Protein AF-A0A395N333-F1 (afdb_monomer_lite)

Organism: NCBI:txid2675880

pLDDT: mean 75.95, std 22.52, range [20.77, 98.88]

Radius of gyration: 31.74 Å; chains: 1; bounding box: 111×70×103 Å

Foldseek 3Di:
DDDDDDDDDDPDDQAALDEDAFFPDPQAFAEEAEADDDPQLVLVLVLCVVLVAEHEYAYECPEPHHVVVCLVSVVSNVVSPHHYHHAFHHQDQAQLDDLVVLVVRLVVVQVVCCVRPVWGFQEHEYRVSHHDSVSSVSNSVVNHHYYDYQQELVCVVQQFDDCLVSSLVSLLVSVVVVTGYYYDHSNGPCCSPPNVNSSSVSSVVVSGGHYYSCVSHPHDPVPRTPDPDDDDDDDDDDDDDDDDDDDDDDDDDDDDDDDDDDDDDDPDDQDDDPDPPDDDDDDDPDVVPPPDDDDDDDDDDDDPPPPDPPDPDPLVQLLVLLCQQFADDDPDDDDGATLVLLVVVVVVVVDCLALSNLLSSLLSLLQCCLLVVPVVSLVVSVVSLVSSSVNLVVLCRDLVSLQDLSNLSNLLSNLVSLQQNDADLVSVVSNVVSLVSSVVSLVSNPLVLLLDPSSLNSLRNSLLVCLQFFDDPCNVVNCSSNVVSDDPSCVLVSQLSVLSNQLLVLLLVCVSNVPLALVVLLVSQVVSLVSLVVSVVPDDPLLDKDKDAAPPDPDDDPLADVSMAIDGNDLVSLLSLLSSLLSLLLSLLSSQLSCVVPNDPVSNVVSPVSLVSLLVSLNSLRRHLCVLQPDDDDPDDDPDPPPPVRHSSSLVSSQSSLLLSLLAPNHDLVSLLSSLVSLCVSCNNRSRSNSPSSSVCSVPDPRRNVVPDSCSSNSNPDDD

Secondary structure (DSSP, 8-state):
-PPPPPP-PPPPPPPTT-EE-S-SSTTEEEEEEES---TTHHHHHHHHHHHT--EEEEE-SBSSSBGGGGHHHHHHHHHTTPEEEE--SS---GGGS-HHHHHHHHHHHHHHHHHHHS-EE-EE--GGG---HHHHHHHHHTT-EEE--SEE--GGGGSSSS-HHHHHHHHHHHHHTT--EEEEETT-HHIIIIIHHHHHHHHHHTTPEE--HHHHTT--GGGSEE--S--------PPPP--------------------------------S---------SSSTTS--------------------SS--HHHHHHHHHHHHH----SSSS---SSTTHHHHHHHH--TTSHHHHHHHHHHHHHHHHHHT-HHHHHHHHHHHHHHHHHHHHHHHSTTGGGSHHHHHHHHHHHHHHHHH--SHHHHHHHHHHHHHHHHHHHHH-GGGGGSHHHHHHHHHHHHHHTTSPPPTTHHHHHHHHGGGS-GGGHHHHHHHHHHHHHHHHHHHHHHTT---HHHHHHHHHHHHHHHHHHHHHS-GGG--EEEE---TTTS-S--GGGEEEE-SSHHHHHHHHHHHHHHHHHHHHHHHHHHHH--HHHHHHTHHHHHHHHHHHHHHHHHHHHHTT----SS--S---------THHHHHHHHHHHHHTSTT--HHHHHHHHHHHHHHHHHHT-HHHHHHHHHHHH-TT--TTSSGGGGGT-----

Sequence (720 aa):
MALTIPTKPKKRALTSGVTIYSCTTPGTVALTFDDGPFVYTESVLDQLASAGFQATFFLNGYNLGNIEDYQSTVDRMINEGHQVASHTYGHPDLATLADFDVEQQMALLSNQFIHMIGKDPVYMRPPYFSFSDQTLGVLGQLGYKVIIADIDTNDWQYSSFGGAEASVDSYNYGLSQGGSIVLMHDVHQNTVQNILPRIIQATRSSGKRAVTVGECLGDPETNWYRGSGGSEGSQTPTIPEWNSTGSHNIPVVVHTPAPERLALTAGWTCPGPSNAGAFFRHQTTTDMARRNVGQAVASATESETWKRPLSPPLRDRATTFFIRQYTFDVSNGALQDSHEYLPFLIRKEGSAFGLINTTVAAAGFAALSNAGNVAEWRSESIRLYQIAIQQLQNALQDPVQRVADETLGAVLLMGTFETIAFADTSSMKAFSQHIIAAARCIEMRGPQQFQTPVGLKLFMQMRRHMLQEPFPLEISKWSRWAEPHQSEAYIPINQLSQINEALASARAELKYQEITDPDVISNRLLPFDIMMEEWAQSLPASWEYKSYRSAGPDGVPSSRFDLQYDIYTNPWIACLWNCYRNARLLVHESIIVATLKHGTEQQRQFLQSSYKILRVMADGICHSAAYHLGYRHNDVKTTSDVEDNSPAPGGFLLLWPLFFAAVQRTSPPEQRLWAAGIIRQIGKQMGLQVALSMAGLLEETKDFAFSNEETFLLGEWHPN

Structure (mmCIF, N/CA/C/O backbone):
data_AF-A0A395N333-F1
#
_entry.id   AF-A0A395N333-F1
#
loop_
_atom_site.group_PDB
_atom_site.id
_atom_site.type_symbol
_atom_site.label_atom_id
_atom_site.label_alt_id
_atom_site.label_comp_id
_atom_site.label_asym_id
_atom_site.label_entity_id
_atom_site.label_seq_id
_atom_site.pdbx_PDB_ins_code
_atom_site.Cartn_x
_atom_site.Cartn_y
_atom_site.Cartn_z
_atom_site.occupancy
_atom_site.B_iso_or_equiv
_atom_site.auth_seq_id
_atom_site.auth_comp_id
_atom_site.auth_asym_id
_atom_site.auth_atom_id
_atom_site.pdbx_PDB_model_num
ATOM 1 N N . MET A 1 1 ? -65.776 -41.773 15.707 1.00 37.53 1 MET A N 1
ATOM 2 C CA . MET A 1 1 ? -64.396 -41.840 15.179 1.00 37.53 1 MET A CA 1
ATOM 3 C C . MET A 1 1 ? -63.815 -40.441 15.260 1.00 37.53 1 MET A C 1
ATOM 5 O O . MET A 1 1 ? -64.335 -39.553 14.601 1.00 37.53 1 MET A O 1
ATOM 9 N N . ALA A 1 2 ? -62.861 -40.222 16.164 1.00 27.83 2 ALA A N 1
ATOM 10 C CA . ALA A 1 2 ? -62.242 -38.918 16.385 1.00 27.83 2 ALA A CA 1
ATOM 11 C C . ALA A 1 2 ? -61.138 -38.671 15.346 1.00 27.83 2 ALA A C 1
ATOM 13 O O . ALA A 1 2 ? -60.345 -39.569 15.067 1.00 27.83 2 ALA A O 1
ATOM 14 N N . LEU A 1 3 ? -61.130 -37.461 14.784 1.00 27.05 3 LEU A N 1
ATOM 15 C CA . LEU A 1 3 ? -60.118 -36.947 13.865 1.00 27.05 3 LEU A CA 1
ATOM 16 C C . LEU A 1 3 ? -58.767 -36.789 14.575 1.00 27.05 3 LEU A C 1
ATOM 18 O O . LEU A 1 3 ? -58.670 -36.097 15.588 1.00 27.05 3 LEU A O 1
ATOM 22 N N . THR A 1 4 ? -57.721 -37.384 14.011 1.00 27.00 4 THR A N 1
ATOM 23 C CA . THR A 1 4 ? -56.327 -37.144 14.388 1.00 27.00 4 THR A CA 1
ATOM 24 C C . THR A 1 4 ? -55.817 -35.869 13.715 1.00 27.00 4 THR A C 1
ATOM 26 O O . THR A 1 4 ? -55.816 -35.744 12.493 1.00 27.00 4 THR A O 1
ATOM 29 N N . ILE A 1 5 ? -55.385 -34.916 14.540 1.00 30.73 5 ILE A N 1
ATOM 30 C CA . ILE A 1 5 ? -54.730 -33.663 14.144 1.00 30.73 5 ILE A CA 1
ATOM 31 C C . ILE A 1 5 ? -53.305 -33.987 13.646 1.00 30.73 5 ILE A C 1
ATOM 33 O O . ILE A 1 5 ? -52.607 -34.744 14.326 1.00 30.73 5 ILE A O 1
ATOM 37 N N . PRO A 1 6 ? -52.820 -33.423 12.520 1.00 30.28 6 PRO A N 1
ATOM 38 C CA . PRO A 1 6 ? -51.435 -33.602 12.100 1.00 30.28 6 PRO A CA 1
ATOM 39 C C . PRO A 1 6 ? -50.500 -32.861 13.062 1.00 30.28 6 PRO A C 1
ATOM 41 O O . PRO A 1 6 ? -50.624 -31.656 13.282 1.00 30.28 6 PRO A O 1
ATOM 44 N N . THR A 1 7 ? -49.552 -33.589 13.643 1.00 34.94 7 THR A N 1
ATOM 45 C CA . THR A 1 7 ? -48.477 -33.042 14.477 1.00 34.94 7 THR A CA 1
ATOM 46 C C . THR A 1 7 ? -47.588 -32.086 13.677 1.00 34.94 7 THR A C 1
ATOM 48 O O . THR A 1 7 ? -47.222 -32.390 12.541 1.00 34.94 7 THR A O 1
ATOM 51 N N . LYS A 1 8 ? -47.214 -30.952 14.293 1.00 30.62 8 LYS A N 1
ATOM 52 C CA . LYS A 1 8 ? -46.275 -29.947 13.757 1.00 30.62 8 LYS A CA 1
ATOM 53 C C . LYS A 1 8 ? -45.009 -30.599 13.165 1.00 30.62 8 LYS A C 1
ATOM 55 O O . LYS A 1 8 ? -44.491 -31.543 13.766 1.00 30.62 8 LYS A O 1
ATOM 60 N N . PRO A 1 9 ? -44.464 -30.080 12.047 1.00 29.53 9 PRO A N 1
ATOM 61 C CA . PRO A 1 9 ? -43.214 -30.581 11.490 1.00 29.53 9 PRO A CA 1
ATOM 62 C C . PRO A 1 9 ? -42.075 -30.348 12.491 1.00 29.53 9 PRO A C 1
ATOM 64 O O . PRO A 1 9 ? -41.936 -29.256 13.045 1.00 29.53 9 PRO A O 1
ATOM 67 N N . LYS A 1 10 ? -41.262 -31.382 12.742 1.00 32.34 10 LYS A N 1
ATOM 68 C CA . LYS A 1 10 ? -40.007 -31.248 13.495 1.00 32.34 10 LYS A CA 1
ATOM 69 C C . LYS A 1 10 ? -39.132 -30.210 12.779 1.00 32.34 10 LYS A C 1
ATOM 71 O O . LYS A 1 10 ? -38.832 -30.392 11.600 1.00 32.34 10 LYS A O 1
ATOM 76 N N . LYS A 1 11 ? -38.749 -29.129 13.475 1.00 35.69 11 LYS A N 1
ATOM 77 C CA . LYS A 1 11 ? -37.774 -28.141 12.983 1.00 35.69 11 LYS A CA 1
ATOM 78 C C . LYS A 1 11 ? -36.509 -28.889 12.541 1.00 35.69 11 LYS A C 1
ATOM 80 O O . LYS A 1 11 ? -35.950 -29.664 13.315 1.00 35.69 11 LYS A O 1
ATOM 85 N N . ARG A 1 12 ? -36.105 -28.700 11.285 1.00 37.81 12 ARG A N 1
ATOM 86 C CA . ARG A 1 12 ? -34.880 -29.266 10.708 1.00 37.81 12 ARG A CA 1
ATOM 87 C C . ARG A 1 12 ? -33.694 -28.632 11.446 1.00 37.81 12 ARG A C 1
ATOM 89 O O . ARG A 1 12 ? -33.639 -27.411 11.527 1.00 37.81 12 ARG A O 1
ATOM 96 N N . ALA A 1 13 ? -32.809 -29.438 12.032 1.00 54.62 13 ALA A N 1
ATOM 97 C CA . ALA A 1 13 ? -31.604 -28.921 12.679 1.00 54.62 13 ALA A CA 1
ATOM 98 C C . ALA A 1 13 ? -30.751 -28.168 11.643 1.00 54.62 13 ALA A C 1
ATOM 100 O O . ALA A 1 13 ? -30.580 -28.664 10.527 1.00 54.62 13 ALA A O 1
ATOM 101 N N . LEU A 1 14 ? -30.260 -26.974 11.991 1.00 63.09 14 LEU A N 1
ATOM 102 C CA . LEU A 1 14 ? -29.319 -26.222 11.156 1.00 63.09 14 LEU A CA 1
ATOM 103 C C . LEU A 1 14 ? -28.012 -27.015 11.071 1.00 63.09 14 LEU A C 1
ATOM 105 O O . LEU A 1 14 ? -27.410 -27.328 12.096 1.00 63.09 14 LEU A O 1
ATOM 109 N N . THR A 1 15 ? -27.610 -27.383 9.858 1.00 62.78 15 THR A N 1
ATOM 110 C CA . THR A 1 15 ? -26.408 -28.182 9.591 1.00 62.78 15 THR A CA 1
ATOM 111 C C . THR A 1 15 ? -25.177 -27.287 9.457 1.00 62.78 15 THR A C 1
ATOM 113 O O . THR A 1 15 ? -25.230 -26.293 8.737 1.00 62.78 15 THR A O 1
ATOM 116 N N . SER A 1 16 ? -24.074 -27.652 10.116 1.00 66.00 16 SER A N 1
ATOM 117 C CA . SER A 1 16 ? -22.761 -27.005 9.963 1.00 66.00 16 SER A CA 1
ATOM 118 C C . SER A 1 16 ? -22.192 -27.205 8.549 1.00 66.00 16 SER A C 1
ATOM 120 O O . SER A 1 16 ? -22.538 -28.180 7.880 1.00 66.00 16 SER A O 1
ATOM 122 N N . GLY A 1 17 ? -21.335 -26.288 8.084 1.00 59.41 17 GLY A N 1
ATOM 123 C CA . GLY A 1 17 ? -20.720 -26.359 6.746 1.00 59.41 17 GLY A CA 1
ATOM 124 C C . GLY A 1 17 ? -21.644 -25.968 5.587 1.00 59.41 17 GLY A C 1
ATOM 125 O O . GLY A 1 17 ? -21.417 -26.371 4.451 1.00 59.41 17 GLY A O 1
ATOM 126 N N . VAL A 1 18 ? -22.705 -25.205 5.861 1.00 73.62 18 VAL A N 1
ATOM 127 C CA . VAL A 1 18 ? -23.594 -24.622 4.844 1.00 73.62 18 VAL A CA 1
ATOM 128 C C . VAL A 1 18 ? -23.601 -23.107 5.010 1.00 73.62 18 VAL A C 1
ATOM 130 O O . VAL A 1 18 ? -23.615 -22.607 6.136 1.00 73.62 18 VAL A O 1
ATOM 133 N N . THR A 1 19 ? -23.598 -22.391 3.888 1.00 85.50 19 THR A N 1
ATOM 134 C CA . THR A 1 19 ? -23.718 -20.934 3.849 1.00 85.50 19 THR A CA 1
ATOM 135 C C . THR A 1 19 ? -25.161 -20.504 4.093 1.00 85.50 19 THR A C 1
ATOM 137 O O . THR A 1 19 ? -26.109 -21.040 3.515 1.00 85.50 19 THR A O 1
ATOM 140 N N . ILE A 1 20 ? -25.339 -19.534 4.982 1.00 92.12 20 ILE A N 1
ATOM 141 C CA . ILE A 1 20 ? -26.645 -19.020 5.393 1.00 92.12 20 ILE A CA 1
ATOM 142 C C . ILE A 1 20 ? -26.701 -17.539 5.038 1.00 92.12 20 ILE A C 1
ATOM 144 O O . ILE A 1 20 ? -25.888 -16.772 5.535 1.00 92.12 20 ILE A O 1
ATOM 148 N N . TYR A 1 21 ? -27.664 -17.152 4.201 1.00 87.38 21 TYR A N 1
ATOM 149 C CA . TYR A 1 21 ? -27.789 -15.780 3.693 1.00 87.38 21 TYR A CA 1
ATOM 150 C C . TYR A 1 21 ? -28.950 -15.002 4.317 1.00 87.38 21 TYR A C 1
ATOM 152 O O . TYR A 1 21 ? -28.895 -13.783 4.361 1.00 87.38 21 TYR A O 1
ATOM 160 N N . SER A 1 22 ? -29.992 -15.687 4.802 1.00 92.12 22 SER A N 1
ATOM 161 C CA . SER A 1 22 ? -31.247 -15.049 5.215 1.00 92.12 22 SER A CA 1
ATOM 162 C C . SER A 1 22 ? -31.861 -15.687 6.466 1.00 92.12 22 SER A C 1
ATOM 164 O O . SER A 1 22 ? -31.663 -16.874 6.740 1.00 92.12 22 SER A O 1
ATOM 166 N N . CYS A 1 23 ? -32.688 -14.928 7.185 1.00 94.88 23 CYS A N 1
ATOM 167 C CA . CYS A 1 23 ? -33.506 -15.420 8.292 1.00 94.88 23 CYS A CA 1
ATOM 168 C C . CYS A 1 23 ? -34.533 -16.464 7.842 1.00 94.88 23 CYS A C 1
ATOM 170 O O . CYS A 1 23 ? -35.054 -16.429 6.726 1.00 94.88 23 CYS A O 1
ATOM 172 N N . THR A 1 24 ? -34.892 -17.362 8.759 1.00 95.12 24 THR A N 1
ATOM 173 C CA . THR A 1 24 ? -36.004 -18.312 8.589 1.00 95.12 24 THR A CA 1
ATOM 174 C C . THR A 1 24 ? -37.217 -17.939 9.439 1.00 95.12 24 THR A C 1
ATOM 176 O O . THR A 1 24 ? -38.340 -18.334 9.117 1.00 95.12 24 THR A O 1
ATOM 179 N N . THR A 1 25 ? -37.019 -17.154 10.501 1.00 96.12 25 THR A N 1
ATOM 180 C CA . THR A 1 25 ? -38.091 -16.604 11.330 1.00 96.12 25 THR A CA 1
ATOM 181 C C . THR A 1 25 ? -38.727 -15.397 10.618 1.00 96.12 25 THR A C 1
ATOM 183 O O . THR A 1 25 ? -38.040 -14.427 10.304 1.00 96.12 25 THR A O 1
ATOM 186 N N . PRO A 1 26 ? -40.041 -15.400 10.330 1.00 93.94 26 PRO A N 1
ATOM 187 C CA . PRO A 1 26 ? -40.685 -14.263 9.677 1.00 93.94 26 PRO A CA 1
ATOM 188 C C . PRO A 1 26 ? -40.700 -13.010 10.559 1.00 93.94 26 PRO A C 1
ATOM 190 O O . PRO A 1 26 ? -40.885 -13.087 11.771 1.00 93.94 26 PRO A O 1
ATOM 193 N N . GLY A 1 27 ? -40.587 -11.839 9.931 1.00 94.56 27 GLY A N 1
ATOM 194 C CA . GLY A 1 27 ? -40.683 -10.551 10.630 1.00 94.56 27 GLY A CA 1
ATOM 195 C C . GLY A 1 27 ? -39.426 -10.144 11.409 1.00 94.56 27 GLY A C 1
ATOM 196 O O . GLY A 1 27 ? -39.448 -9.105 12.066 1.00 94.56 27 GLY A O 1
ATOM 197 N N . THR A 1 28 ? -38.338 -10.910 11.318 1.00 97.62 28 THR A N 1
ATOM 198 C CA . THR A 1 28 ? -37.050 -10.575 11.938 1.00 97.62 28 THR A CA 1
ATOM 199 C C . THR A 1 28 ? -36.060 -9.983 10.936 1.00 97.62 28 THR A C 1
ATOM 201 O O . THR A 1 28 ? -36.183 -10.200 9.729 1.00 97.62 28 THR A O 1
ATOM 204 N N . VAL A 1 29 ? -35.080 -9.249 11.456 1.00 98.31 29 VAL A N 1
ATOM 205 C CA . VAL A 1 29 ? -33.852 -8.828 10.772 1.00 98.31 29 VAL A CA 1
ATOM 206 C C . VAL A 1 29 ? -32.683 -9.027 11.741 1.00 98.31 29 VAL A C 1
ATOM 208 O O . VAL A 1 29 ? -32.835 -8.784 12.935 1.00 98.31 29 VAL A O 1
ATOM 211 N N . ALA A 1 30 ? -31.539 -9.498 11.260 1.00 98.69 30 ALA A N 1
ATOM 212 C CA . ALA A 1 30 ? -30.319 -9.637 12.039 1.00 98.69 30 ALA A CA 1
ATOM 213 C C . ALA A 1 30 ? -29.357 -8.510 11.667 1.00 98.69 30 ALA A C 1
ATOM 215 O O . ALA A 1 30 ? -28.810 -8.491 10.565 1.00 98.69 30 ALA A O 1
ATOM 216 N N . LEU A 1 31 ? -29.173 -7.563 12.587 1.00 98.75 31 LEU A N 1
ATOM 217 C CA . LEU A 1 31 ? -28.108 -6.570 12.479 1.00 98.75 31 LEU A CA 1
ATOM 218 C C . LEU A 1 31 ? -26.809 -7.239 12.919 1.00 98.75 31 LEU A C 1
ATOM 220 O O . LEU A 1 31 ? -26.756 -7.801 14.018 1.00 98.75 31 LEU A O 1
ATOM 224 N N . THR A 1 32 ? -25.799 -7.225 12.055 1.00 98.81 32 THR A N 1
ATOM 225 C CA . THR A 1 32 ? -24.521 -7.878 12.337 1.00 98.81 32 THR A CA 1
ATOM 226 C C . THR A 1 32 ? -23.358 -6.917 12.161 1.00 98.81 32 THR A C 1
ATOM 228 O O . THR A 1 32 ? -23.418 -6.058 11.284 1.00 98.81 32 THR A O 1
ATOM 231 N N . PHE A 1 33 ? -22.348 -7.056 13.017 1.00 98.81 33 PHE A N 1
ATOM 232 C CA . PHE A 1 33 ? -21.162 -6.206 13.047 1.00 98.81 33 PHE A CA 1
ATOM 233 C C . PHE A 1 33 ? -19.902 -7.066 12.991 1.00 98.81 33 PHE A C 1
ATOM 235 O O . PHE A 1 33 ? -19.775 -7.990 13.798 1.00 98.81 33 PHE A O 1
ATOM 242 N N . ASP A 1 34 ? -19.015 -6.757 12.053 1.00 98.50 34 ASP A N 1
ATOM 243 C CA . ASP A 1 34 ? -17.752 -7.460 11.832 1.00 98.50 34 ASP A CA 1
ATOM 244 C C . ASP A 1 34 ? -16.553 -6.609 12.298 1.00 98.50 34 ASP A C 1
ATOM 246 O O . ASP A 1 34 ? -16.674 -5.403 12.528 1.00 98.50 34 ASP A O 1
ATOM 250 N N . ASP A 1 35 ? -15.394 -7.256 12.410 1.00 94.75 35 ASP A N 1
ATOM 251 C CA . ASP A 1 35 ? -14.056 -6.705 12.699 1.00 94.75 35 ASP A CA 1
ATOM 252 C C . ASP A 1 35 ? -13.760 -6.269 14.139 1.00 94.75 35 ASP A C 1
ATOM 254 O O . ASP A 1 35 ? -12.594 -6.090 14.508 1.00 94.75 35 ASP A O 1
ATOM 258 N N . GLY A 1 36 ? -14.794 -6.118 14.966 1.00 86.06 36 GLY A N 1
ATOM 259 C CA . GLY A 1 36 ? -14.660 -5.726 16.365 1.00 86.06 36 GLY A CA 1
ATOM 260 C C . GLY A 1 36 ? -14.090 -6.814 17.301 1.00 86.06 36 GLY A C 1
ATOM 261 O O . GLY A 1 36 ? -13.783 -7.933 16.878 1.00 86.06 36 GLY A O 1
ATOM 262 N N . PRO A 1 37 ? -14.009 -6.523 18.615 1.00 93.75 37 PRO A N 1
ATOM 263 C CA . PRO A 1 37 ? -14.400 -5.262 19.238 1.00 93.75 37 PRO A CA 1
ATOM 264 C C . PRO A 1 37 ? -13.377 -4.155 18.970 1.00 93.75 37 PRO A C 1
ATOM 266 O O . PRO A 1 37 ? -12.191 -4.409 18.765 1.00 93.75 37 PRO A O 1
ATOM 269 N N . PHE A 1 38 ? -13.840 -2.911 18.993 1.00 90.75 38 PHE A N 1
ATOM 270 C CA . PHE A 1 38 ? -13.007 -1.730 18.814 1.00 90.75 38 PHE A CA 1
ATOM 271 C C . PHE A 1 38 ? -13.529 -0.564 19.659 1.00 90.75 38 PHE A C 1
ATOM 273 O O . PHE A 1 38 ? -14.530 -0.676 20.371 1.00 90.75 38 PHE A O 1
ATOM 280 N N . VAL A 1 39 ? -12.865 0.590 19.589 1.00 87.44 39 VAL A N 1
ATOM 281 C CA . VAL A 1 39 ? -13.153 1.741 20.463 1.00 87.44 39 VAL A CA 1
ATOM 282 C C . VAL A 1 39 ? -14.587 2.282 20.352 1.00 87.44 39 VAL A C 1
ATOM 284 O O . VAL A 1 39 ? -15.056 2.951 21.271 1.00 87.44 39 VAL A O 1
ATOM 287 N N . TYR A 1 40 ? -15.308 1.997 19.261 1.00 90.69 40 TYR A N 1
ATOM 288 C CA . TYR A 1 40 ? -16.691 2.448 19.062 1.00 90.69 40 TYR A CA 1
ATOM 289 C C . TYR A 1 40 ? -17.754 1.423 19.483 1.00 90.69 40 TYR A C 1
ATOM 291 O O . TYR A 1 40 ? -18.932 1.779 19.582 1.00 90.69 40 TYR A O 1
ATOM 299 N N . THR A 1 41 ? -17.369 0.177 19.768 1.00 95.88 41 THR A N 1
ATOM 300 C CA . THR A 1 41 ? -18.299 -0.929 20.042 1.00 95.88 41 THR A CA 1
ATOM 301 C C . THR A 1 41 ? -19.199 -0.654 21.252 1.00 95.88 41 THR A C 1
ATOM 303 O O . THR A 1 41 ? -20.396 -0.924 21.197 1.00 95.88 41 THR A O 1
ATOM 306 N N . GLU A 1 42 ? -18.687 -0.022 22.313 1.00 97.38 42 GLU A N 1
ATOM 307 C CA . GLU A 1 42 ? -19.500 0.375 23.480 1.00 97.38 42 GLU A CA 1
ATOM 308 C C . GLU A 1 42 ? -20.670 1.300 23.098 1.00 97.38 42 GLU A C 1
ATOM 310 O O . GLU A 1 42 ? -21.786 1.147 23.596 1.00 97.38 42 GLU A O 1
ATOM 315 N N . SER A 1 43 ? -20.456 2.217 22.147 1.00 96.88 43 SER A N 1
ATOM 316 C CA . SER A 1 43 ? -21.518 3.105 21.663 1.00 96.88 43 SER A CA 1
ATOM 317 C C . SER A 1 43 ? -22.557 2.358 20.824 1.00 96.88 43 SER A C 1
ATOM 319 O O . SER A 1 43 ? -23.738 2.708 20.864 1.00 96.88 43 SER A O 1
ATOM 321 N N . VAL A 1 44 ? -22.156 1.315 20.090 1.00 98.44 44 VAL A N 1
ATOM 322 C CA . VAL A 1 44 ? -23.103 0.428 19.393 1.00 98.44 44 VAL A CA 1
ATOM 323 C C . VAL A 1 44 ? -24.006 -0.275 20.404 1.00 98.44 44 VAL A C 1
ATOM 325 O O . VAL A 1 44 ? -25.225 -0.265 20.227 1.00 98.44 44 VAL A O 1
ATOM 328 N N . LEU A 1 45 ? -23.439 -0.813 21.488 1.00 98.69 45 LEU A N 1
ATOM 329 C CA . LEU A 1 45 ? -24.195 -1.468 22.563 1.00 98.69 45 LEU A CA 1
ATOM 330 C C . LEU A 1 45 ? -25.207 -0.508 23.208 1.00 98.69 45 LEU A C 1
ATOM 332 O O . LEU A 1 45 ? -26.391 -0.832 23.302 1.00 98.69 45 LEU A O 1
ATOM 336 N N . ASP A 1 46 ? -24.798 0.724 23.529 1.00 98.38 46 ASP A N 1
ATOM 337 C CA . ASP A 1 46 ? -25.699 1.756 24.069 1.00 98.38 46 ASP A CA 1
ATOM 338 C C . ASP A 1 46 ? -26.878 2.069 23.133 1.00 98.38 46 ASP A C 1
ATOM 340 O O . ASP A 1 46 ? -28.031 2.212 23.568 1.00 98.38 46 ASP A O 1
ATOM 344 N N . GLN A 1 47 ? -26.602 2.181 21.831 1.00 98.50 47 GLN A N 1
ATOM 345 C CA . GLN A 1 47 ? -27.615 2.461 20.816 1.00 98.50 47 GLN A CA 1
ATOM 346 C C . GLN A 1 47 ? -28.585 1.291 20.638 1.00 98.50 47 GLN A C 1
ATOM 348 O O . GLN A 1 47 ? -29.794 1.518 20.542 1.00 98.50 47 GLN A O 1
ATOM 353 N N . LEU A 1 48 ? -28.092 0.049 20.635 1.00 98.50 48 LEU A N 1
ATOM 354 C CA . LEU A 1 48 ? -28.915 -1.159 20.545 1.00 98.50 48 LEU A CA 1
ATOM 355 C C . LEU A 1 48 ? -29.786 -1.347 21.794 1.00 98.50 48 LEU A C 1
ATOM 357 O O . LEU A 1 48 ? -30.990 -1.589 21.665 1.00 98.50 48 LEU A O 1
ATOM 361 N N . ALA A 1 49 ? -29.227 -1.142 22.988 1.00 98.12 49 ALA A N 1
ATOM 362 C CA . ALA A 1 49 ? -29.965 -1.184 24.248 1.00 98.12 49 ALA A CA 1
ATOM 363 C C . ALA A 1 49 ? -31.085 -0.129 24.275 1.00 98.12 49 ALA A C 1
ATOM 365 O O . ALA A 1 49 ? -32.245 -0.446 24.549 1.00 98.12 49 ALA A O 1
ATOM 366 N N . SER A 1 50 ? -30.776 1.110 23.875 1.00 97.69 50 SER A N 1
ATOM 367 C CA . SER A 1 50 ? -31.766 2.189 23.711 1.00 97.69 50 SER A CA 1
ATOM 368 C C . SER A 1 50 ? -32.809 1.870 22.634 1.00 97.69 50 SER A C 1
ATOM 370 O O . SER A 1 50 ? -33.957 2.333 22.682 1.00 97.69 50 SER A O 1
ATOM 372 N N . ALA A 1 51 ? -32.421 1.076 21.633 1.00 96.56 51 ALA A N 1
ATOM 373 C CA . ALA A 1 51 ? -33.310 0.627 20.582 1.00 96.56 51 ALA A CA 1
ATOM 374 C C . ALA A 1 51 ? -34.274 -0.485 21.041 1.00 96.56 51 ALA A C 1
ATOM 376 O O . ALA A 1 51 ? -35.355 -0.619 20.453 1.00 96.56 51 ALA A O 1
ATOM 377 N N . GLY A 1 52 ? -33.911 -1.232 22.091 1.00 96.94 52 GLY A N 1
ATOM 378 C CA . GLY A 1 52 ? -34.527 -2.505 22.470 1.00 96.94 52 GLY A CA 1
ATOM 379 C C . GLY A 1 52 ? -34.188 -3.627 21.485 1.00 96.94 52 GLY A C 1
ATOM 380 O O . GLY A 1 52 ? -35.019 -4.503 21.250 1.00 96.94 52 GLY A O 1
ATOM 381 N N . PHE A 1 53 ? -33.026 -3.540 20.832 1.00 98.25 53 PHE A N 1
ATOM 382 C CA . PHE A 1 53 ? -32.592 -4.422 19.751 1.00 98.25 53 PHE A CA 1
ATOM 383 C C . PHE A 1 53 ? -31.478 -5.357 20.210 1.00 98.25 53 PHE A C 1
ATOM 385 O O . PHE A 1 53 ? -30.651 -4.995 21.041 1.00 98.25 53 PHE A O 1
ATOM 392 N N . GLN A 1 54 ? -31.434 -6.548 19.617 1.00 98.50 54 GLN A N 1
ATOM 393 C CA . GLN A 1 54 ? -30.314 -7.474 19.754 1.00 98.50 54 GLN A CA 1
ATOM 394 C C . GLN A 1 54 ? -29.597 -7.619 18.410 1.00 98.50 54 GLN A C 1
ATOM 396 O O . GLN A 1 54 ? -30.233 -7.556 17.357 1.00 98.50 54 GLN A O 1
ATOM 401 N N . ALA A 1 55 ? -28.280 -7.813 18.457 1.00 98.75 55 ALA A N 1
ATOM 402 C CA . ALA A 1 55 ? -27.419 -7.935 17.285 1.00 98.75 55 ALA A CA 1
ATOM 403 C C . ALA A 1 55 ? -26.492 -9.155 17.395 1.00 98.75 55 ALA A C 1
ATOM 405 O O . ALA A 1 55 ? -26.502 -9.890 18.387 1.00 98.75 55 ALA A O 1
ATOM 406 N N . THR A 1 56 ? -25.709 -9.405 16.349 1.00 98.88 56 THR A N 1
ATOM 407 C CA . THR A 1 56 ? -24.637 -10.412 16.346 1.00 98.88 56 THR A CA 1
ATOM 408 C C . THR A 1 56 ? -23.311 -9.762 15.997 1.00 98.88 56 THR A C 1
ATOM 410 O O . THR A 1 56 ? -23.227 -9.071 14.990 1.00 98.88 56 THR A O 1
ATOM 413 N N . PHE A 1 57 ? -22.291 -10.004 16.809 1.00 98.88 57 PHE A N 1
ATOM 414 C CA . PHE A 1 57 ? -20.951 -9.475 16.602 1.00 98.88 57 PHE A CA 1
ATOM 415 C C . PHE A 1 57 ? -20.023 -10.613 16.178 1.00 98.88 57 PHE A C 1
ATOM 417 O O . PHE A 1 57 ? -19.858 -11.585 16.920 1.00 98.88 57 PHE A O 1
ATOM 424 N N . PHE A 1 58 ? -19.456 -10.518 14.979 1.00 98.88 58 PHE A N 1
ATOM 425 C CA . PHE A 1 58 ? -18.435 -11.426 14.475 1.00 98.88 58 PHE A CA 1
ATOM 426 C C . PHE A 1 58 ? -17.072 -10.831 14.822 1.00 98.88 58 PHE A C 1
ATOM 428 O O . PHE A 1 58 ? -16.596 -9.916 14.159 1.00 98.88 58 PHE A O 1
ATOM 435 N N . LEU A 1 59 ? -16.461 -11.345 15.887 1.00 98.69 59 LEU A N 1
ATOM 436 C CA . LEU A 1 59 ? -15.260 -10.751 16.465 1.00 98.69 59 LEU A CA 1
ATOM 437 C C . LEU A 1 59 ? -13.983 -11.384 15.917 1.00 98.69 59 LEU A C 1
ATOM 439 O O . LEU A 1 59 ? -13.941 -12.597 15.672 1.00 98.69 59 LEU A O 1
ATOM 443 N N . ASN A 1 60 ? -12.930 -10.580 15.794 1.00 98.00 60 ASN A N 1
ATOM 444 C CA . ASN A 1 60 ? -11.569 -11.062 15.582 1.00 98.00 60 ASN A CA 1
ATOM 445 C C . ASN A 1 60 ? -10.829 -11.277 16.903 1.00 98.00 60 ASN A C 1
ATOM 447 O O . ASN A 1 60 ? -11.228 -10.750 17.934 1.00 98.00 60 ASN A O 1
ATOM 451 N N . GLY A 1 61 ? -9.738 -12.046 16.863 1.00 76.81 61 GLY A N 1
ATOM 452 C CA . GLY A 1 61 ? -8.824 -12.180 18.002 1.00 76.81 61 GLY A CA 1
ATOM 453 C C . GLY A 1 61 ? -7.788 -11.059 18.036 1.00 76.81 61 GLY A C 1
ATOM 454 O O . GLY A 1 61 ? -7.608 -10.392 19.050 1.00 76.81 61 GLY A O 1
ATOM 455 N N . TYR A 1 62 ? -7.138 -10.826 16.897 1.00 77.50 62 TYR A N 1
ATOM 456 C CA . TYR A 1 62 ? -6.144 -9.780 16.702 1.00 77.50 62 TYR A CA 1
ATOM 457 C C . TYR A 1 62 ? -6.283 -9.191 15.292 1.00 77.50 62 TYR A C 1
ATOM 459 O O . TYR A 1 62 ? -5.792 -9.763 14.319 1.00 77.50 62 TYR A O 1
ATOM 467 N N . ASN A 1 63 ? -6.981 -8.061 15.184 1.00 80.75 63 ASN A N 1
ATOM 468 C CA . ASN A 1 63 ? -7.201 -7.339 13.926 1.00 80.75 63 ASN A CA 1
ATOM 469 C C . ASN A 1 63 ? -6.912 -5.838 14.120 1.00 80.75 63 ASN A C 1
ATOM 471 O O . ASN A 1 63 ? -5.752 -5.454 14.269 1.00 80.75 63 ASN A O 1
ATOM 475 N N . LEU A 1 64 ? -7.948 -4.991 14.177 1.00 62.47 64 LEU A N 1
ATOM 476 C CA . LEU A 1 64 ? -7.817 -3.557 14.474 1.00 62.47 64 LEU A CA 1
ATOM 477 C C . LEU A 1 64 ? -7.540 -3.291 15.960 1.00 62.47 64 LEU A C 1
ATOM 479 O O . LEU A 1 64 ? -6.926 -2.288 16.318 1.00 62.47 64 LEU A O 1
ATOM 483 N N . GLY A 1 65 ? -7.953 -4.221 16.817 1.00 68.25 65 GLY A N 1
ATOM 484 C CA . GLY A 1 65 ? -7.563 -4.315 18.217 1.00 68.25 65 GLY A CA 1
ATOM 485 C C . GLY A 1 65 ? -7.265 -5.765 18.598 1.00 68.25 65 GLY A C 1
ATOM 486 O O . GLY A 1 65 ? -7.519 -6.690 17.819 1.00 68.25 65 GLY A O 1
ATOM 487 N N . ASN A 1 66 ? -6.725 -5.958 19.801 1.00 81.00 66 ASN A N 1
ATOM 488 C CA . ASN A 1 66 ? -6.648 -7.272 20.431 1.00 81.00 66 ASN A CA 1
ATOM 489 C C . ASN A 1 66 ? -7.912 -7.483 21.271 1.00 81.00 66 ASN A C 1
ATOM 491 O O . ASN A 1 66 ? -8.223 -6.655 22.124 1.00 81.00 66 ASN A O 1
ATOM 495 N N . ILE A 1 67 ? -8.633 -8.583 21.051 1.00 91.56 67 ILE A N 1
ATOM 496 C CA . ILE A 1 67 ? -9.889 -8.885 21.751 1.00 91.56 67 ILE A CA 1
ATOM 497 C C . ILE A 1 67 ? -9.731 -8.884 23.278 1.00 91.56 67 ILE A C 1
ATOM 499 O O . ILE A 1 67 ? -10.654 -8.492 23.989 1.00 91.56 67 ILE A O 1
ATOM 503 N N . GLU A 1 68 ? -8.551 -9.253 23.783 1.00 86.69 68 GLU A N 1
ATOM 504 C CA . GLU A 1 68 ? -8.244 -9.297 25.218 1.00 86.69 68 GLU A CA 1
ATOM 505 C C . GLU A 1 68 ? -8.319 -7.912 25.883 1.00 86.69 68 GLU A C 1
ATOM 507 O O . GLU A 1 68 ? -8.691 -7.815 27.054 1.00 86.69 68 GLU A O 1
ATOM 512 N N . ASP A 1 69 ? -8.077 -6.835 25.127 1.00 87.12 69 ASP A N 1
ATOM 513 C CA . ASP A 1 69 ? -8.203 -5.454 25.613 1.00 87.12 69 ASP A CA 1
ATOM 514 C C . ASP A 1 69 ? -9.674 -5.039 25.828 1.00 87.12 69 ASP A C 1
ATOM 516 O O . ASP A 1 69 ? -9.955 -4.025 26.467 1.00 87.12 69 ASP A O 1
ATOM 520 N N . TYR A 1 70 ? -10.624 -5.839 25.331 1.00 94.44 70 TYR A N 1
ATOM 521 C CA . TYR A 1 70 ? -12.060 -5.549 25.317 1.00 94.44 70 TYR A CA 1
ATOM 522 C C . TYR A 1 70 ? -12.889 -6.560 26.121 1.00 94.44 70 TYR A C 1
ATOM 524 O O . TYR A 1 70 ? -14.091 -6.698 25.889 1.00 94.44 70 TYR A O 1
ATOM 532 N N . GLN A 1 71 ? -12.285 -7.246 27.100 1.00 96.06 71 GLN A N 1
ATOM 533 C CA . GLN A 1 71 ? -12.967 -8.223 27.964 1.00 96.06 71 GLN A CA 1
ATOM 534 C C . GLN A 1 71 ? -14.326 -7.724 28.487 1.00 96.06 71 GLN A C 1
ATOM 536 O O . GLN A 1 71 ? -15.339 -8.402 28.314 1.00 96.06 71 GLN A O 1
ATOM 541 N N . SER A 1 72 ? -14.381 -6.519 29.066 1.00 97.00 72 SER A N 1
ATOM 542 C CA . SER A 1 72 ? -15.630 -5.964 29.609 1.00 97.00 72 SER A CA 1
ATOM 543 C C . SER A 1 72 ? -16.698 -5.732 28.540 1.00 97.00 72 SER A C 1
ATOM 545 O O . SER A 1 72 ? -17.885 -5.914 28.808 1.00 97.00 72 SER A O 1
ATOM 547 N N . THR A 1 73 ? -16.288 -5.356 27.329 1.00 97.75 73 THR A N 1
ATOM 548 C CA . THR A 1 73 ? -17.184 -5.129 26.192 1.00 97.75 73 THR A CA 1
ATOM 549 C C . THR A 1 73 ? -17.767 -6.448 25.686 1.00 97.75 73 THR A C 1
ATOM 551 O O . THR A 1 73 ? -18.970 -6.534 25.440 1.00 97.75 73 THR A O 1
ATOM 554 N N . VAL A 1 74 ? -16.956 -7.509 25.592 1.00 98.12 74 VAL A N 1
ATOM 555 C CA . VAL A 1 74 ? -17.436 -8.845 25.190 1.00 98.12 74 VAL A CA 1
ATOM 556 C C . VAL A 1 74 ? -18.370 -9.438 26.256 1.00 98.12 74 VAL A C 1
ATOM 558 O O . VAL A 1 74 ? -19.422 -9.984 25.917 1.00 98.12 74 VAL A O 1
ATOM 561 N N . ASP A 1 75 ? -18.066 -9.263 27.547 1.00 97.75 75 ASP A N 1
ATOM 562 C CA . ASP A 1 75 ? -18.976 -9.644 28.638 1.00 97.75 75 ASP A CA 1
ATOM 563 C C . ASP A 1 75 ? -20.313 -8.899 28.540 1.00 97.75 75 ASP A C 1
ATOM 565 O O . ASP A 1 75 ? -21.387 -9.488 28.706 1.00 97.75 75 ASP A O 1
ATOM 569 N N . ARG A 1 76 ? -20.265 -7.599 28.232 1.00 98.19 76 ARG A N 1
ATOM 570 C CA . ARG A 1 76 ? -21.452 -6.765 28.034 1.00 98.19 76 ARG A CA 1
ATOM 571 C C . ARG A 1 76 ? -22.305 -7.262 26.866 1.00 98.19 76 ARG A C 1
ATOM 573 O O . ARG A 1 76 ? -23.517 -7.378 27.039 1.00 98.19 76 ARG A O 1
ATOM 580 N N . MET A 1 77 ? -21.701 -7.649 25.737 1.00 98.56 77 MET A N 1
ATOM 581 C CA . MET A 1 77 ? -22.430 -8.250 24.608 1.00 98.56 77 MET A CA 1
ATOM 582 C C . MET A 1 77 ? -23.268 -9.455 25.049 1.00 98.56 77 MET A C 1
ATOM 584 O O . MET A 1 77 ? -24.454 -9.540 24.727 1.00 98.56 77 MET A O 1
ATOM 588 N N . ILE A 1 78 ? -22.672 -10.374 25.815 1.00 97.12 78 ILE A N 1
ATOM 589 C CA . ILE A 1 78 ? -23.363 -11.571 26.309 1.00 97.12 78 ILE A CA 1
ATOM 590 C C . ILE A 1 78 ? -24.459 -11.203 27.318 1.00 97.12 78 ILE A C 1
ATOM 592 O O . ILE A 1 78 ? -25.578 -11.708 27.220 1.00 97.12 78 ILE A O 1
ATOM 596 N N . ASN A 1 79 ? -24.162 -10.315 28.270 1.00 97.75 79 ASN A N 1
ATOM 597 C CA . ASN A 1 79 ? -25.091 -9.928 29.336 1.00 97.75 79 ASN A CA 1
ATOM 598 C C . ASN A 1 79 ? -26.312 -9.146 28.824 1.00 97.75 79 ASN A C 1
ATOM 600 O O . ASN A 1 79 ? -27.391 -9.247 29.407 1.00 97.75 79 ASN A O 1
ATOM 604 N N . GLU A 1 80 ? -26.169 -8.403 27.725 1.00 98.06 80 GLU A N 1
ATOM 605 C CA . GLU A 1 80 ? -27.265 -7.679 27.065 1.00 98.06 80 GLU A CA 1
ATOM 606 C C . GLU A 1 80 ? -28.027 -8.544 26.038 1.00 98.06 80 GLU A C 1
ATOM 608 O O . GLU A 1 80 ? -28.978 -8.092 25.394 1.00 98.06 80 GLU A O 1
ATOM 613 N N . GLY A 1 81 ? -27.674 -9.830 25.921 1.00 97.50 81 GLY A N 1
ATOM 614 C CA . GLY A 1 81 ? -28.375 -10.803 25.082 1.00 97.50 81 GLY A CA 1
ATOM 615 C C . GLY A 1 81 ? -28.039 -10.700 23.595 1.00 97.50 81 GLY A C 1
ATOM 616 O O . GLY A 1 81 ? -28.826 -11.141 22.754 1.00 97.50 81 GLY A O 1
ATOM 617 N N . HIS A 1 82 ? -26.897 -10.108 23.246 1.00 98.75 82 HIS A N 1
ATOM 618 C CA . HIS A 1 82 ? -26.347 -10.193 21.898 1.00 98.75 82 HIS A CA 1
ATOM 619 C C . HIS A 1 82 ? -25.659 -11.542 21.676 1.00 98.75 82 HIS A C 1
ATOM 621 O O . HIS A 1 82 ? -25.325 -12.277 22.607 1.00 98.75 82 HIS A O 1
ATOM 627 N N . GLN A 1 83 ? -25.450 -11.881 20.409 1.00 98.75 83 GLN A N 1
ATOM 628 C CA . GLN A 1 83 ? -24.705 -13.075 20.034 1.00 98.75 83 GLN A CA 1
ATOM 629 C C . GLN A 1 83 ? -23.260 -12.709 19.699 1.00 98.75 83 GLN A C 1
ATOM 631 O O . GLN A 1 83 ? -23.029 -11.824 18.879 1.00 98.75 83 GLN A O 1
ATOM 636 N N . VAL A 1 84 ? -22.305 -13.434 20.281 1.00 98.69 84 VAL A N 1
ATOM 637 C CA . VAL A 1 84 ? -20.889 -13.373 19.902 1.00 98.69 84 VAL A CA 1
ATOM 638 C C . VAL A 1 84 ? -20.583 -14.537 18.961 1.00 98.69 84 VAL A C 1
ATOM 640 O O . VAL A 1 84 ? -20.961 -15.683 19.222 1.00 98.69 84 VAL A O 1
ATOM 643 N N . ALA A 1 85 ? -19.927 -14.239 17.847 1.00 98.62 85 ALA A N 1
ATOM 644 C CA . ALA A 1 85 ? -19.578 -15.172 16.788 1.00 98.62 85 ALA A CA 1
ATOM 645 C C . ALA A 1 85 ? -18.123 -14.961 16.339 1.00 98.62 85 ALA A C 1
ATOM 647 O O . ALA A 1 85 ? -17.507 -13.941 16.635 1.00 98.62 85 ALA A O 1
ATOM 648 N N . SER A 1 86 ? -17.557 -15.945 15.642 1.00 98.56 86 SER A N 1
ATOM 649 C CA . SER A 1 86 ? -16.160 -15.905 15.202 1.00 98.56 86 SER A CA 1
ATOM 650 C C . SER A 1 86 ? -16.004 -15.212 13.848 1.00 98.56 86 SER A C 1
ATOM 652 O O . SER A 1 86 ? -16.744 -15.508 12.910 1.00 98.56 86 SER A O 1
ATOM 654 N N . HIS A 1 87 ? -14.994 -14.356 13.716 1.00 98.56 87 HIS A N 1
ATOM 655 C CA . HIS A 1 87 ? -14.577 -13.777 12.440 1.00 98.56 87 HIS A CA 1
ATOM 656 C C . HIS A 1 87 ? -13.137 -14.131 12.069 1.00 98.56 87 HIS A C 1
ATOM 658 O O . HIS A 1 87 ? -12.511 -13.404 11.309 1.00 98.56 87 HIS A O 1
ATOM 664 N N . THR A 1 88 ? -12.625 -15.271 12.563 1.00 96.25 88 THR A N 1
ATOM 665 C CA . THR A 1 88 ? -11.202 -15.695 12.533 1.00 96.25 88 THR A CA 1
ATOM 666 C C . THR A 1 88 ? -10.299 -14.886 13.465 1.00 96.25 88 THR A C 1
ATOM 668 O O . THR A 1 88 ? -10.632 -13.767 13.847 1.00 96.25 88 THR A O 1
ATOM 671 N N . TYR A 1 89 ? -9.145 -15.440 13.841 1.00 79.06 89 TYR A N 1
ATOM 672 C CA . TYR A 1 89 ? -8.208 -14.747 14.722 1.00 79.06 89 TYR A CA 1
ATOM 673 C C . TYR A 1 89 ? -7.634 -13.474 14.081 1.00 79.06 89 TYR A C 1
ATOM 675 O O . TYR A 1 89 ? -7.806 -12.400 14.644 1.00 79.06 89 TYR A O 1
ATOM 683 N N . GLY A 1 90 ? -7.001 -13.584 12.911 1.00 69.19 90 GLY A N 1
ATOM 684 C CA . GLY A 1 90 ? -6.233 -12.504 12.274 1.00 69.19 90 GLY A CA 1
ATOM 685 C C . GLY A 1 90 ? -6.866 -11.883 11.028 1.00 69.19 90 GLY A C 1
ATOM 686 O O . GLY A 1 90 ? -6.153 -11.284 10.229 1.00 69.19 90 GLY A O 1
ATOM 687 N N . HIS A 1 91 ? -8.159 -12.118 10.791 1.00 92.12 91 HIS A N 1
ATOM 688 C CA . HIS A 1 91 ? -8.890 -11.642 9.610 1.00 92.12 91 HIS A CA 1
ATOM 689 C C . HIS A 1 91 ? -8.315 -12.048 8.213 1.00 92.12 91 HIS A C 1
ATOM 691 O O . HIS A 1 91 ? -8.418 -11.275 7.251 1.00 92.12 91 HIS A O 1
ATOM 697 N N . PRO A 1 92 ? -7.698 -13.240 8.013 1.00 71.25 92 PRO A N 1
ATOM 698 C CA . PRO A 1 92 ? -7.246 -13.646 6.684 1.00 71.25 92 PRO A CA 1
ATOM 699 C C . PRO A 1 92 ? -8.401 -14.103 5.784 1.00 71.25 92 PRO A C 1
ATOM 701 O O . PRO A 1 92 ? -9.407 -14.649 6.231 1.00 71.25 92 PRO A O 1
ATOM 704 N N . ASP A 1 93 ? -8.196 -13.974 4.476 1.00 79.88 93 ASP A N 1
ATOM 705 C CA . ASP A 1 93 ? -9.072 -14.557 3.459 1.00 79.88 93 ASP A CA 1
ATOM 706 C C . ASP A 1 93 ? -9.005 -16.094 3.501 1.00 79.88 93 ASP A C 1
ATOM 708 O O . ASP A 1 93 ? -8.038 -16.707 3.031 1.00 79.88 93 ASP A O 1
ATOM 712 N N . LEU A 1 94 ? -10.049 -16.729 4.036 1.00 76.25 94 LEU A N 1
ATOM 713 C CA . LEU A 1 94 ? -10.072 -18.175 4.244 1.00 76.25 94 LEU A CA 1
ATOM 714 C C . LEU A 1 94 ? -10.099 -18.994 2.947 1.00 76.25 94 LEU A C 1
ATOM 716 O O . LEU A 1 94 ? -9.754 -20.175 2.987 1.00 76.25 94 LEU A O 1
ATOM 720 N N . ALA A 1 95 ? -10.477 -18.413 1.800 1.00 74.69 95 ALA A N 1
ATOM 721 C CA . ALA A 1 95 ? -10.398 -19.105 0.508 1.00 74.69 95 ALA A CA 1
ATOM 722 C C . ALA A 1 95 ? -8.952 -19.360 0.064 1.00 74.69 95 ALA A C 1
ATOM 724 O O . ALA A 1 95 ? -8.712 -20.169 -0.831 1.00 74.69 95 ALA A O 1
ATOM 725 N N . THR A 1 96 ? -8.001 -18.637 0.657 1.00 68.81 96 THR A N 1
ATOM 726 C CA . THR A 1 96 ? -6.587 -18.636 0.262 1.00 68.81 96 THR A CA 1
ATOM 727 C C . THR A 1 96 ? -5.692 -19.418 1.214 1.00 68.81 96 THR A C 1
ATOM 729 O O . THR A 1 96 ? -4.498 -19.555 0.954 1.00 68.81 96 THR A O 1
ATOM 732 N N . LEU A 1 97 ? -6.264 -19.918 2.307 1.00 66.88 97 LEU A N 1
ATOM 733 C CA . LEU A 1 97 ? -5.560 -20.671 3.331 1.00 66.88 97 LEU A CA 1
ATOM 734 C C . LEU A 1 97 ? -5.647 -22.176 3.071 1.00 66.88 97 LEU A C 1
ATOM 736 O O . LEU A 1 97 ? -6.649 -22.673 2.556 1.00 66.88 97 LEU A O 1
ATOM 740 N N . ALA A 1 98 ? -4.603 -22.904 3.469 1.00 72.00 98 ALA A N 1
ATOM 741 C CA . ALA A 1 98 ? -4.673 -24.355 3.586 1.00 72.00 98 ALA A CA 1
ATOM 742 C C . ALA A 1 98 ? -5.575 -24.752 4.768 1.00 72.00 98 ALA A C 1
ATOM 744 O O . ALA A 1 98 ? -5.741 -23.976 5.709 1.00 72.00 98 ALA A O 1
ATOM 745 N N . ASP A 1 99 ? -6.102 -25.979 4.756 1.00 80.12 99 ASP A N 1
ATOM 746 C CA . ASP A 1 99 ? -7.014 -26.482 5.800 1.00 80.12 99 ASP A CA 1
ATOM 747 C C . ASP A 1 99 ? -6.460 -26.282 7.209 1.00 80.12 99 ASP A C 1
ATOM 749 O O . ASP A 1 99 ? -7.156 -25.768 8.079 1.00 80.12 99 ASP A O 1
ATOM 753 N N . PHE A 1 100 ? -5.178 -26.600 7.399 1.00 71.12 100 PHE A N 1
ATOM 754 C CA . PHE A 1 100 ? -4.490 -26.421 8.673 1.00 71.12 100 PHE A CA 1
ATOM 755 C C . PHE A 1 100 ? -4.482 -24.960 9.142 1.00 71.12 100 PHE A C 1
ATOM 757 O O . PHE A 1 100 ? -4.662 -24.686 10.324 1.00 71.12 100 PHE A O 1
ATOM 764 N N . ASP A 1 101 ? -4.314 -24.005 8.231 1.00 56.41 101 ASP A N 1
ATOM 765 C CA . ASP A 1 101 ? -4.303 -22.586 8.581 1.00 56.41 101 ASP A CA 1
ATOM 766 C C . ASP A 1 101 ? -5.718 -22.072 8.863 1.00 56.41 101 ASP A C 1
ATOM 768 O O . ASP A 1 101 ? -5.902 -21.277 9.783 1.00 56.41 101 ASP A O 1
ATOM 772 N N . VAL A 1 102 ? -6.737 -22.574 8.152 1.00 77.12 102 VAL A N 1
ATOM 773 C CA . VAL A 1 102 ? -8.148 -22.329 8.499 1.00 77.12 102 VAL A CA 1
ATOM 774 C C . VAL A 1 102 ? -8.434 -22.863 9.905 1.00 77.12 102 VAL A C 1
ATOM 776 O O . VAL A 1 102 ? -8.968 -22.134 10.739 1.00 77.12 102 VAL A O 1
ATOM 779 N N . GLU A 1 103 ? -8.036 -24.101 10.203 1.00 82.31 103 GLU A N 1
ATOM 780 C CA . GLU A 1 103 ? -8.179 -24.709 11.529 1.00 82.31 103 GLU A CA 1
ATOM 781 C C . GLU A 1 103 ? -7.478 -23.886 12.610 1.00 82.31 103 GLU A C 1
ATOM 783 O O . GLU A 1 103 ? -8.093 -23.597 13.636 1.00 82.31 103 GLU A O 1
ATOM 788 N N . GLN A 1 104 ? -6.241 -23.440 12.371 1.00 70.44 104 GLN A N 1
ATOM 789 C CA . GLN A 1 104 ? -5.506 -22.591 13.309 1.00 70.44 104 GLN A CA 1
ATOM 790 C C . GLN A 1 104 ? -6.215 -21.258 13.565 1.00 70.44 104 GLN A C 1
ATOM 792 O O . GLN A 1 104 ? -6.362 -20.861 14.721 1.00 70.44 104 GLN A O 1
ATOM 797 N N . GLN A 1 105 ? -6.698 -20.580 12.521 1.00 90.00 105 GLN A N 1
ATOM 798 C CA . GLN A 1 105 ? -7.422 -19.312 12.661 1.00 90.00 105 GLN A CA 1
ATOM 799 C C . GLN A 1 105 ? -8.679 -19.451 13.521 1.00 90.00 105 GLN A C 1
ATOM 801 O O . GLN A 1 105 ? -8.981 -18.565 14.324 1.00 90.00 105 GLN A O 1
ATOM 806 N N . MET A 1 106 ? -9.402 -20.562 13.371 1.00 96.75 106 MET A N 1
ATOM 807 C CA . MET A 1 106 ? -10.585 -20.839 14.182 1.00 96.75 106 MET A CA 1
ATOM 808 C C . MET A 1 106 ? -10.212 -21.279 15.603 1.00 96.75 106 MET A C 1
ATOM 810 O O . MET A 1 106 ? -10.845 -20.839 16.561 1.00 96.75 106 MET A O 1
ATOM 814 N N . ALA A 1 107 ? -9.180 -22.112 15.758 1.00 81.31 107 ALA A N 1
ATOM 815 C CA . ALA A 1 107 ? -8.745 -22.647 17.046 1.00 81.31 107 ALA A CA 1
ATOM 816 C C . ALA A 1 107 ? -8.163 -21.567 17.968 1.00 81.31 107 ALA A C 1
ATOM 818 O O . ALA A 1 107 ? -8.480 -21.548 19.156 1.00 81.31 107 ALA A O 1
ATOM 819 N N . LEU A 1 108 ? -7.351 -20.646 17.438 1.00 76.88 108 LEU A N 1
ATOM 820 C CA . LEU A 1 108 ? -6.775 -19.544 18.215 1.00 76.88 108 LEU A CA 1
ATOM 821 C C . LEU A 1 108 ? -7.869 -18.667 18.829 1.00 76.88 108 LEU A C 1
ATOM 823 O O . LEU A 1 108 ? -7.871 -18.424 20.035 1.00 76.88 108 LEU A O 1
ATOM 827 N N . LEU A 1 109 ? -8.839 -18.258 18.012 1.00 95.88 109 LEU A N 1
ATOM 828 C CA . LEU A 1 109 ? -9.946 -17.433 18.477 1.00 95.88 109 LEU A CA 1
ATOM 829 C C . LEU A 1 109 ? -10.924 -18.219 19.371 1.00 95.88 109 LEU A C 1
ATOM 831 O O . LEU A 1 109 ? -11.417 -17.682 20.358 1.00 95.88 109 LEU A O 1
ATOM 835 N N . SER A 1 110 ? -11.169 -19.504 19.090 1.00 93.62 110 SER A N 1
ATOM 836 C CA . SER A 1 110 ? -11.947 -20.381 19.981 1.00 93.62 110 SER A CA 1
ATOM 837 C C . SER A 1 110 ? -11.332 -20.446 21.384 1.00 93.62 110 SER A C 1
ATOM 839 O O . SER A 1 110 ? -12.035 -20.240 22.374 1.00 93.62 110 SER A O 1
ATOM 841 N N . ASN A 1 111 ? -10.010 -20.635 21.480 1.00 84.25 111 ASN A N 1
ATOM 842 C CA . ASN A 1 111 ? -9.307 -20.674 22.761 1.00 84.25 111 ASN A CA 1
ATOM 843 C C . ASN A 1 111 ? -9.432 -19.348 23.524 1.00 84.25 111 ASN A C 1
ATOM 845 O O . ASN A 1 111 ? -9.672 -19.366 24.733 1.00 84.25 111 ASN A O 1
ATOM 849 N N . GLN A 1 112 ? -9.321 -18.212 22.829 1.00 89.75 112 GLN A N 1
ATOM 850 C CA . GLN A 1 112 ? -9.533 -16.899 23.439 1.00 89.75 112 GLN A CA 1
ATOM 851 C C . GLN A 1 112 ? -10.966 -16.727 23.947 1.00 89.75 112 GLN A C 1
ATOM 853 O O . GLN A 1 112 ? -11.150 -16.339 25.096 1.00 89.75 112 GLN A O 1
ATOM 858 N N . PHE A 1 113 ? -11.990 -17.094 23.171 1.00 97.00 113 PHE A N 1
ATOM 859 C CA . PHE A 1 113 ? -13.377 -17.013 23.641 1.00 97.00 113 PHE A CA 1
ATOM 860 C C . PHE A 1 113 ? -13.645 -17.886 24.870 1.00 97.00 113 PHE A C 1
ATOM 862 O O . PHE A 1 113 ? -14.285 -17.435 25.822 1.00 97.00 113 PHE A O 1
ATOM 869 N N . ILE A 1 114 ? -13.125 -19.116 24.896 1.00 94.31 114 ILE A N 1
ATOM 870 C CA . ILE A 1 114 ? -13.252 -19.995 26.065 1.00 94.31 114 ILE A CA 1
ATOM 871 C C . ILE A 1 114 ? -12.595 -19.350 27.286 1.00 94.31 114 ILE A C 1
ATOM 873 O O . ILE A 1 114 ? -13.170 -19.381 28.374 1.00 94.31 114 ILE A O 1
ATOM 877 N N . HIS A 1 115 ? -11.414 -18.758 27.111 1.00 91.19 115 HIS A N 1
ATOM 878 C CA . HIS A 1 115 ? -10.696 -18.097 28.193 1.00 91.19 115 HIS A CA 1
ATOM 879 C C . HIS A 1 115 ? -11.441 -16.866 28.724 1.00 91.19 115 HIS A C 1
ATOM 881 O O . HIS A 1 115 ? -11.583 -16.714 29.935 1.00 91.19 115 HIS A O 1
ATOM 887 N N . MET A 1 116 ? -11.936 -16.022 27.819 1.00 93.19 116 MET A N 1
ATOM 888 C CA . MET A 1 116 ? -12.557 -14.742 28.147 1.00 93.19 116 MET A CA 1
ATOM 889 C C . MET A 1 116 ? -13.974 -14.894 28.700 1.00 93.19 116 MET A C 1
ATOM 891 O O . MET A 1 116 ? -14.309 -14.290 29.713 1.00 93.19 116 MET A O 1
ATOM 895 N N . ILE A 1 117 ? -14.820 -15.689 28.041 1.00 94.31 117 ILE A N 1
ATOM 896 C CA . ILE A 1 117 ? -16.266 -15.727 28.319 1.00 94.31 117 ILE A CA 1
ATOM 897 C C . ILE A 1 117 ? -16.798 -17.125 28.639 1.00 94.31 117 ILE A C 1
ATOM 899 O O . ILE A 1 117 ? -18.005 -17.304 28.810 1.00 94.31 117 ILE A O 1
ATOM 903 N N . GLY A 1 118 ? -15.932 -18.143 28.704 1.00 93.75 118 GLY A N 1
ATOM 904 C CA . GLY A 1 118 ? -16.336 -19.522 28.998 1.00 93.75 118 GLY A CA 1
ATOM 905 C C . GLY A 1 118 ? -17.275 -20.132 27.952 1.00 93.75 118 GLY A C 1
ATOM 906 O O . GLY A 1 118 ? -17.956 -21.118 28.236 1.00 93.75 118 GLY A O 1
ATOM 907 N N . LYS A 1 119 ? -17.351 -19.536 26.757 1.00 94.44 119 LYS A N 1
ATOM 908 C CA . LYS A 1 119 ? -18.215 -19.952 25.650 1.00 94.44 119 LYS A CA 1
ATOM 909 C C . LYS A 1 119 ? -17.376 -20.101 24.386 1.00 94.44 119 LYS A C 1
ATOM 911 O O . LYS A 1 119 ? -16.464 -19.321 24.161 1.00 94.44 119 LYS A O 1
ATOM 916 N N . ASP A 1 120 ? -17.722 -21.065 23.541 1.00 96.00 120 ASP A N 1
ATOM 917 C CA . ASP A 1 120 ? -17.024 -21.328 22.279 1.00 96.00 120 ASP A CA 1
ATOM 918 C C . ASP A 1 120 ? -17.993 -21.201 21.089 1.00 96.00 120 ASP A C 1
ATOM 920 O O . ASP A 1 120 ? -18.810 -22.103 20.882 1.00 96.00 120 ASP A O 1
ATOM 924 N N . PRO A 1 121 ? -17.995 -20.086 20.335 1.00 97.12 121 PRO A N 1
ATOM 925 C CA . PRO A 1 121 ? -18.980 -19.846 19.281 1.00 97.12 121 PRO A CA 1
ATOM 926 C C . PRO A 1 121 ? -18.982 -20.907 18.172 1.00 97.12 121 PRO A C 1
ATOM 928 O O . PRO A 1 121 ? -17.934 -21.297 17.661 1.00 97.12 121 PRO A O 1
ATOM 931 N N . VAL A 1 122 ? -20.179 -21.317 17.728 1.00 96.56 122 VAL A N 1
ATOM 932 C CA . VAL A 1 122 ? -20.373 -22.191 16.543 1.00 96.56 122 VAL A CA 1
ATOM 933 C C . VAL A 1 122 ? -20.900 -21.445 15.322 1.00 96.56 122 VAL A C 1
ATOM 935 O O . VAL A 1 122 ? -21.248 -22.054 14.315 1.00 96.56 122 VAL A O 1
ATOM 938 N N . TYR A 1 123 ? -20.995 -20.125 15.408 1.00 98.50 123 TYR A N 1
ATOM 939 C CA . TYR A 1 123 ? -21.325 -19.252 14.292 1.00 98.50 123 TYR A CA 1
ATOM 940 C C . TYR A 1 123 ? -20.057 -18.539 13.857 1.00 98.50 123 TYR A C 1
ATOM 942 O O . TYR A 1 123 ? -19.288 -18.081 14.705 1.00 98.50 123 TYR A O 1
ATOM 950 N N . MET A 1 124 ? -19.833 -18.459 12.551 1.00 98.31 124 MET A N 1
ATOM 951 C CA . MET A 1 124 ? -18.735 -17.674 12.013 1.00 98.31 124 MET A CA 1
ATOM 952 C C . MET A 1 124 ? -19.107 -17.015 10.697 1.00 98.31 124 MET A C 1
ATOM 954 O O . MET A 1 124 ? -19.996 -17.487 9.985 1.00 98.31 124 MET A O 1
ATOM 958 N N . ARG A 1 125 ? -18.407 -15.934 10.383 1.00 98.44 125 ARG A N 1
ATOM 959 C CA . ARG A 1 125 ? -18.445 -15.296 9.075 1.00 98.44 125 ARG A CA 1
ATOM 960 C C . ARG A 1 125 ? -17.036 -15.314 8.487 1.00 98.44 125 ARG A C 1
ATOM 962 O O . ARG A 1 125 ? -16.103 -14.962 9.207 1.00 98.44 125 ARG A O 1
ATOM 969 N N . PRO A 1 126 ? -16.841 -15.739 7.231 1.00 92.25 126 PRO A N 1
ATOM 970 C CA . PRO A 1 126 ? -15.540 -15.655 6.579 1.00 92.25 126 PRO A CA 1
ATOM 971 C C . PRO A 1 126 ? -15.200 -14.189 6.270 1.00 92.25 126 PRO A C 1
ATOM 973 O O . PRO A 1 126 ? -16.055 -13.511 5.689 1.00 92.25 126 PRO A O 1
ATOM 976 N N . PRO A 1 127 ? -13.987 -13.708 6.602 1.00 84.69 127 PRO A N 1
ATOM 977 C CA . PRO A 1 127 ? -13.476 -12.427 6.123 1.00 84.69 127 PRO A CA 1
ATOM 978 C C . PRO A 1 127 ? -13.708 -12.248 4.621 1.00 84.69 127 PRO A C 1
ATOM 980 O O . PRO A 1 127 ? -13.541 -13.190 3.837 1.00 84.69 127 PRO A O 1
ATOM 983 N N . TYR A 1 128 ? -14.132 -11.048 4.220 1.00 72.69 128 TYR A N 1
ATOM 984 C CA . TYR A 1 128 ? -14.441 -10.685 2.825 1.00 72.69 128 TYR A CA 1
ATOM 985 C C . TYR A 1 128 ? -15.554 -11.522 2.161 1.00 72.69 128 TYR A C 1
ATOM 987 O O . TYR A 1 128 ? -15.670 -11.526 0.935 1.00 72.69 128 TYR A O 1
ATOM 995 N N . PHE A 1 129 ? -16.325 -12.295 2.939 1.00 82.44 129 PHE A N 1
ATOM 996 C CA . PHE A 1 129 ? -17.179 -13.383 2.440 1.00 82.44 129 PHE A CA 1
ATOM 997 C C . PHE A 1 129 ? -16.442 -14.390 1.545 1.00 82.44 129 PHE A C 1
ATOM 999 O O . PHE A 1 129 ? -17.061 -15.067 0.722 1.00 82.44 129 PHE A O 1
ATOM 1006 N N . SER A 1 130 ? -15.124 -14.504 1.705 1.00 73.38 130 SER A N 1
ATOM 1007 C CA . SER A 1 130 ? -14.272 -15.294 0.831 1.00 73.38 130 SER A CA 1
ATOM 1008 C C . SER A 1 130 ? -13.952 -16.646 1.463 1.00 73.38 130 SER A C 1
ATOM 1010 O O . SER A 1 130 ? -13.321 -16.751 2.516 1.00 73.38 130 SER A O 1
ATOM 1012 N N . PHE A 1 131 ? -14.435 -17.706 0.821 1.00 82.88 131 PHE A N 1
ATOM 1013 C CA . PHE A 1 131 ? -14.215 -19.096 1.211 1.00 82.88 131 PHE A CA 1
ATOM 1014 C C . PHE A 1 131 ? -14.271 -19.997 -0.030 1.00 82.88 131 PHE A C 1
ATOM 1016 O O . PHE A 1 131 ? -14.962 -19.697 -1.004 1.00 82.88 131 PHE A O 1
ATOM 1023 N N . SER A 1 132 ? -13.548 -21.115 0.006 1.00 82.25 132 SER A N 1
ATOM 1024 C CA . SER A 1 132 ? -13.653 -22.180 -0.998 1.00 82.25 132 SER A CA 1
ATOM 1025 C C . SER A 1 132 ? -14.573 -23.309 -0.509 1.00 82.25 132 SER A C 1
ATOM 1027 O O . SER A 1 132 ? -14.897 -23.376 0.679 1.00 82.25 132 SER A O 1
ATOM 1029 N N . ASP A 1 133 ? -14.959 -24.242 -1.386 1.00 84.62 133 ASP A N 1
ATOM 1030 C CA . ASP A 1 133 ? -15.681 -25.462 -0.975 1.00 84.62 133 ASP A CA 1
ATOM 1031 C C . ASP A 1 133 ? -14.882 -26.276 0.055 1.00 84.62 133 ASP A C 1
ATOM 1033 O O . ASP A 1 133 ? -15.448 -26.868 0.975 1.00 84.62 133 ASP A O 1
ATOM 1037 N N . GLN A 1 134 ? -13.553 -26.268 -0.077 1.00 83.88 134 GLN A N 1
ATOM 1038 C CA . GLN A 1 134 ? -12.634 -26.902 0.861 1.00 83.88 134 GLN A CA 1
ATOM 1039 C C . GLN A 1 134 ? -12.688 -26.208 2.229 1.00 83.88 134 GLN A C 1
ATOM 1041 O O . GLN A 1 134 ? -12.950 -26.865 3.235 1.00 83.88 134 GLN A O 1
ATOM 1046 N N . THR A 1 135 ? -12.567 -24.876 2.257 1.00 85.56 135 THR A N 1
ATOM 1047 C CA . THR A 1 135 ? -12.728 -24.057 3.468 1.00 85.56 135 THR A CA 1
ATOM 1048 C C . THR A 1 135 ? -14.071 -24.334 4.147 1.00 85.56 135 THR A C 1
ATOM 1050 O O . THR A 1 135 ? -14.134 -24.536 5.358 1.00 85.56 135 THR A O 1
ATOM 1053 N N . LEU A 1 136 ? -15.160 -24.372 3.374 1.00 90.62 136 LEU A N 1
ATOM 1054 C CA . LEU A 1 136 ? -16.501 -24.649 3.883 1.00 90.62 136 LEU A CA 1
ATOM 1055 C C . LEU A 1 136 ? -16.603 -26.066 4.470 1.00 90.62 136 LEU A C 1
ATOM 1057 O O . LEU A 1 136 ? -17.255 -26.260 5.497 1.00 90.62 136 LEU A O 1
ATOM 1061 N N . GLY A 1 137 ? -15.915 -27.036 3.861 1.00 88.69 137 GLY A N 1
ATOM 1062 C CA . GLY A 1 137 ? -15.751 -28.391 4.381 1.00 88.69 137 GLY A CA 1
ATOM 1063 C C . GLY A 1 137 ? -15.042 -28.420 5.736 1.00 88.69 137 GLY A C 1
ATOM 1064 O O . GLY A 1 137 ? -15.566 -29.028 6.669 1.00 88.69 137 GLY A O 1
ATOM 1065 N N . VAL A 1 138 ? -13.910 -27.723 5.874 1.00 90.50 138 VAL A N 1
ATOM 1066 C CA . VAL A 1 138 ? -13.168 -27.591 7.143 1.00 90.50 138 VAL A CA 1
ATOM 1067 C C . VAL A 1 138 ? -14.033 -26.927 8.211 1.00 90.50 138 VAL A C 1
ATOM 1069 O O . VAL A 1 138 ? -14.219 -27.477 9.294 1.00 90.50 138 VAL A O 1
ATOM 1072 N N . LEU A 1 139 ? -14.657 -25.788 7.898 1.00 93.19 139 LEU A N 1
ATOM 1073 C CA . LEU A 1 139 ? -15.569 -25.096 8.813 1.00 93.19 139 LEU A CA 1
ATOM 1074 C C . LEU A 1 139 ? -16.738 -25.998 9.236 1.00 93.19 139 LEU A C 1
ATOM 1076 O O . LEU A 1 139 ? -17.131 -25.995 10.403 1.00 93.19 139 LEU A O 1
ATOM 1080 N N . GLY A 1 140 ? -17.256 -26.816 8.317 1.00 92.38 140 GLY A N 1
ATOM 1081 C CA . GLY A 1 140 ? -18.266 -27.830 8.602 1.00 92.38 140 GLY A CA 1
ATOM 1082 C C . GLY A 1 140 ? -17.781 -28.931 9.544 1.00 92.38 140 GLY A C 1
ATOM 1083 O O . GLY A 1 140 ? -18.501 -29.272 10.482 1.00 92.38 140 GLY A O 1
ATOM 1084 N N . GLN A 1 141 ? -16.562 -29.444 9.348 1.00 92.00 141 GLN A N 1
ATOM 1085 C CA . GLN A 1 141 ? -15.931 -30.438 10.228 1.00 92.00 141 GLN A CA 1
ATOM 1086 C C . GLN A 1 141 ? -15.675 -29.880 11.631 1.00 92.00 141 GLN A C 1
ATOM 1088 O O . GLN A 1 141 ? -15.929 -30.562 12.622 1.00 92.00 141 GLN A O 1
ATOM 1093 N N . LEU A 1 142 ? -15.271 -28.612 11.716 1.00 90.94 142 LEU A N 1
ATOM 1094 C CA . LEU A 1 142 ? -15.142 -27.874 12.972 1.00 90.94 142 LEU A CA 1
ATOM 1095 C C . LEU A 1 142 ? -16.506 -27.546 13.606 1.00 90.94 142 LEU A C 1
ATOM 1097 O O . LEU A 1 142 ? -16.570 -27.099 14.749 1.00 90.94 142 LEU A O 1
ATOM 1101 N N . GLY A 1 143 ? -17.619 -27.768 12.903 1.00 94.38 143 GLY A N 1
ATOM 1102 C CA . GLY A 1 143 ? -18.972 -27.571 13.418 1.00 94.38 143 GLY A CA 1
ATOM 1103 C C . GLY A 1 143 ? -19.512 -26.145 13.287 1.00 94.38 143 GLY A C 1
ATOM 1104 O O . GLY A 1 143 ? -20.565 -25.856 13.855 1.00 94.38 143 GLY A O 1
ATOM 1105 N N . TYR A 1 144 ? -18.859 -25.268 12.522 1.00 96.88 144 TYR A N 1
ATOM 1106 C CA . TYR A 1 144 ? -19.321 -23.899 12.299 1.00 96.88 144 TYR A CA 1
ATOM 1107 C C . TYR A 1 144 ? -20.523 -23.812 11.346 1.00 96.88 144 TYR A C 1
ATOM 1109 O O . TYR A 1 144 ? -20.613 -24.496 10.322 1.00 96.88 144 TYR A O 1
ATOM 1117 N N . LYS A 1 145 ? -21.443 -22.906 11.676 1.00 96.12 145 LYS A N 1
ATOM 1118 C CA . LYS A 1 145 ? -22.478 -22.361 10.793 1.00 96.12 145 LYS A CA 1
ATOM 1119 C C . LYS A 1 145 ? -21.902 -21.112 10.129 1.00 96.12 145 LYS A C 1
ATOM 1121 O O . LYS A 1 145 ? -21.502 -20.186 10.835 1.00 96.12 145 LYS A O 1
ATOM 1126 N N . VAL A 1 146 ? -21.844 -21.107 8.798 1.00 96.75 146 VAL A N 1
ATOM 1127 C CA . VAL A 1 146 ? -21.180 -20.055 8.018 1.00 96.75 146 VAL A CA 1
ATOM 1128 C C . VAL A 1 146 ? -22.212 -19.016 7.594 1.00 96.75 146 VAL A C 1
ATOM 1130 O O . VAL A 1 146 ? -23.097 -19.300 6.786 1.00 96.75 146 VAL A O 1
ATOM 1133 N N . ILE A 1 147 ? -22.127 -17.822 8.174 1.00 97.75 147 ILE A N 1
ATOM 1134 C CA . ILE A 1 147 ? -23.101 -16.747 7.993 1.00 97.75 147 ILE A CA 1
ATOM 1135 C C . ILE A 1 147 ? -22.595 -15.751 6.963 1.00 97.75 147 ILE A C 1
ATOM 1137 O O . ILE A 1 147 ? -21.559 -15.118 7.148 1.00 97.75 147 ILE A O 1
ATOM 1141 N N . ILE A 1 148 ? -23.385 -15.564 5.917 1.00 93.94 148 ILE A N 1
ATOM 1142 C CA . ILE A 1 148 ? -23.233 -14.512 4.918 1.00 93.94 148 ILE A CA 1
ATOM 1143 C C . ILE A 1 148 ? -24.341 -13.472 5.143 1.00 93.94 148 ILE A C 1
ATOM 1145 O O . ILE A 1 148 ? -25.287 -13.716 5.894 1.00 93.94 148 ILE A O 1
ATOM 1149 N N . ALA A 1 149 ? -24.208 -12.294 4.542 1.00 87.62 149 ALA A N 1
ATOM 1150 C CA . ALA A 1 149 ? -25.243 -11.267 4.542 1.00 87.62 149 ALA A CA 1
ATOM 1151 C C . ALA A 1 149 ? -25.976 -11.222 3.193 1.00 87.62 149 ALA A C 1
ATOM 1153 O O . ALA A 1 149 ? -25.370 -11.405 2.138 1.00 87.62 149 ALA A O 1
ATOM 1154 N N . ASP A 1 150 ? -27.280 -10.961 3.229 1.00 88.12 150 ASP A N 1
ATOM 1155 C CA . ASP A 1 150 ? -28.111 -10.662 2.055 1.00 88.12 150 ASP A CA 1
ATOM 1156 C C . ASP A 1 150 ? -28.451 -9.159 1.951 1.00 88.12 150 ASP A C 1
ATOM 1158 O O . ASP A 1 150 ? -29.095 -8.730 0.992 1.00 88.12 150 ASP A O 1
ATOM 1162 N N . ILE A 1 151 ? -27.974 -8.351 2.906 1.00 93.88 151 ILE A N 1
ATOM 1163 C CA . ILE A 1 151 ? -27.961 -6.887 2.867 1.00 93.88 151 ILE A CA 1
ATOM 1164 C C . ILE A 1 151 ? -26.547 -6.405 3.214 1.00 93.88 151 ILE A C 1
ATOM 1166 O O . ILE A 1 151 ? -26.137 -6.473 4.370 1.00 93.88 151 ILE A O 1
ATOM 1170 N N . ASP A 1 152 ? -25.823 -5.879 2.228 1.00 92.00 152 ASP A N 1
ATOM 1171 C CA . ASP A 1 152 ? -24.546 -5.190 2.438 1.00 92.00 152 ASP A CA 1
ATOM 1172 C C . ASP A 1 152 ? -24.773 -3.674 2.463 1.00 92.00 152 ASP A C 1
ATOM 1174 O O . ASP A 1 152 ? -25.324 -3.097 1.520 1.00 92.00 152 ASP A O 1
ATOM 1178 N N . THR A 1 153 ? -24.384 -3.028 3.561 1.00 88.31 153 THR A N 1
ATOM 1179 C CA . THR A 1 153 ? -24.524 -1.577 3.719 1.00 88.31 153 THR A CA 1
ATOM 1180 C C . THR A 1 153 ? -23.409 -0.797 3.029 1.00 88.31 153 THR A C 1
ATOM 1182 O O . THR A 1 153 ? -23.539 0.417 2.878 1.00 88.31 153 THR A O 1
ATOM 1185 N N . ASN A 1 154 ? -22.330 -1.453 2.587 1.00 85.94 154 ASN A N 1
ATOM 1186 C CA . ASN A 1 154 ? -21.124 -0.806 2.065 1.00 85.94 154 ASN A CA 1
ATOM 1187 C C . ASN A 1 154 ? -20.593 0.300 2.996 1.00 85.94 154 ASN A C 1
ATOM 1189 O O . ASN A 1 154 ? -20.022 1.288 2.538 1.00 85.94 154 ASN A O 1
ATOM 1193 N N . ASP A 1 155 ? -20.823 0.174 4.301 1.00 74.00 155 ASP A N 1
ATOM 1194 C CA . ASP A 1 155 ? -20.469 1.175 5.306 1.00 74.00 155 ASP A CA 1
ATOM 1195 C C . ASP A 1 155 ? -18.955 1.420 5.385 1.00 74.00 155 ASP A C 1
ATOM 1197 O O . ASP A 1 155 ? -18.516 2.558 5.558 1.00 74.00 155 ASP A O 1
ATOM 1201 N N . TRP A 1 156 ? -18.161 0.382 5.124 1.00 76.06 156 TRP A N 1
ATOM 1202 C CA . TRP A 1 156 ? -16.705 0.447 4.985 1.00 76.06 156 TRP A CA 1
ATOM 1203 C C . TRP A 1 156 ? -16.218 1.401 3.880 1.00 76.06 156 TRP A C 1
ATOM 1205 O O . TRP A 1 156 ? -15.136 1.975 4.006 1.00 76.06 156 TRP A O 1
ATOM 1215 N N . GLN A 1 157 ? -17.010 1.654 2.826 1.00 63.09 157 GLN A N 1
ATOM 1216 C CA . GLN A 1 157 ? -16.660 2.637 1.783 1.00 63.09 157 GLN A CA 1
ATOM 1217 C C . GLN A 1 157 ? -16.717 4.082 2.297 1.00 63.09 157 GLN A C 1
ATOM 1219 O O . GLN A 1 157 ? -16.184 4.995 1.663 1.00 63.09 157 GLN A O 1
ATOM 1224 N N . TYR A 1 158 ? -17.369 4.291 3.441 1.00 75.62 158 TYR A N 1
ATOM 1225 C CA . TYR A 1 158 ? -17.641 5.592 4.035 1.00 75.62 158 TYR A CA 1
ATOM 1226 C C . TYR A 1 158 ? -17.225 5.626 5.508 1.00 75.62 158 TYR A C 1
ATOM 1228 O O . TYR A 1 158 ? -17.898 6.241 6.326 1.00 75.62 158 TYR A O 1
ATOM 1236 N N . SER A 1 159 ? -16.129 4.960 5.868 1.00 51.16 159 SER A N 1
ATOM 1237 C CA . SER A 1 159 ? -15.761 4.646 7.256 1.00 51.16 159 SER A CA 1
ATOM 1238 C C . SER A 1 159 ? -15.603 5.849 8.210 1.00 51.16 159 SER A C 1
ATOM 1240 O O . SER A 1 159 ? -15.894 5.709 9.402 1.00 51.16 159 SER A O 1
ATOM 1242 N N . SER A 1 160 ? -15.222 7.036 7.712 1.00 39.12 160 SER A N 1
ATOM 1243 C CA . SER A 1 160 ? -14.931 8.224 8.547 1.00 39.12 160 SER A CA 1
ATOM 1244 C C . SER A 1 160 ? -15.932 9.386 8.414 1.00 39.12 160 SER A C 1
ATOM 1246 O O . SER A 1 160 ? -16.312 9.965 9.430 1.00 39.12 160 SER A O 1
ATOM 1248 N N . PHE A 1 161 ? -16.402 9.746 7.209 1.00 54.44 161 PHE A N 1
ATOM 1249 C CA . PHE A 1 161 ? -17.406 10.812 7.018 1.00 54.44 161 PHE A CA 1
ATOM 1250 C C . PHE A 1 161 ? -18.082 10.743 5.635 1.00 54.44 161 PHE A C 1
ATOM 1252 O O . PHE A 1 161 ? -17.486 10.281 4.664 1.00 54.44 161 PHE A O 1
ATOM 1259 N N . GLY A 1 162 ? -19.308 11.268 5.517 1.00 55.84 162 GLY A N 1
ATOM 1260 C CA . GLY A 1 162 ? -20.069 11.267 4.257 1.00 55.84 162 GLY A CA 1
ATOM 1261 C C . GLY A 1 162 ? -20.683 9.901 3.926 1.00 55.84 162 GLY A C 1
ATOM 1262 O O . GLY A 1 162 ? -20.576 8.971 4.712 1.00 55.84 162 GLY A O 1
ATOM 1263 N N . GLY A 1 163 ? -21.428 9.791 2.820 1.00 73.00 163 GLY A N 1
ATOM 1264 C CA . GLY A 1 163 ? -21.933 8.509 2.289 1.00 73.00 163 GLY A CA 1
ATOM 1265 C C . GLY A 1 163 ? -22.926 7.707 3.147 1.00 73.00 163 GLY A C 1
ATOM 1266 O O . GLY A 1 163 ? -23.495 6.739 2.655 1.00 73.00 163 GLY A O 1
ATOM 1267 N N . ALA A 1 164 ? -23.226 8.136 4.378 1.00 81.19 164 ALA A N 1
ATOM 1268 C CA . ALA A 1 164 ? -24.153 7.435 5.268 1.00 81.19 164 ALA A CA 1
ATOM 1269 C C . ALA A 1 164 ? -25.552 7.253 4.652 1.00 81.19 164 ALA A C 1
ATOM 1271 O O . ALA A 1 164 ? -26.224 6.264 4.923 1.00 81.19 164 ALA A O 1
ATOM 1272 N N . GLU A 1 165 ? -25.986 8.189 3.804 1.00 83.50 165 GLU A N 1
ATOM 1273 C CA . GLU A 1 165 ? -27.229 8.058 3.038 1.00 83.50 165 GLU A CA 1
ATOM 1274 C C . GLU A 1 165 ? -27.167 6.891 2.047 1.00 83.50 165 GLU A C 1
ATOM 1276 O O . GLU A 1 165 ? -28.084 6.085 2.035 1.00 83.50 165 GLU A O 1
ATOM 1281 N N . ALA A 1 166 ? -26.059 6.709 1.322 1.00 82.94 166 ALA A N 1
ATOM 1282 C CA . ALA A 1 166 ? -25.889 5.586 0.400 1.00 82.94 166 ALA A CA 1
ATOM 1283 C C . ALA A 1 166 ? -25.885 4.228 1.128 1.00 82.94 166 ALA A C 1
ATOM 1285 O O . ALA A 1 166 ? -26.464 3.257 0.631 1.00 82.94 166 ALA A O 1
ATOM 1286 N N . SER A 1 167 ? -25.298 4.153 2.327 1.00 88.19 167 SER A N 1
ATOM 1287 C CA . SER A 1 167 ? -25.354 2.938 3.151 1.00 88.19 167 SER A CA 1
ATOM 1288 C C . SER A 1 167 ? -26.755 2.644 3.677 1.00 88.19 167 SER A C 1
ATOM 1290 O O . SER A 1 167 ? -27.215 1.501 3.648 1.00 88.19 167 SER A O 1
ATOM 1292 N N . VAL A 1 168 ? -27.471 3.680 4.115 1.00 94.88 168 VAL A N 1
ATOM 1293 C CA . VAL A 1 168 ? -28.866 3.562 4.558 1.00 94.88 168 VAL A CA 1
ATOM 1294 C C . VAL A 1 168 ? -29.792 3.219 3.387 1.00 94.88 168 VAL A C 1
ATOM 1296 O O . VAL A 1 168 ? -30.717 2.429 3.559 1.00 94.88 168 VAL A O 1
ATOM 1299 N N . ASP A 1 169 ? -29.530 3.739 2.191 1.00 90.50 169 ASP A N 1
ATOM 1300 C CA . ASP A 1 169 ? -30.257 3.395 0.970 1.00 90.50 169 ASP A CA 1
ATOM 1301 C C . ASP A 1 169 ? -30.003 1.946 0.563 1.00 90.50 169 ASP A C 1
ATOM 1303 O O . ASP A 1 169 ? -30.952 1.239 0.225 1.00 90.50 169 ASP A O 1
ATOM 1307 N N . SER A 1 170 ? -28.761 1.468 0.676 1.00 89.25 170 SER A N 1
ATOM 1308 C CA . SER A 1 170 ? -28.415 0.057 0.452 1.00 89.25 170 SER A CA 1
ATOM 1309 C C . SER A 1 170 ? -29.155 -0.852 1.436 1.00 89.25 170 SER A C 1
ATOM 1311 O O . SER A 1 170 ? -29.766 -1.843 1.029 1.00 89.25 170 SER A O 1
ATOM 1313 N N . TYR A 1 171 ? -29.204 -0.461 2.715 1.00 97.56 171 TYR A N 1
ATOM 1314 C CA . TYR A 1 171 ? -30.002 -1.139 3.736 1.00 97.56 171 TYR A CA 1
ATOM 1315 C C . TYR A 1 171 ? -31.500 -1.164 3.385 1.00 97.56 171 TYR A C 1
ATOM 1317 O O . TYR A 1 171 ? -32.116 -2.230 3.355 1.00 97.56 171 TYR A O 1
ATOM 1325 N N . ASN A 1 172 ? -32.094 -0.004 3.089 1.00 96.38 172 ASN A N 1
ATOM 1326 C CA . ASN A 1 172 ? -33.519 0.125 2.774 1.00 96.38 172 ASN A CA 1
ATOM 1327 C C . ASN A 1 172 ? -33.891 -0.668 1.520 1.00 96.38 172 ASN A C 1
ATOM 1329 O O . ASN A 1 172 ? -34.925 -1.341 1.487 1.00 96.38 172 ASN A O 1
ATOM 1333 N N . TYR A 1 173 ? -33.039 -0.608 0.496 1.00 92.38 173 TYR A N 1
ATOM 1334 C CA . TYR A 1 173 ? -33.199 -1.374 -0.726 1.00 92.38 173 TYR A CA 1
ATOM 1335 C C . TYR A 1 173 ? -33.161 -2.873 -0.428 1.00 92.38 173 TYR A C 1
ATOM 1337 O O . TYR A 1 173 ? -34.130 -3.563 -0.746 1.00 92.38 173 TYR A O 1
ATOM 1345 N N . GLY A 1 174 ? -32.125 -3.368 0.253 1.00 91.50 174 GLY A N 1
ATOM 1346 C CA . GLY A 1 174 ? -32.011 -4.779 0.627 1.00 91.50 174 GLY A CA 1
ATOM 1347 C C . GLY A 1 174 ? -33.211 -5.269 1.441 1.00 91.50 174 GLY A C 1
ATOM 1348 O O . GLY A 1 174 ? -33.810 -6.297 1.120 1.00 91.50 174 GLY A O 1
ATOM 1349 N N . LEU A 1 175 ? -33.657 -4.476 2.419 1.00 94.69 175 LEU A N 1
ATOM 1350 C CA . LEU A 1 175 ? -34.839 -4.784 3.222 1.00 94.69 175 LEU A CA 1
ATOM 1351 C C . LEU A 1 175 ? -36.117 -4.846 2.368 1.00 94.69 175 LEU A C 1
ATOM 1353 O O . LEU A 1 175 ? -36.947 -5.737 2.560 1.00 94.69 175 LEU A O 1
ATOM 1357 N N . SER A 1 176 ? -36.268 -3.941 1.394 1.00 93.12 176 SER A N 1
ATOM 1358 C CA . SER A 1 176 ? -37.399 -3.938 0.453 1.00 93.12 176 SER A CA 1
ATOM 1359 C C . SER A 1 176 ? -37.416 -5.162 -0.469 1.00 93.12 176 SER A C 1
ATOM 1361 O O . SER A 1 176 ? -38.492 -5.606 -0.869 1.00 93.12 176 SER A O 1
ATOM 1363 N N . GLN A 1 177 ? -36.242 -5.730 -0.767 1.00 93.38 177 GLN A N 1
ATOM 1364 C CA . GLN A 1 177 ? -36.094 -6.963 -1.546 1.00 93.38 177 GLN A CA 1
ATOM 1365 C C . GLN A 1 177 ? -36.294 -8.231 -0.700 1.00 93.38 177 GLN A C 1
ATOM 1367 O O . GLN A 1 177 ? -36.237 -9.341 -1.226 1.00 93.38 177 GLN A O 1
ATOM 1372 N N . GLY A 1 178 ? -36.572 -8.085 0.599 1.00 91.44 178 GLY A N 1
ATOM 1373 C CA . GLY A 1 178 ? -36.779 -9.200 1.520 1.00 91.44 178 GLY A CA 1
ATOM 1374 C C . GLY A 1 178 ? -35.507 -9.706 2.201 1.00 91.44 178 GLY A C 1
ATOM 1375 O O . GLY A 1 178 ? -35.583 -10.732 2.876 1.00 91.44 178 GLY A O 1
ATOM 1376 N N . GLY A 1 179 ? -34.385 -8.992 2.065 1.00 94.69 179 GLY A N 1
ATOM 1377 C CA . GLY A 1 179 ? -33.159 -9.263 2.810 1.00 94.69 179 GLY A CA 1
ATOM 1378 C C . GLY A 1 179 ? -33.368 -9.149 4.323 1.00 94.69 179 GLY A C 1
ATOM 1379 O O . GLY A 1 179 ? -34.329 -8.532 4.805 1.00 94.69 179 GLY A O 1
ATOM 1380 N N . SER A 1 180 ? -32.498 -9.791 5.092 1.00 96.81 180 SER A N 1
ATOM 1381 C CA . SER A 1 180 ? -32.740 -10.045 6.510 1.00 96.81 180 SER A CA 1
ATOM 1382 C C . SER A 1 180 ? -31.497 -10.245 7.381 1.00 96.81 180 SER A C 1
ATOM 1384 O O . SER A 1 180 ? -31.644 -10.178 8.597 1.00 96.81 180 SER A O 1
ATOM 1386 N N . ILE A 1 181 ? -30.302 -10.438 6.824 1.00 98.44 181 ILE A N 1
ATOM 1387 C CA . ILE A 1 181 ? -29.017 -10.455 7.536 1.00 98.44 181 ILE A CA 1
ATOM 1388 C C . ILE A 1 181 ? -28.161 -9.308 6.995 1.00 98.44 181 ILE A C 1
ATOM 1390 O O . ILE A 1 181 ? -27.793 -9.289 5.822 1.00 98.44 181 ILE A O 1
ATOM 1394 N N . VAL A 1 182 ? -27.854 -8.346 7.863 1.00 98.38 182 VAL A N 1
ATOM 1395 C CA . VAL A 1 182 ? -27.269 -7.050 7.499 1.00 98.38 182 VAL A CA 1
ATOM 1396 C C . VAL A 1 182 ? -25.801 -7.002 7.891 1.00 98.38 182 VAL A C 1
ATOM 1398 O O . VAL A 1 182 ? -25.505 -7.138 9.077 1.00 98.38 182 VAL A O 1
ATOM 1401 N N . LEU A 1 183 ? -24.910 -6.770 6.928 1.00 98.00 183 LEU A N 1
ATOM 1402 C CA . LEU A 1 183 ? -23.484 -6.529 7.150 1.00 98.00 183 LEU A CA 1
ATOM 1403 C C . LEU A 1 183 ? -23.219 -5.052 7.470 1.00 98.00 183 LEU A C 1
ATOM 1405 O O . LEU A 1 183 ? -23.589 -4.165 6.695 1.00 98.00 183 LEU A O 1
ATOM 1409 N N . MET A 1 184 ? -22.550 -4.819 8.595 1.00 98.06 184 MET A N 1
ATOM 1410 C CA . MET A 1 184 ? -21.949 -3.555 9.019 1.00 98.06 184 MET A CA 1
ATOM 1411 C C . MET A 1 184 ? -20.637 -3.860 9.756 1.00 98.06 184 MET A C 1
ATOM 1413 O O . MET A 1 184 ? -20.386 -5.010 10.112 1.00 98.06 184 MET A O 1
ATOM 1417 N N . HIS A 1 185 ? -19.845 -2.834 10.049 1.00 97.88 185 HIS A N 1
ATOM 1418 C CA . HIS A 1 185 ? -18.579 -2.945 10.770 1.00 97.88 185 HIS A CA 1
ATOM 1419 C C . HIS A 1 185 ? -18.549 -1.903 11.897 1.00 97.88 185 HIS A C 1
ATOM 1421 O O . HIS A 1 185 ? -18.533 -0.692 11.656 1.00 97.88 185 HIS A O 1
ATOM 1427 N N . ASP A 1 186 ? -18.570 -2.349 13.156 1.00 93.75 186 ASP A N 1
ATOM 1428 C CA . ASP A 1 186 ? -18.604 -1.460 14.330 1.00 93.75 186 ASP A CA 1
ATOM 1429 C C . ASP A 1 186 ? -17.259 -0.780 14.614 1.00 93.75 186 ASP A C 1
ATOM 1431 O O . ASP A 1 186 ? -17.169 0.112 15.455 1.00 93.75 186 ASP A O 1
ATOM 1435 N N . VAL A 1 187 ? -16.227 -1.140 13.857 1.00 87.38 187 VAL A N 1
ATOM 1436 C CA . VAL A 1 187 ? -14.901 -0.515 13.882 1.00 87.38 187 VAL A CA 1
ATOM 1437 C C . VAL A 1 187 ? -14.858 0.833 13.154 1.00 87.38 187 VAL A C 1
ATOM 1439 O O . VAL A 1 187 ? -13.897 1.588 13.293 1.00 87.38 187 VAL A O 1
ATOM 1442 N N . HIS A 1 188 ? -15.902 1.174 12.394 1.00 82.31 188 HIS A N 1
ATOM 1443 C CA . HIS A 1 188 ? -15.990 2.423 11.645 1.00 82.31 188 HIS A CA 1
ATOM 1444 C C . HIS A 1 188 ? -16.810 3.480 12.384 1.00 82.31 188 HIS A C 1
ATOM 1446 O O . HIS A 1 188 ? -17.995 3.303 12.676 1.00 82.31 188 HIS A O 1
ATOM 1452 N N . GLN A 1 189 ? -16.204 4.646 12.609 1.00 86.44 189 GLN A N 1
ATOM 1453 C CA . GLN A 1 189 ? -16.850 5.756 13.305 1.00 86.44 189 GLN A CA 1
ATOM 1454 C C . GLN A 1 189 ? -18.162 6.179 12.635 1.00 86.44 189 GLN A C 1
ATOM 1456 O O . GLN A 1 189 ? -19.164 6.399 13.318 1.00 86.44 189 GLN A O 1
ATOM 1461 N N . ASN A 1 190 ? -18.178 6.286 11.304 1.00 86.00 190 ASN A N 1
ATOM 1462 C CA . ASN A 1 190 ? -19.366 6.711 10.569 1.00 86.00 190 ASN A CA 1
ATOM 1463 C C . ASN A 1 190 ? -20.492 5.669 10.648 1.00 86.00 190 ASN A C 1
ATOM 1465 O O . ASN A 1 190 ? -21.665 6.049 10.746 1.00 86.00 190 ASN A O 1
ATOM 1469 N N . THR A 1 191 ? -20.142 4.375 10.688 1.00 92.06 191 THR A N 1
ATOM 1470 C CA . THR A 1 191 ? -21.096 3.289 10.940 1.00 92.06 191 THR A CA 1
ATOM 1471 C C . THR A 1 191 ? -21.806 3.515 12.261 1.00 92.06 191 THR A C 1
ATOM 1473 O O . THR A 1 191 ? -23.034 3.560 12.301 1.00 92.06 191 THR A O 1
ATOM 1476 N N . VAL A 1 192 ? -21.049 3.760 13.329 1.00 93.38 192 VAL A N 1
ATOM 1477 C CA . VAL A 1 192 ? -21.603 3.906 14.678 1.00 93.38 192 VAL A CA 1
ATOM 1478 C C . VAL A 1 192 ? -22.336 5.234 14.876 1.00 93.38 192 VAL A C 1
ATOM 1480 O O . VAL A 1 192 ? -23.402 5.257 15.485 1.00 93.38 192 VAL A O 1
ATOM 1483 N N . GLN A 1 193 ? -21.805 6.346 14.366 1.00 89.75 193 GLN A N 1
ATOM 1484 C CA . GLN A 1 193 ? -22.329 7.684 14.669 1.00 89.75 193 GLN A CA 1
ATOM 1485 C C . GLN A 1 193 ? -23.445 8.144 13.727 1.00 89.75 193 GLN A C 1
ATOM 1487 O O . GLN A 1 193 ? -24.334 8.876 14.158 1.00 89.75 193 GLN A O 1
ATOM 1492 N N . ASN A 1 194 ? -23.420 7.741 12.451 1.00 90.31 194 ASN A N 1
ATOM 1493 C CA . ASN A 1 194 ? -24.307 8.311 11.430 1.00 90.31 194 ASN A CA 1
ATOM 1494 C C . ASN A 1 194 ? -25.181 7.274 10.717 1.00 90.31 194 ASN A C 1
ATOM 1496 O O . ASN A 1 194 ? -26.327 7.589 10.381 1.00 90.31 194 ASN A O 1
ATOM 1500 N N . ILE A 1 195 ? -24.672 6.062 10.477 1.00 95.00 195 ILE A N 1
ATOM 1501 C CA . ILE A 1 195 ? -25.390 5.011 9.738 1.00 95.00 195 ILE A CA 1
ATOM 1502 C C . ILE A 1 195 ? -26.307 4.225 10.680 1.00 95.00 195 ILE A C 1
ATOM 1504 O O . ILE A 1 195 ? -27.514 4.145 10.440 1.00 95.00 195 ILE A O 1
ATOM 1508 N N . LEU A 1 196 ? -25.774 3.704 11.787 1.00 98.00 196 LEU A N 1
ATOM 1509 C CA . LEU A 1 196 ? -26.504 2.867 12.735 1.00 98.00 196 LEU A CA 1
ATOM 1510 C C . LEU A 1 196 ? -27.759 3.549 13.309 1.00 9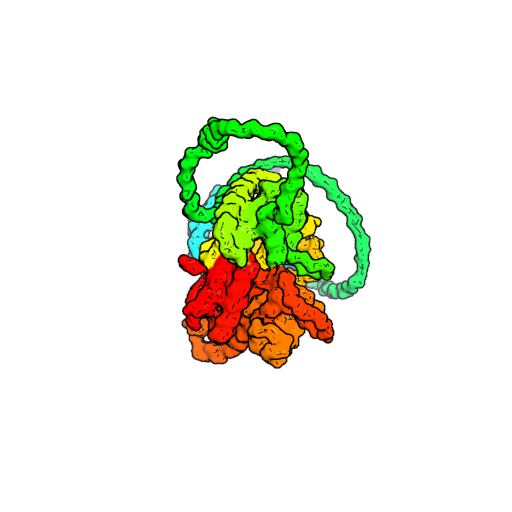8.00 196 LEU A C 1
ATOM 1512 O O . LEU A 1 196 ? -28.818 2.917 13.264 1.00 98.00 196 LEU A O 1
ATOM 1516 N N . PRO A 1 197 ? -27.743 4.828 13.747 1.00 97.50 197 PRO A N 1
ATOM 1517 C CA . PRO A 1 197 ? -28.964 5.492 14.211 1.00 97.50 197 PRO A CA 1
ATOM 1518 C C . PRO A 1 197 ? -30.085 5.495 13.161 1.00 97.50 197 PRO A C 1
ATOM 1520 O O . PRO A 1 197 ? -31.262 5.304 13.483 1.00 97.50 197 PRO A O 1
ATOM 1523 N N . ARG A 1 198 ? -29.722 5.676 11.884 1.00 97.69 198 ARG A N 1
ATOM 1524 C CA . ARG A 1 198 ? -30.665 5.701 10.758 1.00 97.69 198 ARG A CA 1
ATOM 1525 C C . ARG A 1 198 ? -31.162 4.301 10.417 1.00 97.69 198 ARG A C 1
ATOM 1527 O O . ARG A 1 198 ? -32.358 4.132 10.192 1.00 97.69 198 ARG A O 1
ATOM 1534 N N . ILE A 1 199 ? -30.289 3.293 10.454 1.00 98.00 199 ILE A N 1
ATOM 1535 C CA . ILE A 1 199 ? -30.673 1.884 10.289 1.00 98.00 199 ILE A CA 1
ATOM 1536 C C . ILE A 1 199 ? -31.605 1.437 11.419 1.00 98.00 199 ILE A C 1
ATOM 1538 O O . ILE A 1 199 ? -32.607 0.773 11.152 1.00 98.00 199 ILE A O 1
ATOM 1542 N N . ILE A 1 200 ? -31.365 1.852 12.667 1.00 98.19 200 ILE A N 1
ATOM 1543 C CA . ILE A 1 200 ? -32.269 1.589 13.797 1.00 98.19 200 ILE A CA 1
ATOM 1544 C C . ILE A 1 200 ? -33.653 2.191 13.523 1.00 98.19 200 ILE A C 1
ATOM 1546 O O . ILE A 1 200 ? -34.673 1.512 13.681 1.00 98.19 200 ILE A O 1
ATOM 1550 N N . GLN A 1 201 ? -33.712 3.448 13.076 1.00 97.31 201 GLN A N 1
ATOM 1551 C CA . GLN A 1 201 ? -34.973 4.111 12.742 1.00 97.31 201 GLN A CA 1
ATOM 1552 C C . GLN A 1 201 ? -35.699 3.430 11.572 1.00 97.31 201 GLN A C 1
ATOM 1554 O O . GLN A 1 201 ? -36.915 3.216 11.645 1.00 97.31 201 GLN A O 1
ATOM 1559 N N . ALA A 1 202 ? -34.976 3.065 10.514 1.00 96.62 202 ALA A N 1
ATOM 1560 C CA . ALA A 1 202 ? -35.522 2.367 9.355 1.00 96.62 202 ALA A CA 1
ATOM 1561 C C . ALA A 1 202 ? -36.052 0.974 9.740 1.00 96.62 202 ALA A C 1
ATOM 1563 O O . ALA A 1 202 ? -37.188 0.627 9.406 1.00 96.62 202 ALA A O 1
ATOM 1564 N N . THR A 1 203 ? -35.297 0.230 10.554 1.00 97.25 203 THR A N 1
ATOM 1565 C CA . THR A 1 203 ? -35.713 -1.068 11.102 1.00 97.25 203 THR A CA 1
ATOM 1566 C C . THR A 1 203 ? -37.014 -0.933 11.891 1.00 97.25 203 THR A C 1
ATOM 1568 O O . THR A 1 203 ? -37.973 -1.656 11.619 1.00 97.25 203 THR A O 1
ATOM 1571 N N . ARG A 1 204 ? -37.103 0.039 12.811 1.00 94.88 204 ARG A N 1
ATOM 1572 C CA . ARG A 1 204 ? -38.331 0.315 13.580 1.00 94.88 204 ARG A CA 1
ATOM 1573 C C . ARG A 1 204 ? -39.515 0.641 12.671 1.00 94.88 204 ARG A C 1
ATOM 1575 O O . ARG A 1 204 ? -40.603 0.106 12.866 1.00 94.88 204 ARG A O 1
ATOM 1582 N N . SER A 1 205 ? -39.293 1.484 11.665 1.00 96.06 205 SER A N 1
ATOM 1583 C CA . SER A 1 205 ? -40.336 1.928 10.730 1.00 96.06 205 SER A CA 1
ATOM 1584 C C . SER A 1 205 ? -40.859 0.791 9.849 1.00 96.06 205 SER A C 1
ATOM 1586 O O . SER A 1 205 ? -42.029 0.790 9.476 1.00 96.06 205 SER A O 1
ATOM 1588 N N . SER A 1 206 ? -40.023 -0.210 9.561 1.00 94.50 206 SER A N 1
ATOM 1589 C CA . SER A 1 206 ? -40.418 -1.406 8.809 1.00 94.50 206 SER A CA 1
ATOM 1590 C C . SER A 1 206 ? -41.291 -2.391 9.605 1.00 94.50 206 SER A C 1
ATOM 1592 O O . SER A 1 206 ? -41.849 -3.324 9.027 1.00 94.50 206 SER A O 1
ATOM 1594 N N . GLY A 1 207 ? -41.394 -2.223 10.930 1.00 94.75 207 GLY A N 1
ATOM 1595 C CA . GLY A 1 207 ? -42.088 -3.155 11.825 1.00 94.75 207 GLY A CA 1
ATOM 1596 C C . GLY A 1 207 ? -41.351 -4.480 12.060 1.00 94.75 207 GLY A C 1
ATOM 1597 O O . GLY A 1 207 ? -41.917 -5.395 12.662 1.00 94.75 207 GLY A O 1
ATOM 1598 N N . LYS A 1 208 ? -40.103 -4.607 11.592 1.00 94.69 208 LYS A N 1
ATOM 1599 C CA . LYS A 1 208 ? -39.251 -5.779 11.826 1.00 94.69 208 LYS A CA 1
ATOM 1600 C C . LYS A 1 208 ? -38.665 -5.756 13.237 1.00 94.69 208 LYS A C 1
ATOM 1602 O O . LYS A 1 208 ? -38.368 -4.700 13.792 1.00 94.69 208 LYS A O 1
ATOM 1607 N N . ARG A 1 209 ? -38.450 -6.942 13.804 1.00 96.12 209 ARG A N 1
ATOM 1608 C CA . ARG A 1 209 ? -37.701 -7.131 15.055 1.00 96.12 209 ARG A CA 1
ATOM 1609 C C . ARG A 1 209 ? -36.222 -7.358 14.745 1.00 96.12 209 ARG A C 1
ATOM 1611 O O . ARG A 1 209 ? -35.909 -8.340 14.076 1.00 96.12 209 ARG A O 1
ATOM 1618 N N . ALA A 1 210 ? -35.345 -6.491 15.249 1.00 97.88 210 ALA A N 1
ATOM 1619 C CA . ALA A 1 210 ? -33.904 -6.733 15.224 1.00 97.88 210 ALA A CA 1
ATOM 1620 C C . ALA A 1 210 ? -33.524 -7.760 16.301 1.00 97.88 210 ALA A C 1
ATOM 1622 O O . ALA A 1 210 ? -33.780 -7.531 17.486 1.00 97.88 210 ALA A O 1
ATOM 1623 N N . VAL A 1 211 ? -32.974 -8.896 15.878 1.00 98.62 211 VAL A N 1
ATOM 1624 C CA . VAL A 1 211 ? -32.659 -10.058 16.725 1.00 98.62 211 VAL A CA 1
ATOM 1625 C C . VAL A 1 211 ? -31.271 -10.605 16.381 1.00 98.62 211 VAL A C 1
ATOM 1627 O O . VAL A 1 211 ? -30.688 -10.240 15.361 1.00 98.62 211 VAL A O 1
ATOM 1630 N N . THR A 1 212 ? -30.740 -11.518 17.194 1.00 98.75 212 THR A N 1
ATOM 1631 C CA . THR A 1 212 ? -29.491 -12.223 16.862 1.00 98.75 212 THR A CA 1
ATOM 1632 C C . THR A 1 212 ? -29.657 -13.123 15.631 1.00 98.75 212 THR A C 1
ATOM 1634 O O . THR A 1 212 ? -30.770 -13.553 15.311 1.00 98.75 212 THR A O 1
ATOM 1637 N N . VAL A 1 213 ? -28.560 -13.474 14.953 1.00 98.56 213 VAL A N 1
ATOM 1638 C CA . VAL A 1 213 ? -28.579 -14.425 13.829 1.00 98.56 213 VAL A CA 1
ATOM 1639 C C . VAL A 1 213 ? -29.178 -15.763 14.271 1.00 98.56 213 VAL A C 1
ATOM 1641 O O . VAL A 1 213 ? -30.010 -16.329 13.566 1.00 98.56 213 VAL A O 1
ATOM 1644 N N . GLY A 1 214 ? -28.845 -16.243 15.467 1.00 97.81 214 GLY A N 1
ATOM 1645 C CA . GLY A 1 214 ? -29.427 -17.457 16.030 1.00 97.81 214 GLY A CA 1
ATOM 1646 C C . GLY A 1 214 ? -30.958 -17.415 16.138 1.00 97.81 214 GLY A C 1
ATOM 1647 O O . GLY A 1 214 ? -31.631 -18.324 15.649 1.00 97.81 214 GLY A O 1
ATOM 1648 N N . GLU A 1 215 ? -31.542 -16.346 16.692 1.00 97.75 215 GLU A N 1
ATOM 1649 C CA . GLU A 1 215 ? -33.008 -16.194 16.765 1.00 97.75 215 GLU A CA 1
ATOM 1650 C C . GLU A 1 215 ? -33.642 -16.011 15.374 1.00 97.75 215 GLU A C 1
ATOM 1652 O O . GLU A 1 215 ? -34.677 -16.615 15.063 1.00 97.75 215 GLU A O 1
ATOM 1657 N N . CYS A 1 216 ? -32.991 -15.234 14.508 1.00 97.44 216 CYS A N 1
ATOM 1658 C CA . CYS A 1 216 ? -33.343 -15.051 13.098 1.00 97.44 216 CYS A CA 1
ATOM 1659 C C . CYS A 1 216 ? -33.435 -16.396 12.347 1.00 97.44 216 CYS A C 1
ATOM 1661 O O . CYS A 1 216 ? -34.294 -16.564 11.476 1.00 97.44 216 CYS A O 1
ATOM 1663 N N . LEU A 1 217 ? -32.635 -17.393 12.738 1.00 97.31 217 LEU A N 1
ATOM 1664 C CA . LEU A 1 217 ? -32.671 -18.761 12.207 1.00 97.31 217 LEU A CA 1
ATOM 1665 C C . LEU A 1 217 ? -33.533 -19.736 13.030 1.00 97.31 217 LEU A C 1
ATOM 1667 O O . LEU A 1 217 ? -33.677 -20.906 12.663 1.00 97.31 217 LEU A O 1
ATOM 1671 N N . GLY A 1 218 ? -34.125 -19.271 14.131 1.00 95.94 218 GLY A N 1
ATOM 1672 C CA . GLY A 1 218 ? -34.953 -20.067 15.032 1.00 95.94 218 GLY A CA 1
ATOM 1673 C C . GLY A 1 218 ? -34.173 -21.093 15.861 1.00 95.94 218 GLY A C 1
ATOM 1674 O O . GLY A 1 218 ? -34.786 -22.084 16.287 1.00 95.94 218 GLY A O 1
ATOM 1675 N N . ASP A 1 219 ? -32.872 -20.855 16.058 1.00 95.19 219 ASP A N 1
ATOM 1676 C CA . ASP A 1 219 ? -31.916 -21.656 16.826 1.00 95.19 219 ASP A CA 1
ATOM 1677 C C . ASP A 1 219 ? -31.831 -21.141 18.276 1.00 95.19 219 ASP A C 1
ATOM 1679 O O . ASP A 1 219 ? -31.499 -19.970 18.480 1.00 95.19 219 ASP A O 1
ATOM 1683 N N . PRO A 1 220 ? -32.143 -21.961 19.298 1.00 93.75 220 PRO A N 1
ATOM 1684 C CA . PRO A 1 220 ? -32.066 -21.523 20.691 1.00 93.75 220 PRO A CA 1
ATOM 1685 C C . PRO A 1 220 ? -30.625 -21.186 21.103 1.00 93.75 220 PRO A C 1
ATOM 1687 O O . PRO A 1 220 ? -29.683 -21.804 20.612 1.00 93.75 220 PRO A O 1
ATOM 1690 N N . GLU A 1 221 ? -30.458 -20.260 22.054 1.00 92.75 221 GLU A N 1
ATOM 1691 C CA . GLU A 1 221 ? -29.144 -19.770 22.518 1.00 92.75 221 GLU A CA 1
ATOM 1692 C C . GLU A 1 221 ? -28.184 -20.888 22.952 1.00 92.75 221 GLU A C 1
ATOM 1694 O O . GLU A 1 221 ? -26.983 -20.821 22.696 1.00 92.75 221 GLU A O 1
ATOM 1699 N N . THR A 1 222 ? -28.709 -21.972 23.529 1.00 90.69 222 THR A N 1
ATOM 1700 C CA . THR A 1 222 ? -27.922 -23.154 23.925 1.00 90.69 222 THR A CA 1
ATOM 1701 C C . THR A 1 222 ? -27.143 -23.788 22.769 1.00 90.69 222 THR A C 1
ATOM 1703 O O . THR A 1 222 ? -26.194 -24.526 23.009 1.00 90.69 222 THR A O 1
ATOM 1706 N N . ASN A 1 223 ? -27.535 -23.512 21.521 1.00 93.69 223 ASN A N 1
ATOM 1707 C CA . ASN A 1 223 ? -26.907 -24.024 20.305 1.00 93.69 223 ASN A CA 1
ATOM 1708 C C . ASN A 1 223 ? -25.966 -23.010 19.632 1.00 93.69 223 ASN A C 1
ATOM 1710 O O . ASN A 1 223 ? -25.444 -23.298 18.551 1.00 93.69 223 ASN A O 1
ATOM 1714 N N . TRP A 1 224 ? -25.786 -21.815 20.205 1.00 95.56 224 TRP A N 1
ATOM 1715 C CA . TRP A 1 224 ? -24.897 -20.784 19.654 1.00 95.56 224 TRP A CA 1
ATOM 1716 C C . TRP A 1 224 ? -23.431 -21.017 20.024 1.00 95.56 224 TRP A C 1
ATOM 1718 O O . TRP A 1 224 ? -22.547 -20.532 19.316 1.00 95.56 224 TRP A O 1
ATOM 1728 N N . TYR A 1 225 ? -23.182 -21.812 21.068 1.00 95.69 225 TYR A N 1
ATOM 1729 C CA . TYR A 1 225 ? -21.855 -22.104 21.602 1.00 95.69 225 TYR A CA 1
ATOM 1730 C C . TYR A 1 225 ? -21.679 -23.616 21.842 1.00 95.69 225 TYR A C 1
ATOM 1732 O O . TYR A 1 225 ? -22.647 -24.303 22.186 1.00 95.69 225 TYR A O 1
ATOM 1740 N N . ARG A 1 226 ? -20.466 -24.159 21.672 1.00 89.50 226 ARG A N 1
ATOM 1741 C CA . ARG A 1 226 ? -20.153 -25.565 21.978 1.00 89.50 226 ARG A CA 1
ATOM 1742 C C . ARG A 1 226 ? -20.235 -25.783 23.495 1.00 89.50 226 ARG A C 1
ATOM 1744 O O . ARG A 1 226 ? -19.661 -25.023 24.263 1.00 89.50 226 ARG A O 1
ATOM 1751 N N . GLY A 1 227 ? -20.946 -26.835 23.915 1.00 64.88 227 GLY A N 1
ATOM 1752 C CA . GLY A 1 227 ? -20.897 -27.372 25.282 1.00 64.88 227 GLY A CA 1
ATOM 1753 C C . GLY A 1 227 ? -21.447 -26.472 26.398 1.00 64.88 227 GLY A C 1
ATOM 1754 O O . GLY A 1 227 ? -20.692 -25.994 27.232 1.00 64.88 227 GLY A O 1
ATOM 1755 N N . SER A 1 228 ? -22.775 -26.346 26.498 1.00 42.44 228 SER A N 1
ATOM 1756 C CA . SER A 1 228 ? -23.479 -25.828 27.693 1.00 42.44 228 SER A CA 1
ATOM 1757 C C . SER A 1 228 ? -24.340 -26.898 28.402 1.00 42.44 228 SER A C 1
ATOM 1759 O O . SER A 1 228 ? -25.308 -26.586 29.092 1.00 42.44 228 SER A O 1
ATOM 1761 N N . GLY A 1 229 ? -23.990 -28.183 28.249 1.00 32.34 229 GLY A N 1
ATOM 1762 C CA . GLY A 1 229 ? -24.632 -29.317 28.926 1.00 32.34 229 GLY A CA 1
ATOM 1763 C C . GLY A 1 229 ? -23.638 -30.075 29.807 1.00 32.34 229 GLY A C 1
ATOM 1764 O O . GLY A 1 229 ? -22.593 -30.500 29.326 1.00 32.34 229 GLY A O 1
ATOM 1765 N N . GLY A 1 230 ? -23.942 -30.213 31.099 1.00 29.56 230 GLY A N 1
ATOM 1766 C CA . GLY A 1 230 ? -23.061 -30.849 32.079 1.00 29.56 230 GLY A CA 1
ATOM 1767 C C . GLY A 1 230 ? -22.919 -32.379 31.975 1.00 29.56 230 GLY A C 1
ATOM 1768 O O . GLY A 1 230 ? -23.728 -33.065 31.357 1.00 29.56 230 GLY A O 1
ATOM 1769 N N . SER A 1 231 ? -21.904 -32.845 32.717 1.00 28.23 231 SER A N 1
ATOM 1770 C CA . SER A 1 231 ? -21.525 -34.197 33.180 1.00 28.23 231 SER A CA 1
ATOM 1771 C C . SER A 1 231 ? -20.718 -35.150 32.274 1.00 28.23 231 SER A C 1
ATOM 1773 O O . SER A 1 231 ? -21.222 -35.712 31.311 1.00 28.23 231 SER A O 1
ATOM 1775 N N . GLU A 1 232 ? -19.494 -35.394 32.774 1.00 31.25 232 GLU A N 1
ATOM 1776 C CA . GLU A 1 232 ? -18.728 -36.653 32.852 1.00 31.25 232 GLU A CA 1
ATOM 1777 C C . GLU A 1 232 ? -17.912 -37.160 31.644 1.00 31.25 232 GLU A C 1
ATOM 1779 O O . GLU A 1 232 ? -18.385 -37.885 30.780 1.00 31.25 232 GLU A O 1
ATOM 1784 N N . GLY A 1 233 ? -16.600 -36.885 31.727 1.00 37.69 233 GLY A N 1
ATOM 1785 C CA . GLY A 1 233 ? -15.534 -37.862 31.484 1.00 37.69 233 GLY A CA 1
ATOM 1786 C C . GLY A 1 233 ? -15.181 -38.191 30.034 1.00 37.69 233 GLY A C 1
ATOM 1787 O O . GLY A 1 233 ? -15.639 -39.196 29.508 1.00 37.69 233 GLY A O 1
ATOM 1788 N N . SER A 1 234 ? -14.231 -37.462 29.442 1.00 26.38 234 SER A N 1
ATOM 1789 C CA . SER A 1 234 ? -13.239 -38.067 28.540 1.00 26.38 234 SER A CA 1
ATOM 1790 C C . SER A 1 234 ? -12.041 -37.139 28.342 1.00 26.38 234 SER A C 1
ATOM 1792 O O . SER A 1 234 ? -12.156 -35.921 28.418 1.00 26.38 234 SER A O 1
ATOM 1794 N N . GLN A 1 235 ? -10.883 -37.758 28.174 1.00 26.98 235 GLN A N 1
ATOM 1795 C CA . GLN A 1 235 ? -9.540 -37.203 28.282 1.00 26.98 235 GLN A CA 1
ATOM 1796 C C . GLN A 1 235 ? -9.241 -36.093 27.263 1.00 26.98 235 GLN A C 1
ATOM 1798 O O . GLN A 1 235 ? -9.628 -36.174 26.100 1.00 26.98 235 GLN A O 1
ATOM 1803 N N . THR A 1 236 ? -8.477 -35.096 27.707 1.00 24.70 236 THR A N 1
ATOM 1804 C CA . THR A 1 236 ? -7.761 -34.134 26.864 1.00 24.70 236 THR A CA 1
ATOM 1805 C C . THR A 1 236 ? -6.867 -34.871 25.857 1.00 24.70 236 THR A C 1
ATOM 1807 O O . THR A 1 236 ? -5.976 -35.611 26.286 1.00 24.70 236 THR A O 1
ATOM 1810 N N . PRO A 1 237 ? -7.030 -34.682 24.532 1.00 27.81 237 PRO A N 1
ATOM 1811 C CA . PRO A 1 237 ? -6.060 -35.180 23.570 1.00 27.81 237 PRO A CA 1
ATOM 1812 C C . PRO A 1 237 ? -4.837 -34.263 23.589 1.00 27.81 237 PRO A C 1
ATOM 1814 O O . PRO A 1 237 ? -4.907 -33.081 23.265 1.00 27.81 237 PRO A O 1
ATOM 1817 N N . THR A 1 238 ? -3.708 -34.828 23.997 1.00 24.55 238 THR A N 1
ATOM 1818 C CA . THR A 1 238 ? -2.372 -34.270 23.792 1.00 24.55 238 THR A CA 1
ATOM 1819 C C . THR A 1 238 ? -2.010 -34.402 22.310 1.00 24.55 238 THR A C 1
ATOM 1821 O O . THR A 1 238 ? -2.149 -35.481 21.735 1.00 24.55 238 THR A O 1
ATOM 1824 N N . ILE A 1 239 ? -1.564 -33.311 21.683 1.00 31.47 239 ILE A N 1
ATOM 1825 C CA . ILE A 1 239 ? -1.075 -33.308 20.296 1.00 31.47 239 ILE A CA 1
ATOM 1826 C C . ILE A 1 239 ? 0.381 -33.818 20.294 1.00 31.47 239 ILE A C 1
ATOM 1828 O O . ILE A 1 239 ? 1.179 -33.307 21.082 1.00 31.47 239 ILE A O 1
ATOM 1832 N N . PRO A 1 240 ? 0.757 -34.803 19.453 1.00 26.86 240 PRO A N 1
ATOM 1833 C CA . PRO A 1 240 ? 2.140 -35.243 19.327 1.00 26.86 240 PRO A CA 1
ATOM 1834 C C . PRO A 1 240 ? 2.925 -34.366 18.340 1.00 26.86 240 PRO A C 1
ATOM 1836 O O . PRO A 1 240 ? 2.474 -34.111 17.226 1.00 26.86 240 PRO A O 1
ATOM 1839 N N . GLU A 1 241 ? 4.129 -33.956 18.744 1.00 30.14 241 GLU A N 1
ATOM 1840 C CA . GLU A 1 241 ? 5.162 -33.406 17.858 1.00 30.14 241 GLU A CA 1
ATOM 1841 C C . GLU A 1 241 ? 5.498 -34.404 16.738 1.00 30.14 241 GLU A C 1
ATOM 1843 O O . GLU A 1 241 ? 5.748 -35.581 17.022 1.00 30.14 241 GLU A O 1
ATOM 1848 N N . TRP A 1 242 ? 5.593 -33.953 15.477 1.00 22.73 242 TRP A N 1
ATOM 1849 C CA . TRP A 1 242 ? 6.262 -34.761 14.456 1.00 22.73 242 TRP A CA 1
ATOM 1850 C C . TRP A 1 242 ? 7.070 -33.973 13.418 1.00 22.73 242 TRP A C 1
ATOM 1852 O O . TRP A 1 242 ? 6.639 -32.972 12.853 1.00 22.73 242 TRP A O 1
ATOM 1862 N N . ASN A 1 243 ? 8.277 -34.505 13.214 1.00 23.27 243 ASN A N 1
ATOM 1863 C CA . ASN A 1 243 ? 9.373 -34.064 12.369 1.00 23.27 243 ASN A CA 1
ATOM 1864 C C . ASN A 1 243 ? 9.089 -34.168 10.866 1.00 23.27 243 ASN A C 1
ATOM 1866 O O . ASN A 1 243 ? 8.430 -35.084 10.379 1.00 23.27 243 ASN A O 1
ATOM 1870 N N . SER A 1 244 ? 9.739 -33.263 10.142 1.00 31.89 244 SER A N 1
ATOM 1871 C CA . SER A 1 244 ? 9.875 -33.213 8.693 1.00 31.89 244 SER A CA 1
ATOM 1872 C C . SER A 1 244 ? 10.541 -34.464 8.104 1.00 31.89 244 SER A C 1
ATOM 1874 O O . SER A 1 244 ? 11.544 -34.951 8.619 1.00 31.89 244 SER A O 1
ATOM 1876 N N . THR A 1 245 ? 9.994 -34.974 6.995 1.00 23.97 245 THR A N 1
ATOM 1877 C CA . THR A 1 245 ? 10.700 -35.541 5.820 1.00 23.97 245 THR A CA 1
ATOM 1878 C C . THR A 1 245 ? 9.688 -36.173 4.853 1.00 23.97 245 THR A C 1
ATOM 1880 O O . THR A 1 245 ? 8.867 -36.983 5.269 1.00 23.97 245 THR A O 1
ATOM 1883 N N . GLY A 1 246 ? 9.783 -35.878 3.549 1.00 23.19 246 GLY A N 1
ATOM 1884 C CA . GLY A 1 246 ? 9.201 -36.747 2.511 1.00 23.19 246 GLY A CA 1
ATOM 1885 C C . GLY A 1 246 ? 8.539 -36.043 1.326 1.00 23.19 246 GLY A C 1
ATOM 1886 O O . GLY A 1 246 ? 7.437 -35.528 1.423 1.00 23.19 246 GLY A O 1
ATOM 1887 N N . SER A 1 247 ? 9.222 -36.081 0.189 1.00 23.11 247 SER A N 1
ATOM 1888 C CA . SER A 1 247 ? 8.929 -35.487 -1.119 1.00 23.11 247 SER A CA 1
ATOM 1889 C C . SER A 1 247 ? 7.846 -36.178 -1.981 1.00 23.11 247 SER A C 1
ATOM 1891 O O . SER A 1 247 ? 7.781 -37.403 -2.002 1.00 23.11 247 SER A O 1
ATOM 1893 N N . HIS A 1 248 ? 7.197 -35.366 -2.836 1.00 26.17 248 HIS A N 1
ATOM 1894 C CA . HIS A 1 248 ? 6.739 -35.610 -4.230 1.00 26.17 248 HIS A CA 1
ATOM 1895 C C . HIS A 1 248 ? 5.640 -36.653 -4.561 1.00 26.17 248 HIS A C 1
ATOM 1897 O O . HIS A 1 248 ? 5.886 -37.852 -4.518 1.00 26.17 248 HIS A O 1
ATOM 1903 N N . ASN A 1 249 ? 4.501 -36.205 -5.131 1.00 22.95 249 ASN A N 1
ATOM 1904 C CA . ASN A 1 249 ? 4.223 -36.195 -6.592 1.00 22.95 249 ASN A CA 1
ATOM 1905 C C . ASN A 1 249 ? 2.751 -35.849 -6.940 1.00 22.95 249 ASN A C 1
ATOM 1907 O O . ASN A 1 249 ? 1.817 -36.372 -6.342 1.00 22.95 249 ASN A O 1
ATOM 1911 N N . ILE A 1 250 ? 2.577 -35.005 -7.967 1.00 27.45 250 ILE A N 1
ATOM 1912 C CA . ILE A 1 250 ? 1.306 -34.569 -8.592 1.00 27.45 250 ILE A CA 1
ATOM 1913 C C . ILE A 1 250 ? 0.870 -35.592 -9.674 1.00 27.45 250 ILE A C 1
ATOM 1915 O O . ILE A 1 250 ? 1.733 -36.253 -10.259 1.00 27.45 250 ILE A O 1
ATOM 1919 N N . PRO A 1 251 ? -0.431 -35.680 -10.032 1.00 23.25 251 PRO A N 1
ATOM 1920 C CA . PRO A 1 251 ? -0.791 -35.290 -11.399 1.00 23.25 251 PRO A CA 1
ATOM 1921 C C . PRO A 1 251 ? -2.042 -34.398 -11.517 1.00 23.25 251 PRO A C 1
ATOM 1923 O O . PRO A 1 251 ? -3.057 -34.565 -10.847 1.00 23.25 251 PRO A O 1
ATOM 1926 N N . VAL A 1 252 ? -1.899 -33.462 -12.454 1.00 22.42 252 VAL A N 1
ATOM 1927 C CA . VAL A 1 252 ? -2.831 -32.466 -12.992 1.00 22.42 252 VAL A CA 1
ATOM 1928 C C . VAL A 1 252 ? -3.959 -33.128 -13.796 1.00 22.42 252 VAL A C 1
ATOM 1930 O O . VAL A 1 252 ? -3.696 -34.058 -14.557 1.00 22.42 252 VAL A O 1
ATOM 1933 N N . VAL A 1 253 ? -5.181 -32.578 -13.734 1.00 22.33 253 VAL A N 1
ATOM 1934 C CA . VAL A 1 253 ? -6.225 -32.793 -14.755 1.00 22.33 253 VAL A CA 1
ATOM 1935 C C . VAL A 1 253 ? -6.731 -31.444 -15.271 1.00 22.33 253 VAL A C 1
ATOM 1937 O O . VAL A 1 253 ? -7.148 -30.575 -14.513 1.00 22.33 253 VAL A O 1
ATOM 1940 N N . VAL A 1 254 ? -6.648 -31.292 -16.591 1.00 21.14 254 VAL A N 1
ATOM 1941 C CA . VAL A 1 254 ? -7.054 -30.145 -17.414 1.00 21.14 254 VAL A CA 1
ATOM 1942 C C . VAL A 1 254 ? -8.503 -30.334 -17.871 1.00 21.14 254 VAL A C 1
ATOM 1944 O O . VAL A 1 254 ? -8.815 -31.427 -18.326 1.00 21.14 254 VAL A O 1
ATOM 1947 N N . HIS A 1 255 ? -9.338 -29.283 -17.847 1.00 21.41 255 HIS A N 1
ATOM 1948 C CA . HIS A 1 255 ? -10.306 -28.967 -18.919 1.00 21.41 255 HIS A CA 1
ATOM 1949 C C . HIS A 1 255 ? -10.896 -27.541 -18.790 1.00 21.41 255 HIS A C 1
ATOM 1951 O O . HIS A 1 255 ? -11.454 -27.160 -17.768 1.00 21.41 255 HIS A O 1
ATOM 1957 N N . THR A 1 256 ? -10.764 -26.768 -19.871 1.00 20.77 256 THR A N 1
ATOM 1958 C CA . THR A 1 256 ? -11.457 -25.512 -20.251 1.00 20.77 256 THR A CA 1
ATOM 1959 C C . THR A 1 256 ? -12.603 -25.825 -21.251 1.00 20.77 256 THR A C 1
ATOM 1961 O O . THR A 1 256 ? -12.675 -26.988 -21.663 1.00 20.77 256 THR A O 1
ATOM 1964 N N . PRO A 1 257 ? -13.414 -24.868 -21.795 1.00 28.05 257 PRO A N 1
ATOM 1965 C CA . PRO A 1 257 ? -13.707 -23.456 -21.451 1.00 28.05 257 PRO A CA 1
ATOM 1966 C C . PRO A 1 257 ? -15.230 -23.076 -21.416 1.00 28.05 257 PRO A C 1
ATOM 1968 O O . PRO A 1 257 ? -16.105 -23.902 -21.651 1.00 28.05 257 PRO A O 1
ATOM 1971 N N . ALA A 1 258 ? -15.483 -21.780 -21.146 1.00 26.48 258 ALA A N 1
ATOM 1972 C CA . ALA A 1 258 ? -16.726 -20.979 -21.011 1.00 26.48 258 ALA A CA 1
ATOM 1973 C C . ALA A 1 258 ? -17.803 -21.049 -22.135 1.00 26.48 258 ALA A C 1
ATOM 1975 O O . ALA A 1 258 ? -17.560 -21.658 -23.177 1.00 26.48 258 ALA A O 1
ATOM 1976 N N . PRO A 1 259 ? -18.991 -20.408 -21.955 1.00 29.67 259 PRO A N 1
ATOM 1977 C CA . PRO A 1 259 ? -19.247 -19.009 -22.423 1.00 29.67 259 PRO A CA 1
ATOM 1978 C C . PRO A 1 259 ? -20.218 -18.202 -21.494 1.00 29.67 259 PRO A C 1
ATOM 1980 O O . PRO A 1 259 ? -20.823 -18.795 -20.614 1.00 29.67 259 PRO A O 1
ATOM 1983 N N . GLU A 1 260 ? -20.508 -16.888 -21.559 1.00 23.88 260 GLU A N 1
ATOM 1984 C CA . GLU A 1 260 ? -20.098 -15.698 -22.329 1.00 23.88 260 GLU A CA 1
ATOM 1985 C C . GLU A 1 260 ? -20.600 -14.407 -21.606 1.00 23.88 260 GLU A C 1
ATOM 1987 O O . GLU A 1 260 ? -21.725 -14.367 -21.122 1.00 23.88 260 GLU A O 1
ATOM 1992 N N . ARG A 1 261 ? -19.774 -13.344 -21.655 1.00 23.94 261 ARG A N 1
ATOM 1993 C CA . ARG A 1 261 ? -20.062 -11.887 -21.787 1.00 23.94 261 ARG A CA 1
ATOM 1994 C C . ARG A 1 261 ? -20.998 -11.140 -20.812 1.00 23.94 261 ARG A C 1
ATOM 1996 O O . ARG A 1 261 ? -22.213 -11.146 -20.962 1.00 23.94 261 ARG A O 1
ATOM 2003 N N . LEU A 1 262 ? -20.389 -10.199 -20.080 1.00 23.12 262 LEU A N 1
ATOM 2004 C CA . LEU A 1 262 ? -20.864 -8.809 -19.977 1.00 23.12 262 LEU A CA 1
ATOM 2005 C C . LEU A 1 262 ? -19.662 -7.867 -20.151 1.00 23.12 262 LEU A C 1
ATOM 2007 O O . LEU A 1 262 ? -18.700 -7.900 -19.387 1.00 23.12 262 LEU A O 1
ATOM 2011 N N . ALA A 1 263 ? -19.689 -7.085 -21.227 1.00 22.50 263 ALA A N 1
ATOM 2012 C CA . ALA A 1 263 ? -18.674 -6.096 -21.554 1.00 22.50 263 ALA A CA 1
ATOM 2013 C C . ALA A 1 263 ? -18.902 -4.826 -20.719 1.00 22.50 263 ALA A C 1
ATOM 2015 O O . ALA A 1 263 ? -19.903 -4.141 -20.904 1.00 22.50 263 ALA A O 1
ATOM 2016 N N . LEU A 1 264 ? -17.960 -4.503 -19.832 1.00 26.27 264 LEU A N 1
ATOM 2017 C CA . LEU A 1 264 ? -17.830 -3.177 -19.229 1.00 26.27 264 LEU A CA 1
ATOM 2018 C C . LEU A 1 264 ? -16.784 -2.390 -20.026 1.00 26.27 264 LEU A C 1
ATOM 2020 O O . LEU A 1 264 ? -15.600 -2.729 -20.044 1.00 26.27 264 LEU A O 1
ATOM 2024 N N . THR A 1 265 ? -17.244 -1.353 -20.720 1.00 24.03 265 THR A N 1
ATOM 2025 C CA . THR A 1 265 ? -16.414 -0.321 -21.344 1.00 24.03 265 THR A CA 1
ATOM 2026 C C . THR A 1 265 ? -15.707 0.483 -20.253 1.00 24.03 265 THR A C 1
ATOM 2028 O O . THR A 1 265 ? -16.356 1.198 -19.492 1.00 24.03 265 THR A O 1
ATOM 2031 N N . ALA A 1 266 ? -14.383 0.355 -20.156 1.00 28.72 266 ALA A N 1
ATOM 2032 C CA . ALA A 1 266 ? -13.557 1.089 -19.203 1.00 28.72 266 ALA A CA 1
ATOM 2033 C C . ALA A 1 266 ? -13.447 2.570 -19.617 1.00 28.72 266 ALA A C 1
ATOM 2035 O O . ALA A 1 266 ? -12.715 2.913 -20.541 1.00 28.72 266 ALA A O 1
ATOM 2036 N N . GLY A 1 267 ? -14.178 3.451 -18.932 1.00 28.44 267 GLY A N 1
ATOM 2037 C CA . GLY A 1 267 ? -14.150 4.906 -19.126 1.00 28.44 267 GLY A CA 1
ATOM 2038 C C . GLY A 1 267 ? -12.937 5.613 -18.505 1.00 28.44 267 GLY A C 1
ATOM 2039 O O . GLY A 1 267 ? -13.109 6.655 -17.883 1.00 28.44 267 GLY A O 1
ATOM 2040 N N . TRP A 1 268 ? -11.726 5.063 -18.636 1.00 33.66 268 TRP A N 1
ATOM 2041 C CA . TRP A 1 268 ? -10.506 5.668 -18.082 1.00 33.66 268 TRP A CA 1
ATOM 2042 C C . TRP A 1 268 ? -9.756 6.489 -19.138 1.00 33.66 268 TRP A C 1
ATOM 2044 O O . TRP A 1 268 ? -9.357 5.967 -20.179 1.00 33.66 268 TRP A O 1
ATOM 2054 N N . THR A 1 269 ? -9.527 7.776 -18.861 1.00 36.75 269 THR A N 1
ATOM 2055 C CA . THR A 1 269 ? -8.712 8.679 -19.690 1.00 36.75 269 THR A CA 1
ATOM 2056 C C . THR A 1 269 ? -7.410 9.026 -18.975 1.00 36.75 269 THR A C 1
ATOM 2058 O O . THR A 1 269 ? -7.439 9.681 -17.937 1.00 36.75 269 THR A O 1
ATOM 2061 N N . CYS A 1 270 ? -6.269 8.627 -19.546 1.00 35.06 270 CYS A N 1
ATOM 2062 C CA . CYS A 1 270 ? -4.952 9.112 -19.127 1.00 35.06 270 CYS A CA 1
ATOM 2063 C C . CYS A 1 270 ? -4.907 10.643 -19.312 1.00 35.06 270 CYS A C 1
ATOM 2065 O O . CYS A 1 270 ? -5.117 11.096 -20.445 1.00 35.06 270 CYS A O 1
ATOM 2067 N N . PRO A 1 271 ? -4.670 11.451 -18.261 1.00 41.62 271 PRO A N 1
ATOM 2068 C CA . PRO A 1 271 ? -4.573 12.898 -18.395 1.00 41.62 271 PRO A CA 1
ATOM 2069 C C . PRO A 1 271 ? -3.256 13.237 -19.103 1.00 41.62 271 PRO A C 1
ATOM 2071 O O . PRO A 1 271 ? -2.221 13.433 -18.479 1.00 41.62 271 PRO A O 1
ATOM 2074 N N . GLY A 1 272 ? -3.282 13.261 -20.436 1.00 40.66 272 GLY A N 1
ATOM 2075 C CA . GLY A 1 272 ? -2.219 13.878 -21.226 1.00 40.66 272 GLY A CA 1
ATOM 2076 C C . GLY A 1 272 ? -2.108 15.381 -20.920 1.00 40.66 272 GLY A C 1
ATOM 2077 O O . GLY A 1 272 ? -2.986 15.942 -20.259 1.00 40.66 272 GLY A O 1
ATOM 2078 N N . PRO A 1 273 ? -1.051 16.061 -21.403 1.00 36.78 273 PRO A N 1
ATOM 2079 C CA . PRO A 1 273 ? -0.806 17.468 -21.095 1.00 36.78 273 PRO A CA 1
ATOM 2080 C C . PRO A 1 273 ? -2.047 18.329 -21.372 1.00 36.78 273 PRO A C 1
ATOM 2082 O O . PRO A 1 273 ? -2.650 18.249 -22.443 1.00 36.78 273 PRO A O 1
ATOM 2085 N N . SER A 1 274 ? -2.402 19.176 -20.404 1.00 39.47 274 SER A N 1
ATOM 2086 C CA . SER A 1 274 ? -3.664 19.931 -20.304 1.00 39.47 274 SER A CA 1
ATOM 2087 C C . SER A 1 274 ? -3.896 20.992 -21.391 1.00 39.47 274 SER A C 1
ATOM 2089 O O . SER A 1 274 ? -4.931 21.649 -21.389 1.00 39.47 274 SER A O 1
ATOM 2091 N N . ASN A 1 275 ? -2.988 21.124 -22.363 1.00 38.38 275 ASN A N 1
ATOM 2092 C CA . ASN A 1 275 ? -3.133 22.006 -23.517 1.00 38.38 275 ASN A CA 1
ATOM 2093 C C . ASN A 1 275 ? -2.848 21.261 -24.829 1.00 38.38 275 ASN A C 1
ATOM 2095 O O . ASN A 1 275 ? -1.747 21.319 -25.380 1.00 38.38 275 ASN A O 1
ATOM 2099 N N . ALA A 1 276 ? -3.878 20.624 -25.388 1.00 33.12 276 ALA A N 1
ATOM 2100 C CA . ALA A 1 276 ? -3.906 20.187 -26.785 1.00 33.12 276 ALA A CA 1
ATOM 2101 C C . ALA A 1 276 ? -4.204 21.380 -27.717 1.00 33.12 276 ALA A C 1
ATOM 2103 O O . ALA A 1 276 ? -5.219 21.432 -28.406 1.00 33.12 276 ALA A O 1
ATOM 2104 N N . GLY A 1 277 ? -3.328 22.382 -27.717 1.00 27.52 277 GLY A N 1
ATOM 2105 C CA . GLY A 1 277 ? -3.420 23.527 -28.619 1.00 27.52 277 GLY A CA 1
ATOM 2106 C C . GLY A 1 277 ? -2.672 23.282 -29.926 1.00 27.52 277 GLY A C 1
ATOM 2107 O O . GLY A 1 277 ? -1.630 23.891 -30.142 1.00 27.52 277 GLY A O 1
ATOM 2108 N N . ALA A 1 278 ? -3.176 22.411 -30.804 1.00 30.55 278 ALA A N 1
ATOM 2109 C CA . ALA A 1 278 ? -2.677 22.303 -32.177 1.00 30.55 278 ALA A CA 1
ATOM 2110 C C . ALA A 1 278 ? -3.702 22.892 -33.155 1.00 30.55 278 ALA A C 1
ATOM 2112 O O . ALA A 1 278 ? -4.664 22.237 -33.553 1.00 30.55 278 ALA A O 1
ATOM 2113 N N . PHE A 1 279 ? -3.481 24.142 -33.570 1.00 27.95 279 PHE A N 1
ATOM 2114 C CA . PHE A 1 279 ? -4.120 24.677 -34.769 1.00 27.95 279 PHE A CA 1
ATOM 2115 C C . PHE A 1 279 ? -3.524 23.981 -35.996 1.00 27.95 279 PHE A C 1
ATOM 2117 O O . PHE A 1 279 ? -2.359 24.184 -36.340 1.00 27.95 279 PHE A O 1
ATOM 2124 N N . PHE A 1 280 ? -4.335 23.183 -36.687 1.00 27.58 280 PHE A N 1
ATOM 2125 C CA . PHE A 1 280 ? -3.995 22.667 -38.007 1.00 27.58 280 PHE A CA 1
ATOM 2126 C C . PHE A 1 280 ? -3.996 23.812 -39.029 1.00 27.58 280 PHE A C 1
ATOM 2128 O O . PHE A 1 280 ? -5.049 24.347 -39.376 1.00 27.58 280 PHE A O 1
ATOM 2135 N N . ARG A 1 281 ? -2.829 24.145 -39.593 1.00 27.66 281 ARG A N 1
ATOM 2136 C CA . ARG A 1 281 ? -2.774 24.698 -40.953 1.00 27.66 281 ARG A CA 1
ATOM 2137 C C . ARG A 1 281 ? -2.537 23.547 -41.922 1.00 27.66 281 ARG A C 1
ATOM 2139 O O . ARG A 1 281 ? -1.444 23.000 -41.992 1.00 27.66 281 ARG A O 1
ATOM 2146 N N . HIS A 1 282 ? -3.597 23.203 -42.652 1.00 35.22 282 HIS A N 1
ATOM 2147 C CA . HIS A 1 282 ? -3.569 22.438 -43.897 1.00 35.22 282 HIS A CA 1
ATOM 2148 C C . HIS A 1 282 ? -2.314 22.732 -44.721 1.00 35.22 282 HIS A C 1
ATOM 2150 O O . HIS A 1 282 ? -2.213 23.847 -45.224 1.00 35.22 282 HIS A O 1
ATOM 2156 N N . GLN A 1 283 ? -1.445 21.737 -44.931 1.00 30.44 283 GLN A N 1
ATOM 2157 C CA . GLN A 1 283 ? -0.607 21.621 -46.133 1.00 30.44 283 GLN A CA 1
ATOM 2158 C C . GLN A 1 283 ? -0.305 20.147 -46.443 1.00 30.44 283 GLN A C 1
ATOM 2160 O O . GLN A 1 283 ? 0.808 19.658 -46.283 1.00 30.44 283 GLN A O 1
ATOM 2165 N N . THR A 1 284 ? -1.305 19.433 -46.947 1.00 35.69 284 THR A N 1
ATOM 2166 C CA . THR A 1 284 ? -1.063 18.468 -48.026 1.00 35.69 284 THR A CA 1
ATOM 2167 C C . THR A 1 284 ? -1.151 19.249 -49.341 1.00 35.69 284 THR A C 1
ATOM 2169 O O . THR A 1 284 ? -1.995 20.129 -49.454 1.00 35.69 284 THR A O 1
ATOM 2172 N N . THR A 1 285 ? -0.278 18.917 -50.300 1.00 34.06 285 THR A N 1
ATOM 2173 C CA . THR A 1 285 ? -0.223 19.363 -51.717 1.00 34.06 285 THR A CA 1
ATOM 2174 C C . THR A 1 285 ? 0.677 20.533 -52.162 1.00 34.06 285 THR A C 1
ATOM 2176 O O . THR A 1 285 ? 0.513 20.962 -53.300 1.00 34.06 285 THR A O 1
ATOM 2179 N N . THR A 1 286 ? 1.695 20.983 -51.411 1.00 32.81 286 THR A N 1
ATOM 2180 C CA . THR A 1 286 ? 2.639 22.009 -51.950 1.00 32.81 286 THR A CA 1
ATOM 2181 C C . THR A 1 286 ? 4.110 21.591 -52.085 1.00 32.81 286 THR A C 1
ATOM 2183 O O . THR A 1 286 ? 4.839 22.252 -52.820 1.00 32.81 286 THR A O 1
ATOM 2186 N N . ASP A 1 287 ? 4.536 20.448 -51.534 1.00 32.34 287 ASP A N 1
ATOM 2187 C CA . ASP A 1 287 ? 5.933 19.973 -51.665 1.00 32.34 287 ASP A CA 1
ATOM 2188 C C . ASP A 1 287 ? 6.173 18.918 -52.762 1.00 32.34 287 ASP A C 1
ATOM 2190 O O . ASP A 1 287 ? 7.287 18.429 -52.929 1.00 32.34 287 ASP A O 1
ATOM 2194 N N . MET A 1 288 ? 5.169 18.626 -53.599 1.00 35.25 288 MET A N 1
ATOM 2195 C CA . MET A 1 288 ? 5.341 17.798 -54.809 1.00 35.25 288 MET A CA 1
ATOM 2196 C C . MET A 1 288 ? 5.327 18.586 -56.132 1.00 35.25 288 MET A C 1
ATOM 2198 O O . MET A 1 288 ? 5.400 17.981 -57.196 1.00 35.25 288 MET A O 1
ATOM 2202 N N . ALA A 1 289 ? 5.296 19.926 -56.108 1.00 33.28 289 ALA A N 1
ATOM 2203 C CA . ALA A 1 289 ? 5.175 20.739 -57.331 1.00 33.28 289 ALA A CA 1
ATOM 2204 C C . ALA A 1 289 ? 6.204 21.882 -57.473 1.00 33.28 289 ALA A C 1
ATOM 2206 O O . ALA A 1 289 ? 5.960 22.850 -58.190 1.00 33.28 289 ALA A O 1
ATOM 2207 N N . ARG A 1 290 ? 7.380 21.786 -56.835 1.00 32.62 290 ARG A N 1
ATOM 2208 C CA . ARG A 1 290 ? 8.508 22.714 -57.071 1.00 32.62 290 ARG A CA 1
ATOM 2209 C C . ARG A 1 290 ? 9.849 22.003 -57.232 1.00 32.62 290 ARG A C 1
ATOM 2211 O O . ARG A 1 290 ? 10.830 22.330 -56.576 1.00 32.62 290 ARG A O 1
ATOM 2218 N N . ARG A 1 291 ? 9.914 21.052 -58.161 1.00 34.75 291 ARG A N 1
ATOM 2219 C CA . ARG A 1 291 ? 11.169 20.672 -58.827 1.00 34.75 291 ARG A CA 1
ATOM 2220 C C . ARG A 1 291 ? 10.892 20.419 -60.301 1.00 34.75 291 ARG A C 1
ATOM 2222 O O . ARG A 1 291 ? 10.769 19.280 -60.720 1.00 34.75 291 ARG A O 1
ATOM 2229 N N . ASN A 1 292 ? 10.731 21.503 -61.058 1.00 35.84 292 ASN A N 1
ATOM 2230 C CA . ASN A 1 292 ? 10.909 21.505 -62.509 1.00 35.84 292 ASN A CA 1
ATOM 2231 C C . ASN A 1 292 ? 11.106 22.935 -63.029 1.00 35.84 292 ASN A C 1
ATOM 2233 O O . ASN A 1 292 ? 10.145 23.581 -63.420 1.00 35.84 292 ASN A O 1
ATOM 2237 N N . VAL A 1 293 ? 12.361 23.396 -63.004 1.00 32.78 293 VAL A N 1
ATOM 2238 C CA . VAL A 1 293 ? 13.063 24.228 -64.010 1.00 32.78 293 VAL A CA 1
ATOM 2239 C C . VAL A 1 293 ? 14.555 24.046 -63.669 1.00 32.78 293 VAL A C 1
ATOM 2241 O O . VAL A 1 293 ? 14.910 24.216 -62.512 1.00 32.78 293 VAL A O 1
ATOM 2244 N N . GLY A 1 294 ? 15.517 23.679 -64.509 1.00 30.44 294 GLY A N 1
ATOM 2245 C CA . GLY A 1 294 ? 15.596 23.315 -65.915 1.00 30.44 294 GLY A CA 1
ATOM 2246 C C . GLY A 1 294 ? 17.096 23.146 -66.231 1.00 30.44 294 GLY A C 1
ATOM 2247 O O . GLY A 1 294 ? 17.877 24.037 -65.934 1.00 30.44 294 GLY A O 1
ATOM 2248 N N . GLN A 1 295 ? 17.460 21.975 -66.763 1.00 33.72 295 GLN A N 1
ATOM 2249 C CA . GLN A 1 295 ? 18.639 21.632 -67.582 1.00 33.72 295 GLN A CA 1
ATOM 2250 C C . GLN A 1 295 ? 20.053 22.145 -67.224 1.00 33.72 295 GLN A C 1
ATOM 2252 O O . GLN A 1 295 ? 20.424 23.277 -67.515 1.00 33.72 295 GLN A O 1
ATOM 2257 N N . ALA A 1 296 ? 20.924 21.190 -66.884 1.00 28.39 296 ALA A N 1
ATOM 2258 C CA . ALA A 1 296 ? 22.203 21.036 -67.580 1.00 28.39 296 ALA A CA 1
ATOM 2259 C C . ALA A 1 296 ? 22.478 19.538 -67.796 1.00 28.39 296 ALA A C 1
ATOM 2261 O O . ALA A 1 296 ? 22.407 18.731 -66.872 1.00 28.39 296 ALA A O 1
ATOM 2262 N N . VAL A 1 297 ? 22.716 19.178 -69.054 1.00 38.28 297 VAL A N 1
ATOM 2263 C CA . VAL A 1 297 ? 23.037 17.831 -69.523 1.00 38.28 297 VAL A CA 1
ATOM 2264 C C . VAL A 1 297 ? 24.464 17.487 -69.102 1.00 38.28 297 VAL A C 1
ATOM 2266 O O . VAL A 1 297 ? 25.398 18.162 -69.520 1.00 38.28 297 VAL A O 1
ATOM 2269 N N . ALA A 1 298 ? 24.637 16.409 -68.343 1.00 30.75 298 ALA A N 1
ATOM 2270 C CA . ALA A 1 298 ? 25.874 15.639 -68.332 1.00 30.75 298 ALA A CA 1
ATOM 2271 C C . ALA A 1 298 ? 25.540 14.181 -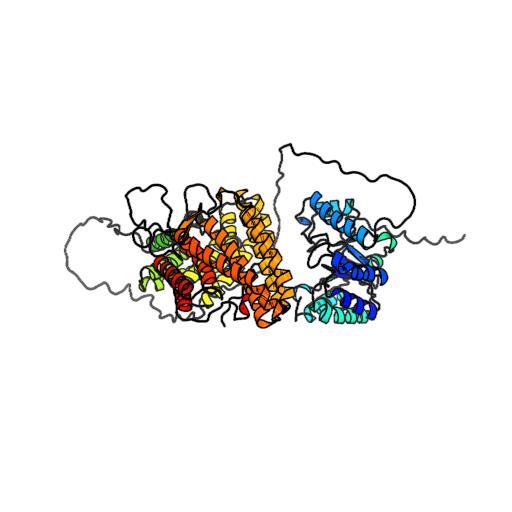68.007 1.00 30.75 298 ALA A C 1
ATOM 2273 O O . ALA A 1 298 ? 25.071 13.848 -66.921 1.00 30.75 298 ALA A O 1
ATOM 2274 N N . SER A 1 299 ? 25.744 13.322 -68.999 1.00 41.59 299 SER A N 1
ATOM 2275 C CA . SER A 1 299 ? 25.745 11.876 -68.851 1.00 41.59 299 SER A CA 1
ATOM 2276 C C . SER A 1 299 ? 26.849 11.456 -67.883 1.00 41.59 299 SER A C 1
ATOM 2278 O O . SER A 1 299 ? 28.025 11.674 -68.171 1.00 41.59 299 SER A O 1
ATOM 2280 N N . ALA A 1 300 ? 26.490 10.797 -66.791 1.00 32.84 300 ALA A N 1
ATOM 2281 C CA . ALA A 1 300 ? 27.409 9.934 -66.069 1.00 32.84 300 ALA A CA 1
ATOM 2282 C C . ALA A 1 300 ? 26.602 8.812 -65.421 1.00 32.84 300 ALA A C 1
ATOM 2284 O O . ALA A 1 300 ? 25.820 9.014 -64.496 1.00 32.84 300 ALA A O 1
ATOM 2285 N N . THR A 1 301 ? 26.767 7.621 -65.980 1.00 46.03 301 THR A N 1
ATOM 2286 C CA . THR A 1 301 ? 26.528 6.347 -65.316 1.00 46.03 301 THR A CA 1
ATOM 2287 C C . THR A 1 301 ? 27.348 6.314 -64.029 1.00 46.03 301 THR A C 1
ATOM 2289 O O . THR A 1 301 ? 28.542 6.026 -64.075 1.00 46.03 301 THR A O 1
ATOM 2292 N N . GLU A 1 302 ? 26.733 6.617 -62.891 1.00 36.88 302 GLU A N 1
ATOM 2293 C CA . GLU A 1 302 ? 27.353 6.417 -61.585 1.00 36.88 302 GLU A CA 1
ATOM 2294 C C . GLU A 1 302 ? 26.536 5.414 -60.784 1.00 36.88 302 GLU A C 1
ATOM 2296 O O . GLU A 1 302 ? 25.349 5.586 -60.517 1.00 36.88 302 GLU A O 1
ATOM 2301 N N . SER A 1 303 ? 27.214 4.317 -60.461 1.00 40.84 303 SER A N 1
ATOM 2302 C CA . SER A 1 303 ? 26.752 3.235 -59.610 1.00 40.84 303 SER A CA 1
ATOM 2303 C C . SER A 1 303 ? 26.134 3.770 -58.321 1.00 40.84 303 SER A C 1
ATOM 2305 O O . SER A 1 303 ? 26.781 4.542 -57.605 1.00 40.84 303 SER A O 1
ATOM 2307 N N . GLU A 1 304 ? 24.937 3.288 -57.983 1.00 39.66 304 GLU A N 1
ATOM 2308 C CA . GLU A 1 304 ? 24.350 3.413 -56.650 1.00 39.66 304 GLU A CA 1
ATOM 2309 C C . GLU A 1 304 ? 25.277 2.765 -55.612 1.00 39.66 304 GLU A C 1
ATOM 2311 O O . GLU A 1 304 ? 25.176 1.589 -55.262 1.00 39.66 304 GLU A O 1
ATOM 2316 N N . THR A 1 305 ? 26.215 3.552 -55.099 1.00 45.16 305 THR A N 1
ATOM 2317 C CA . THR A 1 305 ? 26.894 3.238 -53.852 1.00 45.16 305 THR A CA 1
ATOM 2318 C C . THR A 1 305 ? 25.927 3.601 -52.736 1.00 45.16 305 THR A C 1
ATOM 2320 O O . THR A 1 305 ? 25.687 4.772 -52.446 1.00 45.16 305 THR A O 1
ATOM 2323 N N . TRP A 1 306 ? 25.332 2.577 -52.123 1.00 43.53 306 TRP A N 1
ATOM 2324 C CA . TRP A 1 306 ? 24.543 2.701 -50.902 1.00 43.53 306 TRP A CA 1
ATOM 2325 C C . TRP A 1 306 ? 25.424 3.297 -49.798 1.00 43.53 306 TRP A C 1
ATOM 2327 O O . TRP A 1 306 ? 26.087 2.579 -49.048 1.00 43.53 306 TRP A O 1
ATOM 2337 N N . LYS A 1 307 ? 25.460 4.629 -49.696 1.00 47.97 307 LYS A N 1
ATOM 2338 C CA . LYS A 1 307 ? 26.077 5.332 -48.572 1.00 47.97 307 LYS A CA 1
ATOM 2339 C C . LYS A 1 307 ? 25.183 5.119 -47.356 1.00 47.97 307 LYS A C 1
ATOM 2341 O O . LYS A 1 307 ? 24.297 5.922 -47.079 1.00 47.97 307 LYS A O 1
ATOM 2346 N N . ARG A 1 308 ? 25.392 4.015 -46.633 1.00 49.97 308 ARG A N 1
ATOM 2347 C CA . ARG A 1 308 ? 24.866 3.890 -45.270 1.00 49.97 308 ARG A CA 1
ATOM 2348 C C . ARG A 1 308 ? 25.396 5.086 -44.466 1.00 49.97 308 ARG A C 1
ATOM 2350 O O . ARG A 1 308 ? 26.607 5.318 -44.501 1.00 49.97 308 ARG A O 1
ATOM 2357 N N . PRO A 1 309 ? 24.546 5.863 -43.777 1.00 53.94 309 PRO A N 1
ATOM 2358 C CA . PRO A 1 309 ? 25.038 6.887 -42.867 1.00 53.94 309 PRO A CA 1
ATOM 2359 C C . PRO A 1 309 ? 25.953 6.227 -41.822 1.00 53.94 309 PRO A C 1
ATOM 2361 O O . PRO A 1 309 ? 25.620 5.180 -41.275 1.00 53.94 309 PRO A O 1
ATOM 2364 N N . LEU A 1 310 ? 27.121 6.829 -41.570 1.00 60.69 310 LEU A N 1
ATOM 2365 C CA . LEU A 1 310 ? 28.127 6.327 -40.616 1.00 60.69 310 LEU A CA 1
ATOM 2366 C C . LEU A 1 310 ? 27.636 6.350 -39.156 1.00 60.69 310 LEU A C 1
ATOM 2368 O O . LEU A 1 310 ? 28.268 5.758 -38.286 1.00 60.69 310 LEU A O 1
ATOM 2372 N N . SER A 1 311 ? 26.525 7.034 -38.876 1.00 67.06 311 SER A N 1
ATOM 2373 C CA . SER A 1 311 ? 25.916 7.110 -37.549 1.00 67.06 311 SER A CA 1
ATOM 2374 C C . SER A 1 311 ? 24.582 6.357 -37.516 1.00 67.06 311 SER A C 1
ATOM 2376 O O . SER A 1 311 ? 23.803 6.493 -38.464 1.00 67.06 311 SER A O 1
ATOM 2378 N N . PRO A 1 312 ? 24.283 5.613 -36.432 1.00 78.19 312 PRO A N 1
ATOM 2379 C CA . PRO A 1 312 ? 22.984 4.970 -36.258 1.00 78.19 312 PRO A CA 1
ATOM 2380 C C . PRO A 1 312 ? 21.829 5.984 -36.343 1.00 78.19 312 PRO A C 1
ATOM 2382 O O . PRO A 1 312 ? 22.019 7.148 -35.958 1.00 78.19 312 PRO A O 1
ATOM 2385 N N . PRO A 1 313 ? 20.634 5.562 -36.800 1.00 83.81 313 PRO A N 1
ATOM 2386 C CA . PRO A 1 313 ? 19.425 6.376 -36.767 1.00 83.81 313 PRO A CA 1
ATOM 2387 C C . PRO A 1 313 ? 19.218 7.050 -35.410 1.00 83.81 313 PRO A C 1
ATOM 2389 O O . PRO A 1 313 ? 19.495 6.480 -34.355 1.00 83.81 313 PRO A O 1
ATOM 2392 N N . LEU A 1 314 ? 18.698 8.277 -35.423 1.00 83.19 314 LEU A N 1
ATOM 2393 C CA . LEU A 1 314 ? 18.540 9.066 -34.203 1.00 83.19 314 LEU A CA 1
ATOM 2394 C C . LEU A 1 314 ? 17.633 8.376 -33.169 1.00 83.19 314 LEU A C 1
ATOM 2396 O O . LEU A 1 314 ? 17.919 8.418 -31.975 1.00 83.19 314 LEU A O 1
ATOM 2400 N N . ARG A 1 315 ? 16.601 7.671 -33.640 1.00 86.25 315 ARG A N 1
ATOM 2401 C CA . ARG A 1 315 ? 15.735 6.833 -32.806 1.00 86.25 315 ARG A CA 1
ATOM 2402 C C . ARG A 1 315 ? 16.501 5.711 -32.103 1.00 86.25 315 ARG A C 1
ATOM 2404 O O . ARG A 1 315 ? 16.265 5.472 -30.922 1.00 86.25 315 ARG A O 1
ATOM 2411 N N . ASP A 1 316 ? 17.434 5.063 -32.795 1.00 85.69 316 ASP A N 1
ATOM 2412 C CA . ASP A 1 316 ? 18.249 3.985 -32.228 1.00 85.69 316 ASP A CA 1
ATOM 2413 C C . ASP A 1 316 ? 19.218 4.544 -31.188 1.00 85.69 316 ASP A C 1
ATOM 2415 O O . ASP A 1 316 ? 19.412 3.941 -30.137 1.00 85.69 316 ASP A O 1
ATOM 2419 N N . ARG A 1 317 ? 19.772 5.739 -31.429 1.00 87.06 317 ARG A N 1
ATOM 2420 C CA . ARG A 1 317 ? 20.607 6.454 -30.452 1.00 87.06 317 ARG A CA 1
ATOM 2421 C C . ARG A 1 317 ? 19.820 6.817 -29.194 1.00 87.06 317 ARG A C 1
ATOM 2423 O O . ARG A 1 317 ? 20.305 6.562 -28.099 1.00 87.06 317 ARG A O 1
ATOM 2430 N N . ALA A 1 318 ? 18.618 7.372 -29.348 1.00 87.94 318 ALA A N 1
ATOM 2431 C CA . ALA A 1 318 ? 17.718 7.709 -28.246 1.00 87.94 318 ALA A CA 1
ATOM 2432 C C . ALA A 1 318 ? 17.312 6.463 -27.442 1.00 87.94 318 ALA A C 1
ATOM 2434 O O . ALA A 1 318 ? 17.453 6.433 -26.223 1.00 87.94 318 ALA A O 1
ATOM 2435 N N . THR A 1 319 ? 16.893 5.403 -28.134 1.00 88.12 319 THR A N 1
ATOM 2436 C CA . THR A 1 319 ? 16.542 4.111 -27.526 1.00 88.12 319 THR A CA 1
ATOM 2437 C C . THR A 1 319 ? 17.737 3.515 -26.787 1.00 88.12 319 THR A C 1
ATOM 2439 O O . THR A 1 319 ? 17.618 3.138 -25.629 1.00 88.12 319 THR A O 1
ATOM 2442 N N . THR A 1 320 ? 18.920 3.500 -27.404 1.00 85.50 320 THR A N 1
ATOM 2443 C CA . THR A 1 320 ? 20.152 2.995 -26.777 1.00 85.50 320 THR A CA 1
ATOM 2444 C C . THR A 1 320 ? 20.542 3.825 -25.558 1.00 85.50 320 THR A C 1
ATOM 2446 O O . THR A 1 320 ? 20.959 3.258 -24.553 1.00 85.50 320 THR A O 1
ATOM 2449 N N . PHE A 1 321 ? 20.386 5.151 -25.615 1.00 85.75 321 PHE A N 1
ATOM 2450 C CA . PHE A 1 321 ? 20.612 6.021 -24.464 1.00 85.75 321 PHE A CA 1
ATOM 2451 C C . PHE A 1 321 ? 19.666 5.664 -23.314 1.00 85.75 321 PHE A C 1
ATOM 2453 O O . PHE A 1 321 ? 20.126 5.491 -22.189 1.00 85.75 321 PHE A O 1
ATOM 2460 N N . PHE A 1 322 ? 18.373 5.470 -23.599 1.00 88.31 322 PHE A N 1
ATOM 2461 C CA . PHE A 1 322 ? 17.403 5.049 -22.590 1.00 88.31 322 PHE A CA 1
ATOM 2462 C C . PHE A 1 322 ? 17.773 3.698 -21.973 1.00 88.31 322 PHE A C 1
ATOM 2464 O O . PHE A 1 322 ? 17.902 3.591 -20.759 1.00 88.31 322 PHE A O 1
ATOM 2471 N N . ILE A 1 323 ? 17.995 2.677 -22.805 1.00 84.19 323 ILE A N 1
ATOM 2472 C CA . ILE A 1 323 ? 18.373 1.333 -22.354 1.00 84.19 323 ILE A CA 1
ATOM 2473 C C . ILE A 1 323 ? 19.634 1.412 -21.482 1.00 84.19 323 ILE A C 1
ATOM 2475 O O . ILE A 1 323 ? 19.644 0.904 -20.366 1.00 84.19 323 ILE A O 1
ATOM 2479 N N . ARG A 1 324 ? 20.664 2.142 -21.918 1.00 79.50 324 ARG A N 1
ATOM 2480 C CA . ARG A 1 324 ? 21.913 2.288 -21.160 1.00 79.50 324 ARG A CA 1
ATOM 2481 C C . ARG A 1 324 ? 21.726 2.946 -19.786 1.00 79.50 324 ARG A C 1
ATOM 2483 O O . ARG A 1 324 ? 22.445 2.579 -18.866 1.00 79.50 324 ARG A O 1
ATOM 2490 N N . GLN A 1 325 ? 20.824 3.919 -19.656 1.00 78.44 325 GLN A N 1
ATOM 2491 C CA . GLN A 1 325 ? 20.664 4.695 -18.418 1.00 78.44 325 GLN A CA 1
ATOM 2492 C C . GLN A 1 325 ? 19.580 4.152 -17.477 1.00 78.44 325 GLN A C 1
ATOM 2494 O O . GLN A 1 325 ? 19.672 4.353 -16.269 1.00 78.44 325 GLN A O 1
ATOM 2499 N N . TYR A 1 326 ? 18.560 3.477 -18.013 1.00 81.56 326 TYR A N 1
ATOM 2500 C CA . TYR A 1 326 ? 17.336 3.129 -17.283 1.00 81.56 326 TYR A CA 1
ATOM 2501 C C . TYR A 1 326 ? 16.998 1.636 -17.284 1.00 81.56 326 TYR A C 1
ATOM 2503 O O . TYR A 1 326 ? 16.082 1.241 -16.559 1.00 81.56 326 TYR A O 1
ATOM 2511 N N . THR A 1 327 ? 17.710 0.812 -18.063 1.00 76.88 327 THR A N 1
ATOM 2512 C CA . THR A 1 327 ? 17.610 -0.654 -17.981 1.00 76.88 327 THR A CA 1
ATOM 2513 C C . THR A 1 327 ? 18.871 -1.241 -17.371 1.00 76.88 327 THR A C 1
ATOM 2515 O O . THR A 1 327 ? 19.980 -0.780 -17.635 1.00 76.88 327 THR A O 1
ATOM 2518 N N . PHE A 1 328 ? 18.691 -2.246 -16.524 1.00 64.88 328 PHE A N 1
ATOM 2519 C CA . PHE A 1 328 ? 19.742 -2.771 -15.668 1.00 64.88 328 PHE A CA 1
ATOM 2520 C C . PHE A 1 328 ? 19.941 -4.244 -16.019 1.00 64.88 328 PHE A C 1
ATOM 2522 O O . PHE A 1 328 ? 19.098 -5.067 -15.682 1.00 64.88 328 PHE A O 1
ATOM 2529 N N . ASP A 1 329 ? 21.048 -4.572 -16.682 1.00 51.88 329 ASP A N 1
ATOM 2530 C CA . ASP A 1 329 ? 21.497 -5.952 -16.880 1.00 51.88 329 ASP A CA 1
ATOM 2531 C C . ASP A 1 329 ? 22.898 -6.082 -16.282 1.00 51.88 329 ASP A C 1
ATOM 2533 O O . ASP A 1 329 ? 23.864 -5.512 -16.794 1.00 51.88 329 ASP A O 1
ATOM 2537 N N . VAL A 1 330 ? 23.004 -6.776 -15.149 1.00 47.31 330 VAL A N 1
ATOM 2538 C CA . VAL A 1 330 ? 24.297 -7.215 -14.626 1.00 47.31 330 VAL A CA 1
ATOM 2539 C C . VAL A 1 330 ? 24.340 -8.721 -14.803 1.00 47.31 330 VAL A C 1
ATOM 2541 O O . VAL A 1 330 ? 23.648 -9.475 -14.119 1.00 47.31 330 VAL A O 1
ATOM 2544 N N . SER A 1 331 ? 25.153 -9.140 -15.761 1.00 42.47 331 SER A N 1
ATOM 2545 C CA . SER A 1 331 ? 25.351 -10.501 -16.236 1.00 42.47 331 SER A CA 1
ATOM 2546 C C . SER A 1 331 ? 26.037 -11.410 -15.204 1.00 42.47 331 SER A C 1
ATOM 2548 O O . SER A 1 331 ? 27.122 -11.903 -15.490 1.00 42.47 331 SER A O 1
ATOM 2550 N N . ASN A 1 332 ? 25.461 -11.584 -14.002 1.00 41.59 332 ASN A N 1
ATOM 2551 C CA . ASN A 1 332 ? 25.911 -12.529 -12.960 1.00 41.59 332 ASN A CA 1
ATOM 2552 C C . ASN A 1 332 ? 24.849 -12.784 -11.850 1.00 41.59 332 ASN A C 1
ATOM 2554 O O . ASN A 1 332 ? 25.130 -12.669 -10.661 1.00 41.59 332 ASN A O 1
ATOM 2558 N N . GLY A 1 333 ? 23.623 -13.167 -12.224 1.00 43.00 333 GLY A N 1
ATOM 2559 C CA . GLY A 1 333 ? 22.783 -14.054 -11.393 1.00 43.00 333 GLY A CA 1
ATOM 2560 C C . GLY A 1 333 ? 22.173 -13.539 -10.076 1.00 43.00 333 GLY A C 1
ATOM 2561 O O . GLY A 1 333 ? 21.740 -14.372 -9.286 1.00 43.00 333 GLY A O 1
ATOM 2562 N N . ALA A 1 334 ? 22.082 -12.231 -9.816 1.00 44.69 334 ALA A N 1
ATOM 2563 C CA . ALA A 1 334 ? 21.417 -11.701 -8.616 1.00 44.69 334 ALA A CA 1
ATOM 2564 C C . ALA A 1 334 ? 20.325 -10.678 -8.980 1.00 44.69 334 ALA A C 1
ATOM 2566 O O . ALA A 1 334 ? 20.606 -9.743 -9.723 1.00 44.69 334 ALA A O 1
ATOM 2567 N N . LEU A 1 335 ? 19.107 -10.911 -8.464 1.00 51.03 335 LEU A N 1
ATOM 2568 C CA . LEU A 1 335 ? 17.904 -10.051 -8.401 1.00 51.03 335 LEU A CA 1
ATOM 2569 C C . LEU A 1 335 ? 17.992 -8.734 -9.209 1.00 51.03 335 LEU A C 1
ATOM 2571 O O . LEU A 1 335 ? 18.630 -7.766 -8.793 1.00 51.03 335 LEU A O 1
ATOM 2575 N N . GLN A 1 336 ? 17.368 -8.735 -10.392 1.00 60.59 336 GLN A N 1
ATOM 2576 C CA . GLN A 1 336 ? 17.435 -7.698 -11.434 1.00 60.59 336 GLN A CA 1
ATOM 2577 C C . GLN A 1 336 ? 16.097 -6.957 -11.520 1.00 60.59 336 GLN A C 1
ATOM 2579 O O . GLN A 1 336 ? 15.086 -7.623 -11.682 1.00 60.59 336 GLN A O 1
ATOM 2584 N N . ASP A 1 337 ? 16.053 -5.617 -11.425 1.00 64.25 337 ASP A N 1
ATOM 2585 C CA . ASP A 1 337 ? 14.748 -4.970 -11.176 1.00 64.25 337 ASP A CA 1
ATOM 2586 C C . ASP A 1 337 ? 14.629 -3.477 -11.560 1.00 64.25 337 ASP A C 1
ATOM 2588 O O . ASP A 1 337 ? 14.086 -2.675 -10.802 1.00 64.25 337 ASP A O 1
ATOM 2592 N N . SER A 1 338 ? 15.054 -3.051 -12.759 1.00 70.44 338 SER A N 1
ATOM 2593 C CA . SER A 1 338 ? 14.372 -1.900 -13.386 1.00 70.44 338 SER A CA 1
ATOM 2594 C C . SER A 1 338 ? 14.330 -1.964 -14.906 1.00 70.44 338 SER A C 1
ATOM 2596 O O . SER A 1 338 ? 15.359 -2.095 -15.570 1.00 70.44 338 SER A O 1
ATOM 2598 N N . HIS A 1 339 ? 13.108 -1.893 -15.445 1.00 79.31 339 HIS A N 1
ATOM 2599 C CA . HIS A 1 339 ? 12.803 -1.971 -16.879 1.00 79.31 339 HIS A CA 1
ATOM 2600 C C . HIS A 1 339 ? 13.425 -3.182 -17.599 1.00 79.31 339 HIS A C 1
ATOM 2602 O O . HIS A 1 339 ? 13.593 -3.190 -18.817 1.00 79.31 339 HIS A O 1
ATOM 2608 N N . GLU A 1 340 ? 13.749 -4.238 -16.858 1.00 78.19 340 GLU A N 1
ATOM 2609 C CA . GLU A 1 340 ? 14.479 -5.402 -17.363 1.00 78.19 340 GLU A CA 1
ATOM 2610 C C . GLU A 1 340 ? 13.645 -6.249 -18.344 1.00 78.19 340 GLU A C 1
ATOM 2612 O O . GLU A 1 340 ? 14.158 -7.032 -19.139 1.00 78.19 340 GLU A O 1
ATOM 2617 N N . TYR A 1 341 ? 12.328 -6.044 -18.340 1.00 84.38 341 TYR A N 1
ATOM 2618 C CA . TYR A 1 341 ? 11.405 -6.619 -19.311 1.00 84.38 341 TYR A CA 1
ATOM 2619 C C . TYR A 1 341 ? 11.543 -5.997 -20.717 1.00 84.38 341 TYR A C 1
ATOM 2621 O O . TYR A 1 341 ? 11.117 -6.607 -21.701 1.00 84.38 341 TYR A O 1
ATOM 2629 N N . LEU A 1 342 ? 12.139 -4.804 -20.854 1.00 88.06 342 LEU A N 1
ATOM 2630 C CA . LEU A 1 342 ? 12.151 -4.063 -22.120 1.00 88.06 342 LEU A CA 1
ATOM 2631 C C . LEU A 1 342 ? 12.911 -4.752 -23.251 1.00 88.06 342 LEU A C 1
ATOM 2633 O O . LEU A 1 342 ? 12.342 -4.832 -24.339 1.00 88.06 342 LEU A O 1
ATOM 2637 N N . PRO A 1 343 ? 14.130 -5.297 -23.065 1.00 85.00 343 PRO A N 1
ATOM 2638 C CA . PRO A 1 343 ? 14.816 -5.994 -24.151 1.00 85.00 343 PRO A CA 1
ATOM 2639 C C . PRO A 1 343 ? 14.015 -7.183 -24.695 1.00 85.00 343 PRO A C 1
ATOM 2641 O O . PRO A 1 343 ? 14.147 -7.542 -25.866 1.00 85.00 343 PRO A O 1
ATOM 2644 N N . PHE A 1 344 ? 13.184 -7.819 -23.863 1.00 86.25 344 PHE A N 1
ATOM 2645 C CA . PHE A 1 344 ? 12.274 -8.867 -24.313 1.00 86.25 344 PHE A CA 1
ATOM 2646 C C . PHE A 1 344 ? 11.091 -8.287 -25.098 1.00 86.25 344 PHE A C 1
ATOM 2648 O O . PHE A 1 344 ? 10.865 -8.708 -26.231 1.00 86.25 344 PHE A O 1
ATOM 2655 N N . LEU A 1 345 ? 10.381 -7.294 -24.549 1.00 90.12 345 LEU A N 1
ATOM 2656 C CA . LEU A 1 345 ? 9.211 -6.700 -25.209 1.00 90.12 345 LEU A CA 1
ATOM 2657 C C . LEU A 1 345 ? 9.557 -6.009 -26.532 1.00 90.12 345 LEU A C 1
ATOM 2659 O O . LEU A 1 345 ? 8.851 -6.194 -27.518 1.00 90.12 345 LEU A O 1
ATOM 2663 N N . ILE A 1 346 ? 10.685 -5.297 -26.590 1.00 87.94 346 ILE A N 1
ATOM 2664 C CA . ILE A 1 346 ? 11.187 -4.662 -27.816 1.00 87.94 346 ILE A CA 1
ATOM 2665 C C . ILE A 1 346 ? 11.414 -5.708 -28.914 1.00 87.94 346 ILE A C 1
ATOM 2667 O O . ILE A 1 346 ? 11.024 -5.492 -30.062 1.00 87.94 346 ILE A O 1
ATOM 2671 N N . ARG A 1 347 ? 12.017 -6.857 -28.567 1.00 86.50 347 ARG A N 1
ATOM 2672 C CA . ARG A 1 347 ? 12.255 -7.959 -29.513 1.00 86.50 347 ARG A CA 1
ATOM 2673 C C . ARG A 1 347 ? 10.962 -8.651 -29.938 1.00 86.50 347 ARG A C 1
ATOM 2675 O O . ARG A 1 347 ? 10.825 -8.969 -31.115 1.00 86.50 347 ARG A O 1
ATOM 2682 N N . LYS A 1 348 ? 10.035 -8.880 -29.003 1.00 86.25 348 LYS A N 1
ATOM 2683 C CA . LYS A 1 348 ? 8.742 -9.537 -29.252 1.00 86.25 348 LYS A CA 1
ATOM 2684 C C . LYS A 1 348 ? 7.847 -8.714 -30.178 1.00 86.25 348 LYS A C 1
ATOM 2686 O O . LYS A 1 348 ? 7.217 -9.278 -31.064 1.00 86.25 348 LYS A O 1
ATOM 2691 N N . GLU A 1 349 ? 7.813 -7.397 -29.993 1.00 84.50 349 GLU A N 1
ATOM 2692 C CA . GLU A 1 349 ? 6.956 -6.501 -30.770 1.00 84.50 349 GLU A CA 1
ATOM 2693 C C . GLU A 1 349 ? 7.351 -6.459 -32.256 1.00 84.50 349 GLU A C 1
ATOM 2695 O O . GLU A 1 349 ? 6.483 -6.316 -33.116 1.00 84.50 349 GLU A O 1
ATOM 2700 N N . GLY A 1 350 ? 8.648 -6.603 -32.571 1.00 72.88 350 GLY A N 1
ATOM 2701 C CA . GLY A 1 350 ? 9.195 -6.758 -33.930 1.00 72.88 350 GLY A CA 1
ATOM 2702 C C . GLY A 1 350 ? 9.027 -5.549 -34.869 1.00 72.88 350 GLY A C 1
ATOM 2703 O O . GLY A 1 350 ? 9.780 -5.399 -35.830 1.00 72.88 350 GLY A O 1
ATOM 2704 N N . SER A 1 351 ? 8.072 -4.663 -34.585 1.00 80.88 351 SER A N 1
ATOM 2705 C CA . SER A 1 351 ? 7.800 -3.419 -35.291 1.00 80.88 351 SER A CA 1
ATOM 2706 C C . SER A 1 351 ? 8.482 -2.254 -34.593 1.00 80.88 351 SER A C 1
ATOM 2708 O O . SER A 1 351 ? 8.196 -1.949 -33.436 1.00 80.88 351 SER A O 1
ATOM 2710 N N . ALA A 1 352 ? 9.292 -1.509 -35.345 1.00 76.56 352 ALA A N 1
ATOM 2711 C CA . ALA A 1 352 ? 9.889 -0.271 -34.859 1.00 76.56 352 ALA A CA 1
ATOM 2712 C C . ALA A 1 352 ? 8.838 0.774 -34.446 1.00 76.56 352 ALA A C 1
ATOM 2714 O O . ALA A 1 352 ? 9.181 1.712 -33.748 1.00 76.56 352 ALA A O 1
ATOM 2715 N N . PHE A 1 353 ? 7.574 0.656 -34.863 1.00 84.12 353 PHE A N 1
ATOM 2716 C CA . PHE A 1 353 ? 6.503 1.610 -34.546 1.00 84.12 353 PHE A CA 1
ATOM 2717 C C . PHE A 1 353 ? 5.425 1.028 -33.630 1.00 84.12 353 PHE A C 1
ATOM 2719 O O . PHE A 1 353 ? 4.355 1.622 -33.510 1.00 84.12 353 PHE A O 1
ATOM 2726 N N . GLY A 1 354 ? 5.679 -0.119 -32.999 1.00 89.31 354 GLY A N 1
ATOM 2727 C CA . GLY A 1 354 ? 4.785 -0.648 -31.975 1.00 89.31 354 GLY A CA 1
ATOM 2728 C C . GLY A 1 354 ? 4.763 0.220 -30.710 1.00 89.31 354 GLY A C 1
ATOM 2729 O O . GLY A 1 354 ? 5.546 1.167 -30.574 1.00 89.31 354 GLY A O 1
ATOM 2730 N N . LEU A 1 355 ? 3.828 -0.080 -29.814 1.00 93.62 355 LEU A N 1
ATOM 2731 C CA . LEU A 1 355 ? 3.578 0.659 -28.581 1.00 93.62 355 LEU A CA 1
ATOM 2732 C C . LEU A 1 355 ? 4.837 0.759 -27.708 1.00 93.62 355 LEU A C 1
ATOM 2734 O O . LEU A 1 355 ? 5.226 1.861 -27.322 1.00 93.62 355 LEU A O 1
ATOM 2738 N N . ILE A 1 356 ? 5.520 -0.355 -27.431 1.00 94.44 356 ILE A N 1
ATOM 2739 C CA . ILE A 1 356 ? 6.715 -0.356 -26.572 1.00 94.44 356 ILE A CA 1
ATOM 2740 C C . ILE A 1 356 ? 7.866 0.393 -27.246 1.00 94.44 356 ILE A C 1
ATOM 2742 O O . ILE A 1 356 ? 8.453 1.291 -26.642 1.00 94.44 356 ILE A O 1
ATOM 2746 N N . ASN A 1 357 ? 8.164 0.089 -28.510 1.00 92.56 357 ASN A N 1
ATOM 2747 C CA . ASN A 1 357 ? 9.230 0.755 -29.262 1.00 92.56 357 ASN A CA 1
ATOM 2748 C C . ASN A 1 357 ? 8.989 2.265 -29.419 1.00 92.56 357 ASN A C 1
ATOM 2750 O O . ASN A 1 357 ? 9.940 3.044 -29.527 1.00 92.56 357 ASN A O 1
ATOM 2754 N N . THR A 1 358 ? 7.733 2.707 -29.470 1.00 93.81 358 THR A N 1
ATOM 2755 C CA . THR A 1 358 ? 7.373 4.131 -29.550 1.00 93.81 358 THR A CA 1
ATOM 2756 C C . THR A 1 358 ? 7.516 4.815 -28.200 1.00 93.81 358 THR A C 1
ATOM 2758 O O . THR A 1 358 ? 8.152 5.868 -28.137 1.00 93.81 358 THR A O 1
ATOM 2761 N N . THR A 1 359 ? 7.044 4.195 -27.118 1.00 94.50 359 THR A N 1
ATOM 2762 C CA . THR A 1 359 ? 7.185 4.737 -25.759 1.00 94.50 359 THR A CA 1
ATOM 2763 C C . THR A 1 359 ? 8.652 4.820 -25.325 1.00 94.50 359 THR A C 1
ATOM 2765 O O . THR A 1 359 ? 9.088 5.861 -24.834 1.00 94.50 359 THR A O 1
ATOM 2768 N N . VAL A 1 360 ? 9.456 3.777 -25.569 1.00 94.06 360 VAL A N 1
ATOM 2769 C CA . VAL A 1 360 ? 10.896 3.778 -25.246 1.00 94.06 360 VAL A CA 1
ATOM 2770 C C . VAL A 1 360 ? 11.643 4.828 -26.064 1.00 94.06 360 VAL A C 1
ATOM 2772 O O . VAL A 1 360 ? 12.480 5.547 -25.522 1.00 94.06 360 VAL A O 1
ATOM 2775 N N . ALA A 1 361 ? 11.327 4.963 -27.355 1.00 92.88 361 ALA A N 1
ATOM 2776 C CA . ALA A 1 361 ? 11.923 6.006 -28.178 1.00 92.88 361 ALA A CA 1
ATOM 2777 C C . ALA A 1 361 ? 11.560 7.402 -27.656 1.00 92.88 361 ALA A C 1
ATOM 2779 O O . ALA A 1 361 ? 12.454 8.234 -27.533 1.00 92.88 361 ALA A O 1
ATOM 2780 N N . ALA A 1 362 ? 10.295 7.649 -27.298 1.00 93.00 362 ALA A N 1
ATOM 2781 C CA . ALA A 1 362 ? 9.866 8.914 -26.706 1.00 93.00 362 ALA A CA 1
ATOM 2782 C C . ALA A 1 362 ? 10.674 9.238 -25.437 1.00 93.00 362 ALA A C 1
ATOM 2784 O O . ALA A 1 362 ? 11.268 10.310 -25.346 1.00 93.00 362 ALA A O 1
ATOM 2785 N N . ALA A 1 363 ? 10.780 8.289 -24.501 1.00 92.88 363 ALA A N 1
ATOM 2786 C CA . ALA A 1 363 ? 11.538 8.472 -23.261 1.00 92.88 363 ALA A CA 1
ATOM 2787 C C . ALA A 1 363 ? 13.038 8.676 -23.515 1.00 92.88 363 ALA A C 1
ATOM 2789 O O . ALA A 1 363 ? 13.664 9.544 -22.907 1.00 92.88 363 ALA A O 1
ATOM 2790 N N . GLY A 1 364 ? 13.610 7.938 -24.465 1.00 92.12 364 GLY A N 1
ATOM 2791 C CA . GLY A 1 364 ? 14.995 8.108 -24.883 1.00 92.12 364 GLY A CA 1
ATOM 2792 C C . GLY A 1 364 ? 15.271 9.461 -25.523 1.00 92.12 364 GLY A C 1
ATOM 2793 O O . GLY A 1 364 ? 16.308 10.057 -25.251 1.00 92.12 364 GLY A O 1
ATOM 2794 N N . PHE A 1 365 ? 14.346 9.977 -26.334 1.00 92.25 365 PHE A N 1
ATOM 2795 C CA . PHE A 1 365 ? 14.462 11.306 -26.924 1.00 92.25 365 PHE A CA 1
ATOM 2796 C C . PHE A 1 365 ? 14.378 12.397 -25.859 1.00 92.25 365 PHE A C 1
ATOM 2798 O O . PHE A 1 365 ? 15.189 13.320 -25.909 1.00 92.25 365 PHE A O 1
ATOM 2805 N N . ALA A 1 366 ? 13.471 12.277 -24.884 1.00 90.75 366 ALA A N 1
ATOM 2806 C CA . ALA A 1 366 ? 13.405 13.191 -23.744 1.00 90.75 366 ALA A CA 1
ATOM 2807 C C . ALA A 1 366 ? 14.731 13.200 -22.970 1.00 90.75 366 ALA A C 1
ATOM 2809 O O . ALA A 1 366 ? 15.356 14.249 -22.815 1.00 90.75 366 ALA A O 1
ATOM 2810 N N . ALA A 1 367 ? 15.198 12.021 -22.551 1.00 89.31 367 ALA A N 1
ATOM 2811 C CA . ALA A 1 367 ? 16.392 11.872 -21.726 1.00 89.31 367 ALA A CA 1
ATOM 2812 C C . ALA A 1 367 ? 17.644 12.380 -22.452 1.00 89.31 367 ALA A C 1
ATOM 2814 O O . ALA A 1 367 ? 18.413 13.175 -21.914 1.00 89.31 367 ALA A O 1
ATOM 2815 N N . LEU A 1 368 ? 17.811 11.983 -23.716 1.00 87.88 368 LEU A N 1
ATOM 2816 C CA . LEU A 1 368 ? 18.942 12.388 -24.540 1.00 87.88 368 LEU A CA 1
ATOM 2817 C C . LEU A 1 368 ? 18.899 13.888 -24.886 1.00 87.88 368 LEU A C 1
ATOM 2819 O O . LEU A 1 368 ? 19.946 14.533 -24.907 1.00 87.88 368 LEU A O 1
ATOM 2823 N N . SER A 1 369 ? 17.712 14.454 -25.134 1.00 87.62 369 SER A N 1
ATOM 2824 C CA . SER A 1 369 ? 17.523 15.898 -25.340 1.00 87.62 369 SER A CA 1
ATOM 2825 C C . SER A 1 369 ? 17.950 16.683 -24.103 1.00 87.62 369 SER A C 1
ATOM 2827 O O . SER A 1 369 ? 18.716 17.636 -24.229 1.00 87.62 369 SER A O 1
ATOM 2829 N N . ASN A 1 370 ? 17.525 16.242 -22.918 1.00 85.75 370 ASN A N 1
ATOM 2830 C CA . ASN A 1 370 ? 17.847 16.884 -21.648 1.00 85.75 370 ASN A CA 1
ATOM 2831 C C . ASN A 1 370 ? 19.339 16.768 -21.298 1.00 85.75 370 ASN A C 1
ATOM 2833 O O . ASN A 1 370 ? 19.971 17.776 -20.991 1.00 85.75 370 ASN A O 1
ATOM 2837 N N . ALA A 1 371 ? 19.918 15.566 -21.382 1.00 84.69 371 ALA A N 1
ATOM 2838 C CA . ALA A 1 371 ? 21.326 15.331 -21.055 1.00 84.69 371 ALA A CA 1
ATOM 2839 C C . ALA A 1 371 ? 22.286 15.989 -22.062 1.00 84.69 371 ALA A C 1
ATOM 2841 O O . ALA A 1 371 ? 23.347 16.486 -21.690 1.00 84.69 371 ALA A O 1
ATOM 2842 N N . GLY A 1 372 ? 21.913 16.010 -23.346 1.00 80.19 372 GLY A N 1
ATOM 2843 C CA . GLY A 1 372 ? 22.689 16.642 -24.416 1.00 80.19 372 GLY A CA 1
ATOM 2844 C C . GLY A 1 372 ? 22.407 18.134 -24.612 1.00 80.19 372 GLY A C 1
ATOM 2845 O O . GLY A 1 372 ? 23.090 18.765 -25.414 1.00 80.19 372 GLY A O 1
ATOM 2846 N N . ASN A 1 373 ? 21.407 18.688 -23.918 1.00 73.69 373 ASN A N 1
ATOM 2847 C CA . ASN A 1 373 ? 20.885 20.044 -24.110 1.00 73.69 373 ASN A CA 1
ATOM 2848 C C . ASN A 1 373 ? 20.533 20.368 -25.583 1.00 73.69 373 ASN A C 1
ATOM 2850 O O . ASN A 1 373 ? 20.887 21.424 -26.107 1.00 73.69 373 ASN A O 1
ATOM 2854 N N . VAL A 1 374 ? 19.854 19.438 -26.268 1.00 77.44 374 VAL A N 1
ATOM 2855 C CA . VAL A 1 374 ? 19.484 19.549 -27.694 1.00 77.44 374 VAL A CA 1
ATOM 2856 C C . VAL A 1 374 ? 17.978 19.753 -27.830 1.00 77.44 374 VAL A C 1
ATOM 2858 O O . VAL A 1 374 ? 17.200 18.799 -27.746 1.00 77.44 374 VAL A O 1
ATOM 2861 N N . ALA A 1 375 ? 17.549 20.997 -28.046 1.00 71.88 375 ALA A N 1
ATOM 2862 C CA . ALA A 1 375 ? 16.137 21.380 -28.027 1.00 71.88 375 ALA A CA 1
ATOM 2863 C C . ALA A 1 375 ? 15.318 20.736 -29.159 1.00 71.88 375 ALA A C 1
ATOM 2865 O O . ALA A 1 375 ? 14.126 20.468 -28.986 1.00 71.88 375 ALA A O 1
ATOM 2866 N N . GLU A 1 376 ? 15.942 20.429 -30.300 1.00 72.69 376 GLU A N 1
ATOM 2867 C CA . GLU A 1 376 ? 15.265 19.836 -31.456 1.00 72.69 376 GLU A CA 1
ATOM 2868 C C . GLU A 1 376 ? 14.671 18.454 -31.140 1.00 72.69 376 GLU A C 1
ATOM 2870 O O . GLU A 1 376 ? 13.620 18.085 -31.664 1.00 72.69 376 GLU A O 1
ATOM 2875 N N . TRP A 1 377 ? 15.307 17.696 -30.243 1.00 83.56 377 TRP A N 1
ATOM 2876 C CA . TRP A 1 377 ? 14.894 16.334 -29.886 1.00 83.56 377 TRP A CA 1
ATOM 2877 C C . TRP A 1 377 ? 13.704 16.299 -28.924 1.00 83.56 377 TRP A C 1
ATOM 2879 O O . TRP A 1 377 ? 12.967 15.312 -28.893 1.00 83.56 377 TRP A O 1
ATOM 2889 N N . ARG A 1 378 ? 13.441 17.402 -28.216 1.00 80.31 378 ARG A N 1
ATOM 2890 C CA . ARG A 1 378 ? 12.271 17.548 -27.342 1.00 80.31 378 ARG A CA 1
ATOM 2891 C C . ARG A 1 378 ? 10.960 17.516 -28.127 1.00 80.31 378 ARG A C 1
ATOM 2893 O O . ARG A 1 378 ? 9.991 16.907 -27.683 1.00 80.31 378 ARG A O 1
ATOM 2900 N N . SER A 1 379 ? 10.932 18.135 -29.307 1.00 77.81 379 SER A N 1
ATOM 2901 C CA . SER A 1 379 ? 9.733 18.141 -30.158 1.00 77.81 379 SER A CA 1
ATOM 2902 C C . SER A 1 379 ? 9.401 16.735 -30.663 1.00 77.81 379 SER A C 1
ATOM 2904 O O . SER A 1 379 ? 8.242 16.322 -30.643 1.00 77.81 379 SER A O 1
ATOM 2906 N N . GLU A 1 380 ? 10.425 15.969 -31.046 1.00 84.50 380 GLU A N 1
ATOM 2907 C CA . GLU A 1 380 ? 10.261 14.581 -31.488 1.00 84.50 380 GLU A CA 1
ATOM 2908 C C . GLU A 1 380 ? 9.843 13.655 -30.337 1.00 84.50 380 GLU A C 1
ATOM 2910 O O . GLU A 1 380 ? 8.956 12.819 -30.510 1.00 84.50 380 GLU A O 1
ATOM 2915 N N . SER A 1 381 ? 10.405 13.859 -29.142 1.00 89.44 381 SER A N 1
ATOM 2916 C CA . SER A 1 381 ? 9.987 13.184 -27.910 1.00 89.44 381 SER A CA 1
ATOM 2917 C C . SER A 1 381 ? 8.484 13.325 -27.653 1.00 89.44 381 SER A C 1
ATOM 2919 O O . SER A 1 381 ? 7.792 12.332 -27.437 1.00 89.44 381 SER A O 1
ATOM 2921 N N . ILE A 1 382 ? 7.961 14.557 -27.698 1.00 86.00 382 ILE A N 1
ATOM 2922 C CA . ILE A 1 382 ? 6.538 14.845 -27.457 1.00 86.00 382 ILE A CA 1
ATOM 2923 C C . ILE A 1 382 ? 5.666 14.227 -28.554 1.00 86.00 382 ILE A C 1
ATOM 2925 O O . ILE A 1 382 ? 4.640 13.619 -28.251 1.00 86.00 382 ILE A O 1
ATOM 2929 N N . ARG A 1 383 ? 6.085 14.330 -29.822 1.00 85.81 383 ARG A N 1
ATOM 2930 C CA . ARG A 1 383 ? 5.364 13.736 -30.957 1.00 85.81 383 ARG A CA 1
ATOM 2931 C C . ARG A 1 383 ? 5.218 12.221 -30.801 1.00 85.81 383 ARG A C 1
ATOM 2933 O O . ARG A 1 383 ? 4.132 11.684 -31.007 1.00 85.81 383 ARG A O 1
ATOM 2940 N N . LEU A 1 384 ? 6.297 11.528 -30.433 1.00 88.62 384 LEU A N 1
ATOM 2941 C CA . LEU A 1 384 ? 6.275 10.082 -30.197 1.00 88.62 384 LEU A CA 1
ATOM 2942 C C . LEU A 1 384 ? 5.445 9.720 -28.963 1.00 88.62 384 LEU A C 1
ATOM 2944 O O . LEU A 1 384 ? 4.701 8.746 -29.015 1.00 88.62 384 LEU A O 1
ATOM 2948 N N . TYR A 1 385 ? 5.501 10.521 -27.896 1.00 89.94 385 TYR A N 1
ATOM 2949 C CA . TYR A 1 385 ? 4.673 10.311 -26.708 1.00 89.94 385 TYR A CA 1
ATOM 2950 C C . TYR A 1 385 ? 3.174 10.407 -27.022 1.00 89.94 385 TYR A C 1
ATOM 2952 O O . TYR A 1 385 ? 2.398 9.550 -26.613 1.00 89.94 385 TYR A O 1
ATOM 2960 N N . GLN A 1 386 ? 2.760 11.386 -27.832 1.00 82.69 386 GLN A N 1
ATOM 2961 C CA . GLN A 1 386 ? 1.371 11.508 -28.291 1.00 82.69 386 GLN A CA 1
ATOM 2962 C C . GLN A 1 386 ? 0.920 10.293 -29.113 1.00 82.69 386 GLN A C 1
ATOM 2964 O O . GLN A 1 386 ? -0.197 9.806 -28.936 1.00 82.69 386 GLN A O 1
ATOM 2969 N N . ILE A 1 387 ? 1.793 9.772 -29.982 1.00 87.69 387 ILE A N 1
ATOM 2970 C CA . ILE A 1 387 ? 1.517 8.537 -30.729 1.00 87.69 387 ILE A CA 1
ATOM 2971 C C . ILE A 1 387 ? 1.377 7.353 -29.768 1.00 87.69 387 ILE A C 1
ATOM 2973 O O . ILE A 1 387 ? 0.431 6.580 -29.905 1.00 87.69 387 ILE A O 1
ATOM 2977 N N . ALA A 1 388 ? 2.270 7.229 -28.786 1.00 91.75 388 ALA A N 1
ATOM 2978 C CA . ALA A 1 388 ? 2.220 6.168 -27.787 1.00 91.75 388 ALA A CA 1
ATOM 2979 C C . ALA A 1 388 ? 0.931 6.221 -26.950 1.00 91.75 388 ALA A C 1
ATOM 2981 O O . ALA A 1 388 ? 0.323 5.180 -26.725 1.00 91.75 388 ALA A O 1
ATOM 2982 N N . ILE A 1 389 ? 0.461 7.411 -26.553 1.00 87.44 389 ILE A N 1
ATOM 2983 C CA . ILE A 1 389 ? -0.831 7.582 -25.863 1.00 87.44 389 ILE A CA 1
ATOM 2984 C C . ILE A 1 389 ? -1.976 7.056 -26.731 1.00 87.44 389 ILE A C 1
ATOM 2986 O O . ILE A 1 389 ? -2.797 6.278 -26.250 1.00 87.44 389 ILE A O 1
ATOM 2990 N N . GLN A 1 390 ? -2.021 7.429 -28.013 1.00 85.88 390 GLN A N 1
ATOM 2991 C CA . GLN A 1 390 ? -3.067 6.951 -28.921 1.00 85.88 390 GLN A CA 1
ATOM 2992 C C . GLN A 1 390 ? -3.013 5.426 -29.097 1.00 85.88 390 GLN A C 1
ATOM 2994 O O . GLN A 1 390 ? -4.049 4.762 -29.121 1.00 85.88 390 GLN A O 1
ATOM 2999 N N . GLN A 1 391 ? -1.809 4.861 -29.210 1.00 91.94 391 GLN A N 1
ATOM 3000 C CA . GLN A 1 391 ? -1.603 3.416 -29.297 1.00 91.94 391 GLN A CA 1
ATOM 3001 C C . GLN A 1 391 ? -2.050 2.704 -28.018 1.00 91.94 391 GLN A C 1
ATOM 3003 O O . GLN A 1 391 ? -2.733 1.687 -28.107 1.00 91.94 391 GLN A O 1
ATOM 3008 N N . LEU A 1 392 ? -1.728 3.254 -26.845 1.00 91.88 392 LEU A N 1
ATOM 3009 C CA . LEU A 1 392 ? -2.144 2.709 -25.557 1.00 91.88 392 LEU A CA 1
ATOM 3010 C C . LEU A 1 392 ? -3.666 2.767 -25.393 1.00 91.88 392 LEU A C 1
ATOM 3012 O O . LEU A 1 392 ? -4.269 1.786 -24.975 1.00 91.88 392 LEU A O 1
ATOM 3016 N N . GLN A 1 393 ? -4.306 3.878 -25.764 1.00 87.75 393 GLN A N 1
ATOM 3017 C CA . GLN A 1 393 ? -5.767 4.000 -25.735 1.00 87.75 393 GLN A CA 1
ATOM 3018 C C . GLN A 1 393 ? -6.439 2.940 -26.611 1.00 87.75 393 GLN A C 1
ATOM 3020 O O . GLN A 1 393 ? -7.387 2.293 -26.169 1.00 87.75 393 GLN A O 1
ATOM 3025 N N . ASN A 1 394 ? -5.921 2.721 -27.821 1.00 88.19 394 ASN A N 1
ATOM 3026 C CA . ASN A 1 394 ? -6.421 1.671 -28.705 1.00 88.19 394 ASN A CA 1
ATOM 3027 C C . ASN A 1 394 ? -6.214 0.277 -28.085 1.00 88.19 394 ASN A C 1
ATOM 3029 O O . ASN A 1 394 ? -7.134 -0.538 -28.099 1.00 88.19 394 ASN A O 1
ATOM 3033 N N . ALA A 1 395 ? -5.044 0.023 -27.489 1.00 90.31 395 ALA A N 1
ATOM 3034 C CA . ALA A 1 395 ? -4.739 -1.246 -26.832 1.00 90.31 395 ALA A CA 1
ATOM 3035 C C . ALA A 1 395 ? -5.648 -1.518 -25.621 1.00 90.31 395 ALA A C 1
ATOM 3037 O O . ALA A 1 395 ? -6.092 -2.644 -25.431 1.00 90.31 395 ALA A O 1
ATOM 3038 N N . LEU A 1 396 ? -5.978 -0.496 -24.827 1.00 87.06 396 LEU A N 1
ATOM 3039 C CA . LEU A 1 396 ? -6.872 -0.616 -23.668 1.00 87.06 396 LEU A CA 1
ATOM 3040 C C . LEU A 1 396 ? -8.337 -0.878 -24.056 1.00 87.06 396 LEU A C 1
ATOM 3042 O O . LEU A 1 396 ? -9.074 -1.496 -23.285 1.00 87.06 396 LEU A O 1
ATOM 3046 N N . GLN A 1 397 ? -8.766 -0.423 -25.238 1.00 86.00 397 GLN A N 1
ATOM 3047 C CA . GLN A 1 397 ? -10.107 -0.691 -25.770 1.00 86.00 397 GLN A CA 1
ATOM 3048 C C . GLN A 1 397 ? -10.237 -2.092 -26.380 1.00 86.00 397 GLN A C 1
ATOM 3050 O O . GLN A 1 397 ? -11.338 -2.643 -26.425 1.00 86.00 397 GLN A O 1
ATOM 3055 N N . ASP A 1 398 ? -9.130 -2.681 -26.831 1.00 88.81 398 ASP A N 1
ATOM 3056 C CA . ASP A 1 398 ? -9.104 -4.021 -27.402 1.00 88.81 398 ASP A CA 1
ATOM 3057 C C . ASP A 1 398 ? -9.071 -5.099 -26.289 1.00 88.81 398 ASP A C 1
ATOM 3059 O O . ASP A 1 398 ? -8.169 -5.097 -25.445 1.00 88.81 398 ASP A O 1
ATOM 3063 N N . PRO A 1 399 ? -10.024 -6.055 -26.259 1.00 86.81 399 PRO A N 1
ATOM 3064 C CA . PRO A 1 399 ? -10.101 -7.074 -25.209 1.00 86.81 399 PRO A CA 1
ATOM 3065 C C . PRO A 1 399 ? -8.869 -7.977 -25.073 1.00 86.81 399 PRO A C 1
ATOM 3067 O O . PRO A 1 399 ? -8.659 -8.538 -23.997 1.00 86.81 399 PRO A O 1
ATOM 3070 N N . VAL A 1 400 ? -8.085 -8.135 -26.143 1.00 90.56 400 VAL A N 1
ATOM 3071 C CA . VAL A 1 400 ? -6.873 -8.960 -26.186 1.00 90.56 400 VAL A CA 1
ATOM 3072 C C . VAL A 1 400 ? -5.655 -8.124 -25.812 1.00 90.56 400 VAL A C 1
ATOM 3074 O O . VAL A 1 400 ? -4.855 -8.541 -24.976 1.00 90.56 400 VAL A O 1
ATOM 3077 N N . GLN A 1 401 ? -5.509 -6.931 -26.391 1.00 91.44 401 GLN A N 1
ATOM 3078 C CA . GLN A 1 401 ? -4.336 -6.091 -26.137 1.00 91.44 401 GLN A CA 1
ATOM 3079 C C . GLN A 1 401 ? -4.338 -5.498 -24.725 1.00 91.44 401 GLN A C 1
ATOM 3081 O O . GLN A 1 401 ? -3.267 -5.348 -24.137 1.00 91.44 401 GLN A O 1
ATOM 3086 N N . ARG A 1 402 ? -5.502 -5.237 -24.119 1.00 88.31 402 ARG A N 1
ATOM 3087 C CA . ARG A 1 402 ? -5.582 -4.641 -22.772 1.00 88.31 402 ARG A CA 1
ATOM 3088 C C . ARG A 1 402 ? -4.958 -5.497 -21.662 1.00 88.31 402 ARG A C 1
ATOM 3090 O O . ARG A 1 402 ? -4.634 -4.970 -20.604 1.00 88.31 402 ARG A O 1
ATOM 3097 N N . VAL A 1 403 ? -4.786 -6.801 -21.896 1.00 91.31 403 VAL A N 1
ATOM 3098 C CA . VAL A 1 403 ? -4.138 -7.748 -20.967 1.00 91.31 403 VAL A CA 1
ATOM 3099 C C . VAL A 1 403 ? -2.724 -8.160 -21.408 1.00 91.31 403 VAL A C 1
ATOM 3101 O O . VAL A 1 403 ? -2.112 -9.041 -20.802 1.00 91.31 403 VAL A O 1
ATOM 3104 N N . ALA A 1 404 ? -2.184 -7.538 -22.458 1.00 93.62 404 ALA A N 1
ATOM 3105 C CA . ALA A 1 404 ? -0.854 -7.837 -22.975 1.00 93.62 404 ALA A CA 1
ATOM 3106 C C . ALA A 1 404 ? 0.266 -7.245 -22.097 1.00 93.62 404 ALA A C 1
ATOM 3108 O O . ALA A 1 404 ? 0.099 -6.197 -21.465 1.00 93.62 404 ALA A O 1
ATOM 3109 N N . ASP A 1 405 ? 1.440 -7.889 -22.104 1.00 94.50 405 ASP A N 1
ATOM 3110 C CA . ASP A 1 405 ? 2.642 -7.377 -21.429 1.00 94.50 405 ASP A CA 1
ATOM 3111 C C . ASP A 1 405 ? 3.030 -5.984 -21.934 1.00 94.50 405 ASP A C 1
ATOM 3113 O O . ASP A 1 405 ? 3.445 -5.130 -21.156 1.00 94.50 405 ASP A O 1
ATOM 3117 N N . GLU A 1 406 ? 2.877 -5.757 -23.240 1.00 94.38 406 GLU A N 1
ATOM 3118 C CA . GLU A 1 406 ? 3.174 -4.503 -23.924 1.00 94.38 406 GLU A CA 1
ATOM 3119 C C . GLU A 1 406 ? 2.332 -3.345 -23.374 1.00 94.38 406 GLU A C 1
ATOM 3121 O O . GLU A 1 406 ? 2.837 -2.235 -23.227 1.00 94.38 406 GLU A O 1
ATOM 3126 N N . THR A 1 407 ? 1.077 -3.608 -23.007 1.00 94.25 407 THR A N 1
ATOM 3127 C CA . THR A 1 407 ? 0.171 -2.602 -22.442 1.00 94.25 407 THR A CA 1
ATOM 3128 C C . THR A 1 407 ? 0.600 -2.210 -21.032 1.00 94.25 407 THR A C 1
ATOM 3130 O O . THR A 1 407 ? 0.805 -1.026 -20.770 1.00 94.25 407 THR A O 1
ATOM 3133 N N . LEU A 1 408 ? 0.827 -3.182 -20.135 1.00 93.88 408 LEU A N 1
ATOM 3134 C CA . LEU A 1 408 ? 1.320 -2.888 -18.780 1.00 93.88 408 LEU A CA 1
ATOM 3135 C C . LEU A 1 408 ? 2.715 -2.243 -18.818 1.00 93.88 408 LEU A C 1
ATOM 3137 O O . LEU A 1 408 ? 2.975 -1.274 -18.105 1.00 93.88 408 LEU A O 1
ATOM 3141 N N . GLY A 1 409 ? 3.604 -2.746 -19.676 1.00 93.38 409 GLY A N 1
ATOM 3142 C CA . GLY A 1 409 ? 4.938 -2.186 -19.872 1.00 93.38 409 GLY A CA 1
ATOM 3143 C C . GLY A 1 409 ? 4.893 -0.739 -20.356 1.00 93.38 409 GLY A C 1
ATOM 3144 O O . GLY A 1 409 ? 5.646 0.090 -19.852 1.00 93.38 409 GLY A O 1
ATOM 3145 N N . ALA A 1 410 ? 3.985 -0.408 -21.279 1.00 93.62 410 ALA A N 1
ATOM 3146 C CA . ALA A 1 410 ? 3.797 0.959 -21.748 1.00 93.62 410 ALA A CA 1
ATOM 3147 C C . ALA A 1 410 ? 3.280 1.886 -20.643 1.00 93.62 410 ALA A C 1
ATOM 3149 O O . ALA A 1 410 ? 3.840 2.964 -20.485 1.00 93.62 410 ALA A O 1
ATOM 3150 N N . VAL A 1 411 ? 2.294 1.464 -19.843 1.00 90.94 411 VAL A N 1
ATOM 3151 C CA . VAL A 1 411 ? 1.796 2.248 -18.694 1.00 90.94 411 VAL A CA 1
ATOM 3152 C C . VAL A 1 411 ? 2.938 2.587 -17.724 1.00 90.94 411 VAL A C 1
ATOM 3154 O O . VAL A 1 411 ? 3.148 3.749 -17.387 1.00 90.94 411 VAL A O 1
ATOM 3157 N N . LEU A 1 412 ? 3.751 1.596 -17.340 1.00 88.69 412 LEU A N 1
ATOM 3158 C CA . LEU A 1 412 ? 4.892 1.804 -16.434 1.00 88.69 412 LEU A CA 1
ATOM 3159 C C . LEU A 1 412 ? 5.985 2.706 -17.043 1.00 88.69 412 LEU A C 1
ATOM 3161 O O . LEU A 1 412 ? 6.594 3.527 -16.350 1.00 88.69 412 LEU A O 1
ATOM 3165 N N . LEU A 1 413 ? 6.242 2.567 -18.346 1.00 90.12 413 LEU A N 1
ATOM 3166 C CA . LEU A 1 413 ? 7.182 3.407 -19.089 1.00 90.12 413 LEU A CA 1
ATOM 3167 C C . LEU A 1 413 ? 6.703 4.856 -19.226 1.00 90.12 413 LEU A C 1
ATOM 3169 O O . LEU A 1 413 ? 7.535 5.760 -19.202 1.00 90.12 413 LEU A O 1
ATOM 3173 N N . MET A 1 414 ? 5.400 5.095 -19.389 1.00 88.50 414 MET A N 1
ATOM 3174 C CA . MET A 1 414 ? 4.847 6.444 -19.529 1.00 88.50 414 MET A CA 1
ATOM 3175 C C . MET A 1 414 ? 5.048 7.271 -18.252 1.00 88.50 414 MET A C 1
ATOM 3177 O O . MET A 1 414 ? 5.518 8.402 -18.343 1.00 88.50 414 MET A O 1
ATOM 3181 N N . GLY A 1 415 ? 4.867 6.682 -17.064 1.00 80.62 415 GLY A N 1
ATOM 3182 C CA . GLY A 1 415 ? 5.237 7.354 -15.807 1.00 80.62 415 GLY A CA 1
ATOM 3183 C C . GLY A 1 415 ? 6.737 7.687 -15.724 1.00 80.62 415 GLY A C 1
ATOM 3184 O O . GLY A 1 415 ? 7.141 8.746 -15.238 1.00 80.62 415 GLY A O 1
ATOM 3185 N N . THR A 1 416 ? 7.592 6.821 -16.278 1.00 84.94 416 THR A N 1
ATOM 3186 C CA . THR A 1 416 ? 9.038 7.094 -16.375 1.00 84.94 416 THR A CA 1
ATOM 3187 C C . THR A 1 416 ? 9.335 8.222 -17.368 1.00 84.94 416 THR A C 1
ATOM 3189 O O . THR A 1 416 ? 10.157 9.090 -17.079 1.00 84.94 416 THR A O 1
ATOM 3192 N N . PHE A 1 417 ? 8.653 8.256 -18.518 1.00 88.50 417 PHE A N 1
ATOM 3193 C CA . PHE A 1 417 ? 8.752 9.349 -19.486 1.00 88.50 417 PHE A CA 1
ATOM 3194 C C . PHE A 1 417 ? 8.436 10.693 -18.834 1.00 88.50 417 PHE A C 1
ATOM 3196 O O . PHE A 1 417 ? 9.181 11.649 -19.027 1.00 88.50 417 PHE A O 1
ATOM 3203 N N . GLU A 1 418 ? 7.366 10.769 -18.049 1.00 83.06 418 GLU A N 1
ATOM 3204 C CA . GLU A 1 418 ? 6.939 12.016 -17.414 1.00 83.06 418 GLU A CA 1
ATOM 3205 C C . GLU A 1 418 ? 7.973 12.519 -16.406 1.00 83.06 418 GLU A C 1
ATOM 3207 O O . GLU A 1 418 ? 8.302 13.702 -16.403 1.00 83.06 418 GLU A O 1
ATOM 3212 N N . THR A 1 419 ? 8.587 11.599 -15.658 1.00 78.00 419 THR A N 1
ATOM 3213 C CA . THR A 1 419 ? 9.698 11.879 -14.731 1.00 78.00 419 THR A CA 1
ATOM 3214 C C . THR A 1 419 ? 10.934 12.439 -15.457 1.00 78.00 419 THR A C 1
ATOM 3216 O O . THR A 1 419 ? 11.681 13.264 -14.924 1.00 78.00 419 THR A O 1
ATOM 3219 N N . ILE A 1 420 ? 11.174 11.991 -16.692 1.00 85.38 420 ILE A N 1
ATOM 3220 C CA . ILE A 1 420 ? 12.279 12.460 -17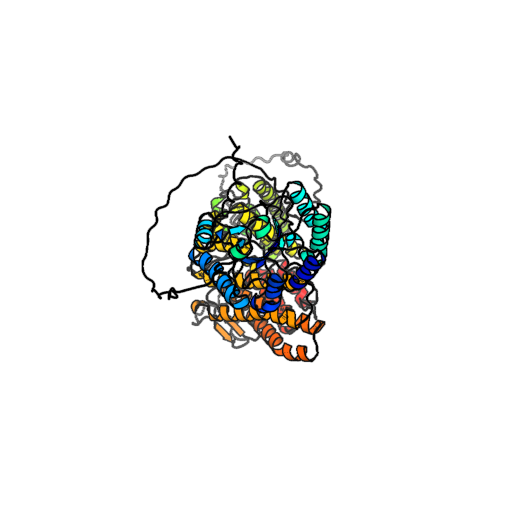.535 1.00 85.38 420 ILE A CA 1
ATOM 3221 C C . ILE A 1 420 ? 11.945 13.820 -18.160 1.00 85.38 420 ILE A C 1
ATOM 3223 O O . ILE A 1 420 ? 12.769 14.735 -18.136 1.00 85.38 420 ILE A O 1
ATOM 3227 N N . ALA A 1 421 ? 10.767 13.940 -18.768 1.00 81.88 421 ALA A N 1
ATOM 3228 C CA . ALA A 1 421 ? 10.412 15.029 -19.670 1.00 81.88 421 ALA A CA 1
ATOM 3229 C C . ALA A 1 421 ? 9.903 16.286 -18.954 1.00 81.88 421 ALA A C 1
ATOM 3231 O O . ALA A 1 421 ? 10.056 17.390 -19.492 1.00 81.88 421 ALA A O 1
ATOM 3232 N N . PHE A 1 422 ? 9.303 16.133 -17.775 1.00 77.38 422 PHE A N 1
ATOM 3233 C CA . PHE A 1 422 ? 8.628 17.206 -17.057 1.00 77.38 422 PHE A CA 1
ATOM 3234 C C . PHE A 1 422 ? 9.281 17.455 -15.689 1.00 77.38 422 PHE A C 1
ATOM 3236 O O . PHE A 1 422 ? 9.886 16.572 -15.083 1.00 77.38 422 PHE A O 1
ATOM 3243 N N . ALA A 1 423 ? 9.247 18.718 -15.262 1.00 61.03 423 ALA A N 1
ATOM 3244 C CA . ALA A 1 423 ? 10.017 19.233 -14.127 1.00 61.03 423 ALA A CA 1
ATOM 3245 C C . ALA A 1 423 ? 9.123 19.719 -12.975 1.00 61.03 423 ALA A C 1
ATOM 3247 O O . ALA A 1 423 ? 9.633 20.236 -11.984 1.00 61.03 423 ALA A O 1
ATOM 3248 N N . ASP A 1 424 ? 7.804 19.645 -13.135 1.00 59.16 424 ASP A N 1
ATOM 3249 C CA . ASP A 1 424 ? 6.848 20.277 -12.232 1.00 59.16 424 ASP A CA 1
ATOM 3250 C C . ASP A 1 424 ? 6.157 19.265 -11.311 1.00 59.16 424 ASP A C 1
ATOM 3252 O O . ASP A 1 424 ? 6.202 18.050 -11.503 1.00 59.16 424 ASP A O 1
ATOM 3256 N N . THR A 1 425 ? 5.483 19.794 -10.297 1.00 48.81 425 THR A N 1
ATOM 3257 C CA . THR A 1 425 ? 4.732 19.027 -9.300 1.00 48.81 425 THR A CA 1
ATOM 3258 C C . THR A 1 425 ? 3.615 18.178 -9.926 1.00 48.81 425 THR A C 1
ATOM 3260 O O . THR A 1 425 ? 3.256 17.121 -9.403 1.00 48.81 425 THR A O 1
ATOM 3263 N N . SER A 1 426 ? 3.114 18.576 -11.102 1.00 51.75 426 SER A N 1
ATOM 3264 C CA . SER A 1 426 ? 2.112 17.819 -11.857 1.00 51.75 426 SER A CA 1
ATOM 3265 C C . SER A 1 426 ? 2.651 16.487 -12.389 1.00 51.75 426 SER A C 1
ATOM 3267 O O . SER A 1 426 ? 1.892 15.527 -12.523 1.00 51.75 426 SER A O 1
ATOM 3269 N N . SER A 1 427 ? 3.969 16.391 -12.586 1.00 54.53 427 SER A N 1
ATOM 3270 C CA . SER A 1 427 ? 4.664 15.174 -13.025 1.00 54.53 427 SER A CA 1
ATOM 3271 C C . SER A 1 427 ? 4.560 14.050 -11.988 1.00 54.53 427 SER A C 1
ATOM 3273 O O . SER A 1 427 ? 4.440 12.882 -12.344 1.00 54.53 427 SER A O 1
ATOM 3275 N N . MET A 1 428 ? 4.523 14.394 -10.697 1.00 51.41 428 MET A N 1
ATOM 3276 C CA . MET A 1 428 ? 4.342 13.416 -9.618 1.00 51.41 428 MET A CA 1
ATOM 3277 C C . MET A 1 428 ? 2.897 12.941 -9.504 1.00 51.41 428 MET A C 1
ATOM 3279 O O . MET A 1 428 ? 2.637 11.755 -9.306 1.00 51.41 428 MET A O 1
ATOM 3283 N N . LYS A 1 429 ? 1.936 13.845 -9.722 1.00 56.38 429 LYS A N 1
ATOM 3284 C CA . LYS A 1 429 ? 0.523 13.471 -9.821 1.00 56.38 429 LYS A CA 1
ATOM 3285 C C . LYS A 1 429 ? 0.285 12.523 -10.997 1.00 56.38 429 LYS A C 1
ATOM 3287 O O . LYS A 1 429 ? -0.428 11.536 -10.843 1.00 56.38 429 LYS A O 1
ATOM 3292 N N . ALA A 1 430 ? 0.895 12.798 -12.149 1.00 62.47 430 ALA A N 1
ATOM 3293 C CA . ALA A 1 430 ? 0.805 11.943 -13.327 1.00 62.47 430 ALA A CA 1
ATOM 3294 C C . ALA A 1 430 ? 1.435 10.557 -13.078 1.00 62.47 430 ALA A C 1
ATOM 3296 O O . ALA A 1 430 ? 0.803 9.538 -13.357 1.00 62.47 430 ALA A O 1
ATOM 3297 N N . PHE A 1 431 ? 2.593 10.508 -12.411 1.00 65.50 431 PHE A N 1
ATOM 3298 C CA . PHE A 1 431 ? 3.225 9.260 -11.978 1.00 65.50 431 PHE A CA 1
ATOM 3299 C C . PHE A 1 431 ? 2.301 8.391 -11.105 1.00 65.50 431 PHE A C 1
ATOM 3301 O O . PHE A 1 431 ? 2.109 7.213 -11.408 1.00 65.50 431 PHE A O 1
ATOM 3308 N N . SER A 1 432 ? 1.656 8.971 -10.085 1.00 63.22 432 SER A N 1
ATOM 3309 C CA . SER A 1 432 ? 0.681 8.264 -9.235 1.00 63.22 432 SER A CA 1
ATOM 3310 C C . SER A 1 432 ? -0.482 7.668 -10.048 1.00 63.22 432 SER A C 1
ATOM 3312 O O . SER A 1 432 ? -0.869 6.515 -9.845 1.00 63.22 432 SER A O 1
ATOM 3314 N N . GLN A 1 433 ? -0.991 8.397 -11.048 1.00 71.81 433 GLN A N 1
ATOM 3315 C CA . GLN A 1 433 ? -2.049 7.889 -11.931 1.00 71.81 433 GLN A CA 1
ATOM 3316 C C . GLN A 1 433 ? -1.590 6.689 -12.772 1.00 71.81 433 GLN A C 1
ATOM 3318 O O . GLN A 1 433 ? -2.367 5.751 -12.966 1.00 71.81 433 GLN A O 1
ATOM 3323 N N . HIS A 1 434 ? -0.334 6.662 -13.229 1.00 79.19 434 HIS A N 1
ATOM 3324 C CA . HIS A 1 434 ? 0.217 5.495 -13.931 1.00 79.19 434 HIS A CA 1
ATOM 3325 C C . HIS A 1 434 ? 0.361 4.278 -13.019 1.00 79.19 434 HIS A C 1
ATOM 3327 O O . HIS A 1 434 ? 0.141 3.158 -13.474 1.00 79.19 434 HIS A O 1
ATOM 3333 N N . ILE A 1 435 ? 0.664 4.469 -11.732 1.00 74.25 435 ILE A N 1
ATOM 3334 C CA . ILE A 1 435 ? 0.691 3.375 -10.751 1.00 74.25 435 ILE A CA 1
ATOM 3335 C C . ILE A 1 435 ? -0.713 2.792 -10.539 1.00 74.25 435 ILE A C 1
ATOM 3337 O O . ILE A 1 435 ? -0.877 1.572 -10.589 1.00 74.25 435 ILE A O 1
ATOM 3341 N N . ILE A 1 436 ? -1.743 3.635 -10.412 1.00 74.50 436 ILE A N 1
ATOM 3342 C CA . ILE A 1 436 ? -3.147 3.190 -10.340 1.00 74.50 436 ILE A CA 1
ATOM 3343 C C . ILE A 1 436 ? -3.554 2.453 -11.626 1.00 74.50 436 ILE A C 1
ATOM 3345 O O . ILE A 1 436 ? -4.176 1.389 -11.574 1.00 74.50 436 ILE A O 1
ATOM 3349 N N . ALA A 1 437 ? -3.184 2.977 -12.795 1.00 79.81 437 ALA A N 1
ATOM 3350 C CA . ALA A 1 437 ? -3.465 2.330 -14.074 1.00 79.81 437 ALA A CA 1
ATOM 3351 C C . ALA A 1 437 ? -2.751 0.971 -14.203 1.00 79.81 437 ALA A C 1
ATOM 3353 O O . ALA A 1 437 ? -3.349 0.001 -14.676 1.00 79.81 437 ALA A O 1
ATOM 3354 N N . ALA A 1 438 ? -1.501 0.871 -13.744 1.00 85.62 438 ALA A N 1
ATOM 3355 C CA . ALA A 1 438 ? -0.732 -0.369 -13.724 1.00 85.62 438 ALA A CA 1
ATOM 3356 C C . ALA A 1 438 ? -1.365 -1.413 -12.794 1.00 85.62 438 ALA A C 1
ATOM 3358 O O . ALA A 1 438 ? -1.534 -2.562 -13.201 1.00 85.62 438 ALA A O 1
ATOM 3359 N N . ALA A 1 439 ? -1.796 -1.000 -11.601 1.00 82.12 439 ALA A N 1
ATOM 3360 C CA . ALA A 1 439 ? -2.565 -1.814 -10.662 1.00 82.12 439 ALA A CA 1
ATOM 3361 C C . ALA A 1 439 ? -3.825 -2.408 -11.315 1.00 82.12 439 ALA A C 1
ATOM 3363 O O . ALA A 1 439 ? -4.049 -3.619 -11.277 1.00 82.12 439 ALA A O 1
ATOM 3364 N N . ARG A 1 440 ? -4.615 -1.581 -12.013 1.00 82.44 440 ARG A N 1
ATOM 3365 C CA . ARG A 1 440 ? -5.790 -2.057 -12.764 1.00 82.44 440 ARG A CA 1
ATOM 3366 C C . ARG A 1 440 ? -5.413 -3.026 -13.883 1.00 82.44 440 ARG A C 1
ATOM 3368 O O . ARG A 1 440 ? -6.121 -4.006 -14.096 1.00 82.44 440 ARG A O 1
ATOM 3375 N N . CYS A 1 441 ? -4.305 -2.786 -14.583 1.00 88.19 441 CYS A N 1
ATOM 3376 C CA . CYS A 1 441 ? -3.804 -3.713 -15.597 1.00 88.19 441 CYS A CA 1
ATOM 3377 C C . CYS A 1 441 ? -3.413 -5.064 -14.984 1.00 88.19 441 CYS A C 1
ATOM 3379 O O . CYS A 1 441 ? -3.779 -6.095 -15.538 1.00 88.19 441 CYS A O 1
ATOM 3381 N N . ILE A 1 442 ? -2.723 -5.085 -13.842 1.00 88.69 442 ILE A N 1
ATOM 3382 C CA . ILE A 1 442 ? -2.370 -6.328 -13.138 1.00 88.69 442 ILE A CA 1
ATOM 3383 C C . ILE A 1 442 ? -3.624 -7.093 -12.732 1.00 88.69 442 ILE A C 1
ATOM 3385 O O . ILE A 1 442 ? -3.717 -8.285 -13.018 1.00 88.69 442 ILE A O 1
ATOM 3389 N N . GLU A 1 443 ? -4.612 -6.414 -12.155 1.00 85.12 443 GLU A N 1
ATOM 3390 C CA . GLU A 1 443 ? -5.878 -7.039 -11.774 1.00 85.12 443 GLU A CA 1
ATOM 3391 C C . GLU A 1 443 ? -6.592 -7.661 -12.987 1.00 85.12 443 GLU A C 1
ATOM 3393 O O . GLU A 1 443 ? -6.961 -8.833 -12.957 1.00 85.12 443 GLU A O 1
ATOM 3398 N N . MET A 1 444 ? -6.707 -6.925 -14.101 1.00 86.88 444 MET A N 1
ATOM 3399 C CA . MET A 1 444 ? -7.338 -7.427 -15.332 1.00 86.88 444 MET A CA 1
ATOM 3400 C C . MET A 1 444 ? -6.607 -8.623 -15.956 1.00 86.88 444 MET A C 1
ATOM 3402 O O . MET A 1 444 ? -7.235 -9.446 -16.622 1.00 86.88 444 MET A O 1
ATOM 3406 N N . ARG A 1 445 ? -5.283 -8.699 -15.793 1.00 90.94 445 ARG A N 1
ATOM 3407 C CA . ARG A 1 445 ? -4.438 -9.764 -16.352 1.00 90.94 445 ARG A CA 1
ATOM 3408 C C . ARG A 1 445 ? -4.505 -11.070 -15.559 1.00 90.94 445 ARG A C 1
ATOM 3410 O O . ARG A 1 445 ? -4.205 -12.120 -16.125 1.00 90.94 445 ARG A O 1
ATOM 3417 N N . GLY A 1 446 ? -4.905 -11.012 -14.288 1.00 88.88 446 GLY A N 1
ATOM 3418 C CA . GLY A 1 446 ? -5.080 -12.180 -13.425 1.00 88.88 446 GLY A CA 1
ATOM 3419 C C . GLY A 1 446 ? -3.775 -12.900 -13.039 1.00 88.88 446 GLY A C 1
ATOM 3420 O O . GLY A 1 446 ? -2.677 -12.482 -13.421 1.00 88.88 446 GLY A O 1
ATOM 3421 N N . PRO A 1 447 ? -3.860 -14.001 -12.273 1.00 92.06 447 PRO A N 1
ATOM 3422 C CA . PRO A 1 447 ? -2.694 -14.685 -11.705 1.00 92.06 447 PRO A CA 1
ATOM 3423 C C . PRO A 1 447 ? -1.785 -15.354 -12.750 1.00 92.06 447 PRO A C 1
ATOM 3425 O O . PRO A 1 447 ? -0.609 -15.595 -12.494 1.00 92.06 447 PRO A O 1
ATOM 3428 N N . GLN A 1 448 ? -2.275 -15.639 -13.959 1.00 91.12 448 GLN A N 1
ATOM 3429 C CA . GLN A 1 448 ? -1.477 -16.315 -14.987 1.00 91.12 448 GLN A CA 1
ATOM 3430 C C . GLN A 1 448 ? -0.275 -15.477 -15.450 1.00 91.12 448 GLN A C 1
ATOM 3432 O O . GLN A 1 448 ? 0.713 -16.041 -15.920 1.00 91.12 448 GLN A O 1
ATOM 3437 N N . GLN A 1 449 ? -0.314 -14.148 -15.290 1.00 91.94 449 GLN A N 1
ATOM 3438 C CA . GLN A 1 449 ? 0.792 -13.276 -15.697 1.00 91.94 449 GLN A CA 1
ATOM 3439 C C . GLN A 1 449 ? 2.113 -13.609 -14.980 1.00 91.94 449 GLN A C 1
ATOM 3441 O O . GLN A 1 449 ? 3.178 -13.510 -15.592 1.00 91.94 449 GLN A O 1
ATOM 3446 N N . PHE A 1 450 ? 2.052 -14.072 -13.727 1.00 92.31 450 PHE A N 1
ATOM 3447 C CA . PHE A 1 450 ? 3.231 -14.353 -12.900 1.00 92.31 450 PHE A CA 1
ATOM 3448 C C . PHE A 1 450 ? 3.951 -15.649 -13.274 1.00 92.31 450 PHE A C 1
ATOM 3450 O O . PHE A 1 450 ? 5.105 -15.833 -12.904 1.00 92.31 450 PHE A O 1
ATOM 3457 N N . GLN A 1 451 ? 3.317 -16.515 -14.070 1.00 90.31 451 GLN A N 1
ATOM 3458 C CA . GLN A 1 451 ? 3.956 -17.724 -14.601 1.00 90.31 451 GLN A CA 1
ATOM 3459 C C . GLN A 1 451 ? 5.020 -17.399 -15.655 1.00 90.31 451 GLN A C 1
ATOM 3461 O O . GLN A 1 451 ? 5.866 -18.234 -15.975 1.00 90.31 451 GLN A O 1
ATOM 3466 N N . THR A 1 452 ? 4.978 -16.189 -16.222 1.00 90.00 452 THR A N 1
ATOM 3467 C CA . THR A 1 452 ? 5.967 -15.730 -17.194 1.00 90.00 452 THR A CA 1
ATOM 3468 C C . THR A 1 452 ? 7.019 -14.855 -16.510 1.00 90.00 452 THR A C 1
ATOM 3470 O O . THR A 1 452 ? 6.662 -13.975 -15.722 1.00 90.00 452 THR A O 1
ATOM 3473 N N . PRO A 1 453 ? 8.313 -14.993 -16.861 1.00 86.75 453 PRO A N 1
ATOM 3474 C CA . PRO A 1 453 ? 9.356 -14.117 -16.323 1.00 86.75 453 PRO A CA 1
ATOM 3475 C C . PRO A 1 453 ? 9.089 -12.627 -16.579 1.00 86.75 453 PRO A C 1
ATOM 3477 O O . PRO A 1 453 ? 9.477 -11.777 -15.789 1.00 86.75 453 PRO A O 1
ATOM 3480 N N . VAL A 1 454 ? 8.419 -12.301 -17.687 1.00 89.44 454 VAL A N 1
ATOM 3481 C CA . VAL A 1 454 ? 8.105 -10.922 -18.087 1.00 89.44 454 VAL A CA 1
ATOM 3482 C C . VAL A 1 454 ? 6.998 -10.336 -17.221 1.00 89.44 454 VAL A C 1
ATOM 3484 O O . VAL A 1 454 ? 7.162 -9.232 -16.707 1.00 89.44 454 VAL A O 1
ATOM 3487 N N . GLY A 1 455 ? 5.903 -11.073 -17.017 1.00 90.62 455 GLY A N 1
ATOM 3488 C CA . GLY A 1 455 ? 4.816 -10.635 -16.146 1.00 90.62 455 GLY A CA 1
ATOM 3489 C C . GLY A 1 455 ? 5.272 -10.478 -14.696 1.00 90.62 455 GLY A C 1
ATOM 3490 O O . GLY A 1 455 ? 4.940 -9.473 -14.068 1.00 90.62 455 GLY A O 1
ATOM 3491 N N . LEU A 1 456 ? 6.124 -11.384 -14.199 1.00 87.94 456 LEU A N 1
ATOM 3492 C CA . LEU A 1 456 ? 6.727 -11.248 -12.872 1.00 87.94 456 LEU A CA 1
ATOM 3493 C C . LEU A 1 456 ? 7.581 -9.973 -12.762 1.00 87.94 456 LEU A C 1
ATOM 3495 O O . LEU A 1 456 ? 7.395 -9.195 -11.831 1.00 87.94 456 LEU A O 1
ATOM 3499 N N . LYS A 1 457 ? 8.450 -9.698 -13.744 1.00 87.06 457 LYS A N 1
ATOM 3500 C CA . LYS A 1 457 ? 9.285 -8.479 -13.780 1.00 87.06 457 LYS A CA 1
ATOM 3501 C C . LYS A 1 457 ? 8.471 -7.191 -13.891 1.00 87.06 457 LYS A C 1
ATOM 3503 O O . LYS A 1 457 ? 8.831 -6.181 -13.292 1.00 87.06 457 LYS A O 1
ATOM 3508 N N . LEU A 1 458 ? 7.372 -7.203 -14.647 1.00 90.00 458 LEU A N 1
ATOM 3509 C CA . LEU A 1 458 ? 6.461 -6.058 -14.736 1.00 90.00 458 LEU A CA 1
ATOM 3510 C C . LEU A 1 458 ? 5.797 -5.763 -13.385 1.00 90.00 458 LEU A C 1
ATOM 3512 O O . LEU A 1 458 ? 5.707 -4.601 -12.989 1.00 90.00 458 LEU A O 1
ATOM 3516 N N . PHE A 1 459 ? 5.384 -6.800 -12.657 1.00 89.00 459 PHE A N 1
ATOM 3517 C CA . PHE A 1 459 ? 4.857 -6.639 -11.306 1.00 89.00 459 PHE A CA 1
ATOM 3518 C C . PHE A 1 459 ? 5.920 -6.141 -10.325 1.00 89.00 459 PHE A C 1
ATOM 3520 O O . PHE A 1 459 ? 5.649 -5.196 -9.588 1.00 89.00 459 PHE A O 1
ATOM 3527 N N . MET A 1 460 ? 7.140 -6.690 -10.358 1.00 83.50 460 MET A N 1
ATOM 3528 C CA . MET A 1 460 ? 8.237 -6.216 -9.502 1.00 83.50 460 MET A CA 1
ATOM 3529 C C . MET A 1 460 ? 8.589 -4.752 -9.769 1.00 83.50 460 MET A C 1
ATOM 3531 O O . MET A 1 460 ? 8.753 -3.979 -8.824 1.00 83.50 460 MET A O 1
ATOM 3535 N N . GLN A 1 461 ? 8.607 -4.331 -11.041 1.00 83.19 461 GLN A N 1
ATOM 3536 C CA . GLN A 1 461 ? 8.774 -2.925 -11.421 1.00 83.19 461 GLN A CA 1
ATOM 3537 C C . GLN A 1 461 ? 7.704 -2.034 -10.779 1.00 83.19 461 GLN A C 1
ATOM 3539 O O . GLN A 1 461 ? 8.036 -0.971 -10.256 1.00 83.19 461 GLN A O 1
ATOM 3544 N N . MET A 1 462 ? 6.432 -2.438 -10.854 1.00 83.62 462 MET A N 1
ATOM 3545 C CA . MET A 1 462 ? 5.327 -1.677 -10.275 1.00 83.62 462 MET A CA 1
ATOM 3546 C C . MET A 1 462 ? 5.429 -1.631 -8.745 1.00 83.62 462 MET A C 1
ATOM 3548 O O . MET A 1 462 ? 5.395 -0.549 -8.163 1.00 83.62 462 MET A O 1
ATOM 3552 N N . ARG A 1 463 ? 5.610 -2.788 -8.098 1.00 78.81 463 ARG A N 1
ATOM 3553 C CA . ARG A 1 463 ? 5.698 -2.912 -6.638 1.00 78.81 463 ARG A CA 1
ATOM 3554 C C . ARG A 1 463 ? 6.848 -2.091 -6.059 1.00 78.81 463 ARG A C 1
ATOM 3556 O O . ARG A 1 463 ? 6.686 -1.467 -5.020 1.00 78.81 463 ARG A O 1
ATOM 3563 N N . ARG A 1 464 ? 7.987 -2.006 -6.754 1.00 74.88 464 ARG A N 1
ATOM 3564 C CA . ARG A 1 464 ? 9.111 -1.149 -6.343 1.00 74.88 464 ARG A CA 1
ATOM 3565 C C . ARG A 1 464 ? 8.716 0.323 -6.252 1.00 74.88 464 ARG A C 1
ATOM 3567 O O . ARG A 1 464 ? 9.110 0.995 -5.309 1.00 74.88 464 ARG A O 1
ATOM 3574 N N . HIS A 1 465 ? 7.972 0.829 -7.233 1.00 69.56 465 HIS A N 1
ATOM 3575 C CA . HIS A 1 465 ? 7.520 2.222 -7.221 1.00 69.56 465 HIS A CA 1
ATOM 3576 C C . HIS A 1 465 ? 6.551 2.498 -6.062 1.00 69.56 465 HIS A C 1
ATOM 3578 O O . HIS A 1 465 ? 6.557 3.596 -5.523 1.00 69.56 465 HIS A O 1
ATOM 3584 N N . MET A 1 466 ? 5.802 1.487 -5.612 1.00 63.16 466 MET A N 1
ATOM 3585 C CA . MET A 1 466 ? 4.938 1.578 -4.427 1.00 63.16 466 MET A CA 1
ATOM 3586 C C . MET A 1 466 ? 5.724 1.598 -3.110 1.00 63.16 466 MET A C 1
ATOM 3588 O O . MET A 1 466 ? 5.276 2.202 -2.152 1.00 63.16 466 MET A O 1
ATOM 3592 N N . LEU A 1 467 ? 6.953 1.069 -3.053 1.00 53.69 467 LEU A N 1
ATOM 3593 C CA . LEU A 1 467 ? 7.821 1.258 -1.874 1.00 53.69 467 LEU A CA 1
ATOM 3594 C C . LEU A 1 467 ? 8.217 2.732 -1.641 1.00 53.69 467 LEU A C 1
ATOM 3596 O O . LEU A 1 467 ? 8.880 3.040 -0.651 1.00 53.69 467 LEU A O 1
ATOM 3600 N N . GLN A 1 468 ? 7.862 3.630 -2.564 1.00 50.34 468 GLN A N 1
ATOM 3601 C CA . GLN A 1 468 ? 8.167 5.057 -2.519 1.00 50.34 468 GLN A CA 1
ATOM 3602 C C . GLN A 1 468 ? 6.902 5.944 -2.506 1.00 50.34 468 GLN A C 1
ATOM 3604 O O . GLN A 1 468 ? 7.039 7.140 -2.280 1.00 50.34 468 GLN A O 1
ATOM 3609 N N . GLU A 1 469 ? 5.697 5.390 -2.718 1.00 48.59 469 GLU A N 1
ATOM 3610 C CA . GLU A 1 469 ? 4.447 6.122 -3.027 1.00 48.59 469 GLU A CA 1
ATOM 3611 C C . GLU A 1 469 ? 3.193 5.353 -2.530 1.00 48.59 469 GLU A C 1
ATOM 3613 O O . GLU A 1 469 ? 3.305 4.168 -2.220 1.00 48.59 469 GLU A O 1
ATOM 3618 N N . PRO A 1 470 ? 1.988 5.961 -2.435 1.00 46.75 470 PRO A N 1
ATOM 3619 C CA . PRO A 1 470 ? 0.814 5.294 -1.859 1.00 46.75 470 PRO A CA 1
ATOM 3620 C C . PRO A 1 470 ? 0.422 3.970 -2.541 1.00 46.75 470 PRO A C 1
ATOM 3622 O O . PRO A 1 470 ? 0.490 3.814 -3.764 1.00 46.75 470 PRO A O 1
ATOM 3625 N N . PHE A 1 471 ? -0.027 3.020 -1.715 1.00 54.50 471 PHE A N 1
ATOM 3626 C CA . PHE A 1 471 ? -0.265 1.620 -2.072 1.00 54.50 471 PHE A CA 1
ATOM 3627 C C . PHE A 1 471 ? -1.721 1.355 -2.500 1.00 54.50 471 PHE A C 1
ATOM 3629 O O . PHE A 1 471 ? -2.645 1.838 -1.845 1.00 54.50 471 PHE A O 1
ATOM 3636 N N . PRO A 1 472 ? -1.970 0.535 -3.539 1.00 56.19 472 PRO A N 1
ATOM 3637 C CA . PRO A 1 472 ? -3.283 -0.060 -3.778 1.00 56.19 472 PRO A CA 1
ATOM 3638 C C . PRO A 1 472 ? -3.592 -1.124 -2.722 1.00 56.19 472 PRO A C 1
ATOM 3640 O O . PRO A 1 472 ? -2.721 -1.922 -2.374 1.00 56.19 472 PRO A O 1
ATOM 3643 N N . LEU A 1 473 ? -4.845 -1.183 -2.273 1.00 56.28 473 LEU A N 1
ATOM 3644 C CA . LEU A 1 473 ? -5.315 -2.116 -1.239 1.00 56.28 473 LEU A CA 1
ATOM 3645 C C . LEU A 1 473 ? -5.131 -3.596 -1.637 1.00 56.28 473 LEU A C 1
ATOM 3647 O O . LEU A 1 473 ? -5.047 -4.475 -0.785 1.00 56.28 473 LEU A O 1
ATOM 3651 N N . GLU A 1 474 ? -5.031 -3.885 -2.935 1.00 62.34 474 GLU A N 1
ATOM 3652 C CA . GLU A 1 474 ? -4.963 -5.232 -3.501 1.00 62.34 474 GLU A CA 1
ATOM 3653 C C . GLU A 1 474 ? -3.530 -5.769 -3.684 1.00 62.34 474 GLU A C 1
ATOM 3655 O O . GLU A 1 474 ? -3.340 -6.884 -4.177 1.00 62.34 474 GLU A O 1
ATOM 3660 N N . ILE A 1 475 ? -2.499 -5.018 -3.285 1.00 69.69 475 ILE A N 1
ATOM 3661 C CA . ILE A 1 475 ? -1.101 -5.428 -3.480 1.00 69.69 475 ILE A CA 1
ATOM 3662 C C . ILE A 1 475 ? -0.751 -6.734 -2.753 1.00 69.69 475 ILE A C 1
ATOM 3664 O O . ILE A 1 475 ? -0.039 -7.572 -3.309 1.00 69.69 475 ILE A O 1
ATOM 3668 N N . SER A 1 476 ? -1.329 -6.973 -1.573 1.00 69.31 476 SER A N 1
ATOM 3669 C CA . SER A 1 476 ? -1.162 -8.213 -0.803 1.00 69.31 476 SER A CA 1
ATOM 3670 C C . SER A 1 476 ? -1.705 -9.432 -1.559 1.00 69.31 476 SER A C 1
ATOM 3672 O O . SER A 1 476 ? -1.107 -10.510 -1.569 1.00 69.31 476 SER A O 1
ATOM 3674 N N . LYS A 1 477 ? -2.821 -9.264 -2.274 1.00 81.38 477 LYS A N 1
ATOM 3675 C CA . LYS A 1 477 ? -3.395 -10.280 -3.162 1.00 81.38 477 LYS A CA 1
ATOM 3676 C C . LYS A 1 477 ? -2.467 -10.570 -4.342 1.00 81.38 477 LYS A C 1
ATOM 3678 O O . LYS A 1 477 ? -2.213 -11.736 -4.631 1.00 81.38 477 LYS A O 1
ATOM 3683 N N . TRP A 1 478 ? -1.934 -9.550 -5.010 1.00 84.94 478 TRP A N 1
ATOM 3684 C CA . TRP A 1 478 ? -1.030 -9.762 -6.148 1.00 84.94 478 TRP A CA 1
ATOM 3685 C C . TRP A 1 478 ? 0.327 -10.335 -5.726 1.00 84.94 478 TRP A C 1
ATOM 3687 O O . TRP A 1 478 ? 0.875 -11.174 -6.437 1.00 84.94 478 TRP A O 1
ATOM 3697 N N . SER A 1 479 ? 0.843 -9.950 -4.555 1.00 82.50 479 SER A N 1
ATOM 3698 C CA . SER A 1 479 ? 2.047 -10.548 -3.969 1.00 82.50 479 SER A CA 1
ATOM 3699 C C . SER A 1 479 ? 1.861 -12.051 -3.758 1.00 82.50 479 SER A C 1
ATOM 3701 O O . SER A 1 479 ? 2.705 -12.819 -4.212 1.00 82.50 479 SER A O 1
ATOM 3703 N N . ARG A 1 480 ? 0.706 -12.493 -3.240 1.00 81.56 480 ARG A N 1
ATOM 3704 C CA . ARG A 1 480 ? 0.368 -13.926 -3.125 1.00 81.56 480 ARG A CA 1
ATOM 3705 C C . ARG A 1 480 ? 0.283 -14.643 -4.471 1.00 81.56 480 ARG A C 1
ATOM 3707 O O . ARG A 1 480 ? 0.671 -15.801 -4.575 1.00 81.56 480 ARG A O 1
ATOM 3714 N N . TRP A 1 481 ? -0.202 -13.976 -5.519 1.00 87.12 481 TRP A N 1
ATOM 3715 C CA . TRP A 1 481 ? -0.173 -14.542 -6.871 1.00 87.12 481 TRP A CA 1
ATOM 3716 C C . TRP A 1 481 ? 1.252 -14.688 -7.418 1.00 87.12 481 TRP A C 1
ATOM 3718 O O . TRP A 1 481 ? 1.525 -15.612 -8.180 1.00 87.12 481 TRP A O 1
ATOM 3728 N N . ALA A 1 482 ? 2.153 -13.778 -7.050 1.00 88.19 482 ALA A N 1
ATOM 3729 C CA . ALA A 1 482 ? 3.512 -13.724 -7.568 1.00 88.19 482 ALA A CA 1
ATOM 3730 C C . ALA A 1 482 ? 4.499 -14.616 -6.797 1.00 88.19 482 ALA A C 1
ATOM 3732 O O . ALA A 1 482 ? 5.428 -15.146 -7.403 1.00 88.19 482 ALA A O 1
ATOM 3733 N N . GLU A 1 483 ? 4.336 -14.757 -5.482 1.00 88.12 483 GLU A N 1
ATOM 3734 C CA . GLU A 1 483 ? 5.258 -15.444 -4.563 1.00 88.12 483 GLU A CA 1
ATOM 3735 C C . GLU A 1 483 ? 5.605 -16.888 -4.965 1.00 88.12 483 GLU A C 1
ATOM 3737 O O . GLU A 1 483 ? 6.795 -17.201 -5.009 1.00 88.12 483 GLU A O 1
ATOM 3742 N N . PRO A 1 484 ? 4.650 -17.751 -5.372 1.00 89.56 484 PRO A N 1
ATOM 3743 C CA . PRO A 1 484 ? 4.958 -19.119 -5.807 1.00 89.56 484 PRO A CA 1
ATOM 3744 C C . PRO A 1 484 ? 5.854 -19.201 -7.051 1.00 89.56 484 PRO A C 1
ATOM 3746 O O . PRO A 1 484 ? 6.408 -20.255 -7.357 1.00 89.56 484 PRO A O 1
ATOM 3749 N N . HIS A 1 485 ? 5.964 -18.102 -7.799 1.00 87.12 485 HIS A N 1
ATOM 3750 C CA . HIS A 1 485 ? 6.762 -18.000 -9.018 1.00 87.12 485 HIS A CA 1
ATOM 3751 C C . HIS A 1 485 ? 8.100 -17.280 -8.794 1.00 87.12 485 HIS A C 1
ATOM 3753 O O . HIS A 1 485 ? 8.859 -17.083 -9.745 1.00 87.12 485 HIS A O 1
ATOM 3759 N N . GLN A 1 486 ? 8.402 -16.890 -7.553 1.00 85.75 486 GLN A N 1
ATOM 3760 C CA . GLN A 1 486 ? 9.646 -16.232 -7.167 1.00 85.75 486 GLN A CA 1
ATOM 3761 C C . GLN A 1 486 ? 10.640 -17.231 -6.570 1.00 85.75 486 GLN A C 1
ATOM 3763 O O . GLN A 1 486 ? 10.273 -18.235 -5.966 1.00 85.75 486 GLN A O 1
ATOM 3768 N N . SER A 1 487 ? 11.933 -16.936 -6.705 1.00 84.50 487 SER A N 1
ATOM 3769 C CA . SER A 1 487 ? 12.966 -17.643 -5.944 1.00 84.50 487 SER A CA 1
ATOM 3770 C C . SER A 1 487 ? 12.958 -17.210 -4.476 1.00 84.50 487 SER A C 1
ATOM 3772 O O . SER A 1 487 ? 12.628 -16.062 -4.189 1.00 84.50 487 SER A O 1
ATOM 3774 N N . GLU A 1 488 ? 13.474 -18.044 -3.570 1.00 80.50 488 GLU A N 1
ATOM 3775 C CA . GLU A 1 488 ? 13.650 -17.719 -2.137 1.00 80.50 488 GLU A CA 1
ATOM 3776 C C . GLU A 1 488 ? 14.398 -16.403 -1.886 1.00 80.50 488 GLU A C 1
ATOM 3778 O O . GLU A 1 488 ? 14.173 -15.721 -0.890 1.00 80.50 488 GLU A O 1
ATOM 3783 N N . ALA A 1 489 ? 15.240 -15.988 -2.833 1.00 78.69 489 ALA A N 1
ATOM 3784 C CA . ALA A 1 489 ? 15.942 -14.714 -2.788 1.00 78.69 489 ALA A CA 1
ATOM 3785 C C . ALA A 1 489 ? 14.996 -13.486 -2.734 1.00 78.69 489 ALA A C 1
ATOM 3787 O O . ALA A 1 489 ? 15.445 -12.392 -2.395 1.00 78.69 489 ALA A O 1
ATOM 3788 N N . TYR A 1 490 ? 13.697 -13.662 -3.029 1.00 81.62 490 TYR A N 1
ATOM 3789 C CA . TYR A 1 490 ? 12.679 -12.621 -2.896 1.00 81.62 490 TYR A CA 1
ATOM 3790 C C . TYR A 1 490 ? 12.051 -12.506 -1.497 1.00 81.62 490 TYR A C 1
ATOM 3792 O O . TYR A 1 490 ? 11.417 -11.489 -1.215 1.00 81.62 490 TYR A O 1
ATOM 3800 N N . ILE A 1 491 ? 12.245 -13.487 -0.605 1.00 83.94 491 ILE A N 1
ATOM 3801 C CA . ILE A 1 491 ? 11.610 -13.512 0.726 1.00 83.94 491 ILE A CA 1
ATOM 3802 C C . ILE A 1 491 ? 11.885 -12.221 1.518 1.00 83.94 491 ILE A C 1
ATOM 3804 O O . ILE A 1 491 ? 10.912 -11.589 1.940 1.00 83.94 491 ILE A O 1
ATOM 3808 N N . PRO A 1 492 ? 13.141 -11.737 1.649 1.00 86.69 492 PRO A N 1
ATOM 3809 C CA . PRO A 1 492 ? 13.395 -10.503 2.389 1.00 86.69 492 PRO A CA 1
ATOM 3810 C C . PRO A 1 492 ? 12.737 -9.273 1.751 1.00 86.69 492 PRO A C 1
ATOM 3812 O O . PRO A 1 492 ? 12.360 -8.336 2.448 1.00 86.69 492 PRO A O 1
ATOM 3815 N N . ILE A 1 493 ? 12.561 -9.257 0.427 1.00 84.62 493 ILE A N 1
ATOM 3816 C CA . ILE A 1 493 ? 11.884 -8.152 -0.269 1.00 84.62 493 ILE A CA 1
ATOM 3817 C C . ILE A 1 493 ? 10.403 -8.147 0.074 1.00 84.62 493 ILE A C 1
ATOM 3819 O O . ILE A 1 493 ? 9.831 -7.087 0.315 1.00 84.62 493 ILE A O 1
ATOM 3823 N N . ASN A 1 494 ? 9.778 -9.326 0.049 1.00 84.38 494 ASN A N 1
ATOM 3824 C CA . ASN A 1 494 ? 8.353 -9.479 0.306 1.00 84.38 494 ASN A CA 1
ATOM 3825 C C . ASN A 1 494 ? 8.043 -9.045 1.738 1.00 84.38 494 ASN A C 1
ATOM 3827 O O . ASN A 1 494 ? 7.138 -8.242 1.934 1.00 84.38 494 ASN A O 1
ATOM 3831 N N . GLN A 1 495 ? 8.872 -9.452 2.703 1.00 87.50 495 GLN A N 1
ATOM 3832 C CA . GLN A 1 495 ? 8.766 -9.014 4.097 1.00 87.50 495 GLN A CA 1
ATOM 3833 C C . GLN A 1 495 ? 8.887 -7.491 4.239 1.00 87.50 495 GLN A C 1
ATOM 3835 O O . GLN A 1 495 ? 8.016 -6.861 4.832 1.00 87.50 495 GLN A O 1
ATOM 3840 N N . LEU A 1 496 ? 9.916 -6.870 3.644 1.00 86.88 496 LEU A N 1
ATOM 3841 C CA . LEU A 1 496 ? 10.058 -5.410 3.691 1.00 86.88 496 LEU A CA 1
ATOM 3842 C C . LEU A 1 496 ? 8.878 -4.695 3.017 1.00 86.88 496 LEU A C 1
ATOM 3844 O O . LEU A 1 496 ? 8.456 -3.633 3.472 1.00 86.88 496 LEU A O 1
ATOM 3848 N N . SER A 1 497 ? 8.348 -5.261 1.932 1.00 81.56 497 SER A N 1
ATOM 3849 C CA . SER A 1 497 ? 7.186 -4.705 1.230 1.00 81.56 497 SER A CA 1
ATOM 3850 C C . SER A 1 497 ? 5.943 -4.752 2.113 1.00 81.56 497 SER A C 1
ATOM 3852 O O . SER A 1 497 ? 5.307 -3.722 2.297 1.00 81.56 497 SER A O 1
ATOM 3854 N N . GLN A 1 498 ? 5.671 -5.889 2.757 1.00 82.31 498 GLN A N 1
ATOM 3855 C CA . GLN A 1 498 ? 4.553 -6.058 3.690 1.00 82.31 498 GLN A CA 1
ATOM 3856 C C . GLN A 1 498 ? 4.637 -5.090 4.880 1.00 82.31 498 GLN A C 1
ATOM 3858 O O . GLN A 1 498 ? 3.634 -4.484 5.253 1.00 82.31 498 GLN A O 1
ATOM 3863 N N . ILE A 1 499 ? 5.834 -4.881 5.444 1.00 84.62 499 ILE A N 1
ATOM 3864 C CA . ILE A 1 499 ? 6.040 -3.895 6.518 1.00 84.62 499 ILE A CA 1
ATOM 3865 C C . ILE A 1 499 ? 5.706 -2.480 6.026 1.00 84.62 499 ILE A C 1
ATOM 3867 O O . ILE A 1 499 ? 5.021 -1.731 6.722 1.00 84.62 499 ILE A O 1
ATOM 3871 N N . ASN A 1 500 ? 6.162 -2.106 4.827 1.00 81.38 500 ASN A N 1
ATOM 3872 C CA . ASN A 1 500 ? 5.879 -0.788 4.251 1.00 81.38 500 ASN A CA 1
ATOM 3873 C C . ASN A 1 500 ? 4.394 -0.589 3.916 1.00 81.38 500 ASN A C 1
ATOM 3875 O O . ASN A 1 500 ? 3.858 0.488 4.170 1.00 81.38 500 ASN A O 1
ATOM 3879 N N . GLU A 1 501 ? 3.727 -1.618 3.393 1.00 74.88 501 GLU A N 1
ATOM 3880 C CA . GLU A 1 501 ? 2.284 -1.624 3.118 1.00 74.88 501 GLU A CA 1
ATOM 3881 C C . GLU A 1 501 ? 1.476 -1.403 4.407 1.00 74.88 501 GLU A C 1
ATOM 3883 O O . GLU A 1 501 ? 0.584 -0.548 4.465 1.00 74.88 501 GLU A O 1
ATOM 3888 N N . ALA A 1 502 ? 1.829 -2.125 5.474 1.00 78.81 502 ALA A N 1
ATOM 3889 C CA . ALA A 1 502 ? 1.186 -1.996 6.776 1.00 78.81 502 ALA A CA 1
ATOM 3890 C C . ALA A 1 502 ? 1.461 -0.626 7.421 1.00 78.81 502 ALA A C 1
ATOM 3892 O O . ALA A 1 502 ? 0.539 0.006 7.940 1.00 78.81 502 ALA A O 1
ATOM 3893 N N . LEU A 1 503 ? 2.694 -0.116 7.322 1.00 82.56 503 LEU A N 1
ATOM 3894 C CA . LEU A 1 503 ? 3.049 1.224 7.792 1.00 82.56 503 LEU A CA 1
ATOM 3895 C C . LEU A 1 503 ? 2.263 2.311 7.049 1.00 82.56 503 LEU A C 1
ATOM 3897 O O . LEU A 1 503 ? 1.762 3.249 7.671 1.00 82.56 503 LEU A O 1
ATOM 3901 N N . ALA A 1 504 ? 2.155 2.214 5.725 1.00 74.56 504 ALA A N 1
ATOM 3902 C CA . ALA A 1 504 ? 1.396 3.174 4.934 1.00 74.56 504 ALA A CA 1
ATOM 3903 C C . ALA A 1 504 ? -0.086 3.175 5.325 1.00 74.56 504 ALA A C 1
ATOM 3905 O O . ALA A 1 504 ? -0.659 4.246 5.513 1.00 74.56 504 ALA A O 1
ATOM 3906 N N . SER A 1 505 ? -0.663 1.990 5.533 1.00 72.81 505 SER A N 1
ATOM 3907 C CA . SER A 1 505 ? -2.045 1.827 5.995 1.00 72.81 505 SER A CA 1
ATOM 3908 C C . SER A 1 505 ? -2.257 2.446 7.381 1.00 72.81 505 SER A C 1
ATOM 3910 O O . SER A 1 505 ? -3.185 3.228 7.571 1.00 72.81 505 SER A O 1
ATOM 3912 N N . ALA A 1 506 ? -1.352 2.190 8.329 1.00 73.94 506 ALA A N 1
ATOM 3913 C CA . ALA A 1 506 ? -1.414 2.772 9.669 1.00 73.94 506 ALA A CA 1
ATOM 3914 C C . ALA A 1 506 ? -1.300 4.305 9.651 1.00 73.94 506 ALA A C 1
ATOM 3916 O O . ALA A 1 506 ? -1.996 4.999 10.387 1.00 73.94 506 ALA A O 1
ATOM 3917 N N . ARG A 1 507 ? -0.437 4.865 8.798 1.00 78.69 507 ARG A N 1
ATOM 3918 C CA . ARG A 1 507 ? -0.292 6.323 8.659 1.00 78.69 507 ARG A CA 1
ATOM 3919 C C . ARG A 1 507 ? -1.522 6.961 8.013 1.00 78.69 507 ARG A C 1
ATOM 3921 O O . ARG A 1 507 ? -1.957 8.014 8.477 1.00 78.69 507 ARG A O 1
ATOM 3928 N N . ALA A 1 508 ? -2.095 6.302 7.006 1.00 65.12 508 ALA A N 1
ATOM 3929 C CA . ALA A 1 508 ? -3.344 6.716 6.379 1.00 65.12 508 ALA A CA 1
ATOM 3930 C C . ALA A 1 508 ? -4.488 6.768 7.400 1.00 65.12 508 ALA A C 1
ATOM 3932 O O . ALA A 1 508 ? -5.197 7.769 7.479 1.00 65.12 508 ALA A O 1
ATOM 3933 N N . GLU A 1 509 ? -4.616 5.728 8.224 1.00 66.19 509 GLU A N 1
ATOM 3934 C CA . GLU A 1 509 ? -5.590 5.648 9.314 1.00 66.19 509 GLU A CA 1
ATOM 3935 C C . GLU A 1 509 ? -5.451 6.820 10.296 1.00 66.19 509 GLU A C 1
ATOM 3937 O O . GLU A 1 509 ? -6.422 7.545 10.517 1.00 66.19 509 GLU A O 1
ATOM 3942 N N . LEU A 1 510 ? -4.236 7.067 10.810 1.00 71.12 510 LEU A N 1
ATOM 3943 C CA . LEU A 1 510 ? -3.960 8.190 11.716 1.00 71.12 510 LEU A CA 1
ATOM 3944 C C . LEU A 1 510 ? -4.373 9.536 11.099 1.00 71.12 510 LEU A C 1
ATOM 3946 O O . LEU A 1 510 ? -4.882 10.399 11.812 1.00 71.12 510 LEU A O 1
ATOM 3950 N N . LYS A 1 511 ? -4.195 9.715 9.779 1.00 65.50 511 LYS A N 1
ATOM 3951 C CA . LYS A 1 511 ? -4.662 10.916 9.068 1.00 65.50 511 LYS A CA 1
ATOM 3952 C C . LYS A 1 511 ? -6.173 11.014 9.015 1.00 65.50 511 LYS A C 1
ATOM 3954 O O . LYS A 1 511 ? -6.719 12.059 9.348 1.00 65.50 511 LYS A O 1
ATOM 3959 N N . TYR A 1 512 ? -6.828 9.969 8.511 1.00 62.31 512 TYR A N 1
ATOM 3960 C CA . TYR A 1 512 ? -8.260 9.992 8.219 1.00 62.31 512 TYR A CA 1
ATOM 3961 C C . TYR A 1 512 ? -9.095 10.124 9.489 1.00 62.31 512 TYR A C 1
ATOM 3963 O O . TYR A 1 512 ? -10.196 10.664 9.446 1.00 62.31 512 TYR A O 1
ATOM 3971 N N . GLN A 1 513 ? -8.558 9.654 10.611 1.00 66.81 513 GLN A N 1
ATOM 3972 C CA . GLN A 1 513 ? -9.134 9.825 11.940 1.00 66.81 513 GLN A CA 1
ATOM 3973 C C . GLN A 1 513 ? -8.711 11.142 12.619 1.00 66.81 513 GLN A C 1
ATOM 3975 O O . GLN A 1 513 ? -9.079 11.373 13.767 1.00 66.81 513 GLN A O 1
ATOM 3980 N N . GLU A 1 514 ? -7.925 11.988 11.943 1.00 78.12 514 GLU A N 1
ATOM 3981 C CA . GLU A 1 514 ? -7.384 13.249 12.470 1.00 78.12 514 GLU A CA 1
ATOM 3982 C C . GLU A 1 514 ? -6.683 13.078 13.832 1.00 78.12 51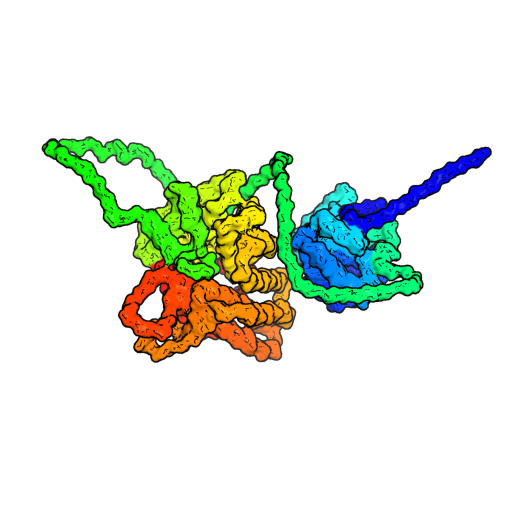4 GLU A C 1
ATOM 3984 O O . GLU A 1 514 ? -6.704 13.961 14.697 1.00 78.12 514 GLU A O 1
ATOM 3989 N N . ILE A 1 515 ? -6.038 11.923 14.038 1.00 75.00 515 ILE A N 1
ATOM 3990 C CA . ILE A 1 515 ? -5.315 11.636 15.272 1.00 75.00 515 ILE A CA 1
ATOM 3991 C C . ILE A 1 515 ? -4.106 12.559 15.327 1.00 75.00 515 ILE A C 1
ATOM 3993 O O . ILE A 1 515 ? -3.219 12.524 14.475 1.00 75.00 515 ILE A O 1
ATOM 3997 N N . THR A 1 516 ? -4.078 13.388 16.364 1.00 86.00 516 THR A N 1
ATOM 3998 C CA . THR A 1 516 ? -3.019 14.374 16.612 1.00 86.00 516 THR A CA 1
ATOM 3999 C C . THR A 1 516 ? -2.278 14.122 17.922 1.00 86.00 516 THR A C 1
ATOM 4001 O O . THR A 1 516 ? -1.225 14.721 18.147 1.00 86.00 516 THR A O 1
ATOM 4004 N N . ASP A 1 517 ? -2.789 13.217 18.765 1.00 86.75 517 ASP A N 1
ATOM 4005 C CA . ASP A 1 517 ? -2.174 12.851 20.038 1.00 86.75 517 ASP A CA 1
ATOM 4006 C C . ASP A 1 517 ? -0.818 12.144 19.810 1.00 86.75 517 ASP A C 1
ATOM 4008 O O . ASP A 1 517 ? -0.767 11.096 19.153 1.00 86.75 517 ASP A O 1
ATOM 4012 N N . PRO A 1 518 ? 0.294 12.689 20.339 1.00 88.81 518 PRO A N 1
ATOM 4013 C CA . PRO A 1 518 ? 1.622 12.131 20.104 1.00 88.81 518 PRO A CA 1
ATOM 4014 C C . PRO A 1 518 ? 1.850 10.735 20.685 1.00 88.81 518 PRO A C 1
ATOM 4016 O O . PRO A 1 518 ? 2.629 9.977 20.102 1.00 88.81 518 PRO A O 1
ATOM 4019 N N . ASP A 1 519 ? 1.211 10.383 21.802 1.00 86.00 519 ASP A N 1
ATOM 4020 C CA . ASP A 1 519 ? 1.378 9.066 22.422 1.00 86.00 519 ASP A CA 1
ATOM 4021 C C . ASP A 1 519 ? 0.651 8.008 21.594 1.00 86.00 519 ASP A C 1
ATOM 4023 O O . ASP A 1 519 ? 1.215 6.949 21.316 1.00 86.00 519 ASP A O 1
ATOM 4027 N N . VAL A 1 520 ? -0.558 8.318 21.112 1.00 83.38 520 VAL A N 1
ATOM 4028 C CA . VAL A 1 520 ? -1.313 7.430 20.212 1.00 83.38 520 VAL A CA 1
ATOM 4029 C C . VAL A 1 520 ? -0.541 7.196 18.913 1.00 83.38 520 VAL A C 1
ATOM 4031 O O . VAL A 1 520 ? -0.357 6.051 18.496 1.00 83.38 520 VAL A O 1
ATOM 4034 N N . ILE A 1 521 ? -0.016 8.262 18.303 1.00 84.94 521 ILE A N 1
ATOM 4035 C CA . ILE A 1 521 ? 0.794 8.168 17.079 1.00 84.94 521 ILE A CA 1
ATOM 4036 C C . ILE A 1 521 ? 2.064 7.347 17.326 1.00 84.94 521 ILE A C 1
ATOM 4038 O O . ILE A 1 521 ? 2.401 6.478 16.524 1.00 84.94 521 ILE A O 1
ATOM 4042 N N . SER A 1 522 ? 2.763 7.584 18.437 1.00 86.31 522 SER A N 1
ATOM 4043 C CA . SER A 1 522 ? 3.988 6.847 18.767 1.00 86.31 522 SER A CA 1
ATOM 4044 C C . SER A 1 522 ? 3.713 5.364 18.997 1.00 86.31 522 SER A C 1
ATOM 4046 O O . SER A 1 522 ? 4.407 4.527 18.422 1.00 86.31 522 SER A O 1
ATOM 4048 N N . ASN A 1 523 ? 2.671 5.029 19.760 1.00 84.75 523 ASN A N 1
ATOM 4049 C CA . ASN A 1 523 ? 2.268 3.646 20.017 1.00 84.75 523 ASN A CA 1
ATOM 4050 C C . ASN A 1 523 ? 1.847 2.919 18.734 1.00 84.75 523 ASN A C 1
ATOM 4052 O O . ASN A 1 523 ? 2.119 1.730 18.590 1.00 84.75 523 ASN A O 1
ATOM 4056 N N . ARG A 1 524 ? 1.234 3.631 17.779 1.00 86.12 524 ARG A N 1
ATOM 4057 C CA . ARG A 1 524 ? 0.852 3.061 16.482 1.00 86.12 524 ARG A CA 1
ATOM 4058 C C . ARG A 1 524 ? 2.046 2.842 15.555 1.00 86.12 524 ARG A C 1
ATOM 4060 O O . ARG A 1 524 ? 2.046 1.867 14.810 1.00 86.12 524 ARG A O 1
ATOM 4067 N N . LEU A 1 525 ? 3.036 3.739 15.561 1.00 87.75 525 LEU A N 1
ATOM 4068 C CA . LEU A 1 525 ? 4.105 3.741 14.554 1.00 87.75 525 LEU A CA 1
ATOM 4069 C C . LEU A 1 525 ? 5.409 3.058 14.992 1.00 87.75 525 LEU A C 1
ATOM 4071 O O . LEU A 1 525 ? 6.079 2.464 14.150 1.00 87.75 525 LEU A O 1
ATOM 4075 N N . LEU A 1 526 ? 5.776 3.102 16.278 1.00 88.12 526 LEU A N 1
ATOM 4076 C CA . LEU A 1 526 ? 7.010 2.478 16.780 1.00 88.12 526 LEU A CA 1
ATOM 4077 C C . LEU A 1 526 ? 7.106 0.959 16.543 1.00 88.12 526 LEU A C 1
ATOM 4079 O O . LEU A 1 526 ? 8.215 0.503 16.262 1.00 88.12 526 LEU A O 1
ATOM 4083 N N . PRO A 1 527 ? 6.017 0.162 16.584 1.00 90.81 527 PRO A N 1
ATOM 4084 C CA . PRO A 1 527 ? 6.096 -1.259 16.250 1.00 90.81 527 PRO A CA 1
ATOM 4085 C C . PRO A 1 527 ? 6.676 -1.528 14.854 1.00 90.81 527 PRO A C 1
ATOM 4087 O O . PRO A 1 527 ? 7.425 -2.485 14.681 1.00 90.81 527 PRO A O 1
ATOM 4090 N N . PHE A 1 528 ? 6.416 -0.658 13.871 1.00 90.06 528 PHE A N 1
ATOM 4091 C CA . PHE A 1 528 ? 6.994 -0.806 12.533 1.00 90.06 528 PHE A CA 1
ATOM 4092 C C . PHE A 1 528 ? 8.506 -0.558 12.513 1.00 90.06 528 PHE A C 1
ATOM 4094 O O . PHE A 1 528 ? 9.204 -1.206 11.738 1.00 90.06 528 PHE A O 1
ATOM 4101 N N . ASP A 1 529 ? 9.029 0.329 13.369 1.00 92.50 529 ASP A N 1
ATOM 4102 C CA . ASP A 1 529 ? 10.479 0.520 13.519 1.00 92.50 529 ASP A CA 1
ATOM 4103 C C . ASP A 1 529 ? 11.147 -0.768 14.024 1.00 92.50 529 ASP A C 1
ATOM 4105 O O . ASP A 1 529 ? 12.154 -1.200 13.467 1.00 92.50 529 ASP A O 1
ATOM 4109 N N . ILE A 1 530 ? 10.520 -1.436 15.001 1.00 87.81 530 ILE A N 1
ATOM 4110 C CA . ILE A 1 530 ? 10.978 -2.727 15.538 1.00 87.81 530 ILE A CA 1
ATOM 4111 C C . ILE A 1 530 ? 10.968 -3.800 14.443 1.00 87.81 530 ILE A C 1
ATOM 4113 O O . ILE A 1 530 ? 11.989 -4.445 14.213 1.00 87.81 530 ILE A O 1
ATOM 4117 N N . MET A 1 531 ? 9.859 -3.944 13.708 1.00 91.50 531 MET A N 1
ATOM 4118 C CA . MET A 1 531 ? 9.756 -4.909 12.601 1.00 91.50 531 MET A CA 1
ATOM 4119 C C . MET A 1 531 ? 10.821 -4.667 11.523 1.00 91.50 531 MET A C 1
ATOM 4121 O O . MET A 1 531 ? 11.367 -5.609 10.949 1.00 91.50 531 MET A O 1
ATOM 4125 N N . MET A 1 532 ? 11.137 -3.403 11.233 1.00 93.25 532 MET A N 1
ATOM 4126 C CA . MET A 1 532 ? 12.200 -3.053 10.294 1.00 93.25 532 MET A CA 1
ATOM 4127 C C . MET A 1 532 ? 13.580 -3.439 10.829 1.00 93.25 532 MET A C 1
ATOM 4129 O O . MET A 1 532 ? 14.413 -3.932 10.065 1.00 93.25 532 MET A O 1
ATOM 4133 N N . GLU A 1 533 ? 13.854 -3.219 12.114 1.00 93.00 533 GLU A N 1
ATOM 4134 C CA . GLU A 1 533 ? 15.115 -3.641 12.731 1.00 93.00 533 GLU A CA 1
ATOM 4135 C C . GLU A 1 533 ? 15.276 -5.163 12.725 1.00 93.00 533 GLU A C 1
ATOM 4137 O O . GLU A 1 533 ? 16.350 -5.656 12.378 1.00 93.00 533 GLU A O 1
ATOM 4142 N N . GLU A 1 534 ? 14.215 -5.907 13.032 1.00 91.94 534 GLU A N 1
ATOM 4143 C CA . GLU A 1 534 ? 14.187 -7.370 12.933 1.00 91.94 534 GLU A CA 1
ATOM 4144 C C . GLU A 1 534 ? 14.427 -7.838 11.497 1.00 91.94 534 GLU A C 1
ATOM 4146 O O . GLU A 1 534 ? 15.258 -8.718 11.259 1.00 91.94 534 GLU A O 1
ATOM 4151 N N . TRP A 1 535 ? 13.779 -7.194 10.520 1.00 94.62 535 TRP A N 1
ATOM 4152 C CA . TRP A 1 535 ? 14.031 -7.450 9.106 1.00 94.62 535 TRP A CA 1
ATOM 4153 C C . TRP A 1 535 ? 15.512 -7.264 8.765 1.00 94.62 535 TRP A C 1
ATOM 4155 O O . TRP A 1 535 ? 16.122 -8.173 8.203 1.00 94.62 535 TRP A O 1
ATOM 4165 N N . ALA A 1 536 ? 16.116 -6.138 9.158 1.00 94.88 536 ALA A N 1
ATOM 4166 C CA . ALA A 1 536 ? 17.521 -5.846 8.883 1.00 94.88 536 ALA A CA 1
ATOM 4167 C C . ALA A 1 536 ? 18.469 -6.877 9.522 1.00 94.88 536 ALA A C 1
ATOM 4169 O O . ALA A 1 536 ? 19.483 -7.227 8.920 1.00 94.88 536 ALA A O 1
ATOM 4170 N N . GLN A 1 537 ? 18.132 -7.386 10.711 1.00 93.00 537 GLN A N 1
ATOM 4171 C CA . GLN A 1 537 ? 18.891 -8.429 11.412 1.00 93.00 537 GLN A CA 1
ATOM 4172 C C . GLN A 1 537 ? 18.711 -9.826 10.799 1.00 93.00 537 GLN A C 1
ATOM 4174 O O . GLN A 1 537 ? 19.593 -10.671 10.935 1.00 93.00 537 GLN A O 1
ATOM 4179 N N . SER A 1 538 ? 17.591 -10.074 10.117 1.00 92.12 538 SER A N 1
ATOM 4180 C CA . SER A 1 538 ? 17.286 -11.357 9.470 1.00 92.12 538 SER A CA 1
ATOM 4181 C C . SER A 1 538 ? 17.948 -11.541 8.097 1.00 92.12 538 SER A C 1
ATOM 4183 O O . SER A 1 538 ? 17.886 -12.630 7.519 1.00 92.12 538 SER A O 1
ATOM 4185 N N . LEU A 1 539 ? 18.569 -10.488 7.553 1.00 92.25 539 LEU A N 1
ATOM 4186 C CA . LEU A 1 539 ? 19.143 -10.510 6.211 1.00 92.25 539 LEU A CA 1
ATOM 4187 C C . LEU A 1 539 ? 20.317 -11.496 6.096 1.00 92.25 539 LEU A C 1
ATOM 4189 O O . LEU A 1 539 ? 21.134 -11.618 7.009 1.00 92.25 539 LEU A O 1
ATOM 4193 N N . PRO A 1 540 ? 20.469 -12.174 4.943 1.00 89.94 540 PRO A N 1
ATOM 4194 C CA . PRO A 1 540 ? 21.621 -13.034 4.716 1.00 89.94 540 PRO A CA 1
ATOM 4195 C C . PRO A 1 540 ? 22.911 -12.205 4.651 1.00 89.94 540 PRO A C 1
ATOM 4197 O O . PRO A 1 540 ? 22.921 -11.109 4.096 1.00 89.94 540 PRO A O 1
ATOM 4200 N N . ALA A 1 541 ? 24.039 -12.780 5.083 1.00 88.81 541 ALA A N 1
ATOM 4201 C CA . ALA A 1 541 ? 25.349 -12.108 5.077 1.00 88.81 541 ALA A CA 1
ATOM 4202 C C . ALA A 1 541 ? 25.764 -11.545 3.699 1.00 88.81 541 ALA A C 1
ATOM 4204 O O . ALA A 1 541 ? 26.510 -10.576 3.603 1.00 88.81 541 ALA A O 1
ATOM 4205 N N . SER A 1 542 ? 25.258 -12.126 2.604 1.00 85.06 542 SER A N 1
ATOM 4206 C CA . SER A 1 542 ? 25.489 -11.620 1.242 1.00 85.06 542 SER A CA 1
ATOM 4207 C C . SER A 1 542 ? 24.830 -10.261 0.952 1.00 85.06 542 SER A C 1
ATOM 4209 O O . SER A 1 542 ? 25.129 -9.654 -0.077 1.00 85.06 542 SER A O 1
ATOM 4211 N N . TRP A 1 543 ? 23.935 -9.784 1.820 1.00 88.75 543 TRP A N 1
ATOM 4212 C CA . TRP A 1 543 ? 23.238 -8.500 1.712 1.00 88.75 543 TRP A CA 1
ATOM 4213 C C . TRP A 1 543 ? 23.774 -7.439 2.678 1.00 88.75 543 TRP A C 1
ATOM 4215 O O . TRP A 1 543 ? 23.362 -6.278 2.596 1.00 88.75 543 TRP A O 1
ATOM 4225 N N . GLU A 1 544 ? 24.706 -7.805 3.559 1.00 90.31 544 GLU A N 1
ATOM 4226 C CA . GLU A 1 544 ? 25.397 -6.847 4.413 1.00 90.31 544 GLU A CA 1
ATOM 4227 C C . GLU A 1 544 ? 26.243 -5.895 3.563 1.00 90.31 544 GLU A C 1
ATOM 4229 O O . GLU A 1 544 ? 26.993 -6.302 2.670 1.00 90.31 544 GLU A O 1
ATOM 4234 N N . TYR A 1 545 ? 26.127 -4.601 3.846 1.00 91.94 545 TYR A N 1
ATOM 4235 C CA . TYR A 1 545 ? 26.987 -3.592 3.248 1.00 91.94 545 TYR A CA 1
ATOM 4236 C C . TYR A 1 545 ? 28.237 -3.377 4.098 1.00 91.94 545 TYR A C 1
ATOM 4238 O O . TYR A 1 545 ? 28.250 -3.599 5.308 1.00 91.94 545 TYR A O 1
ATOM 4246 N N . LYS A 1 546 ? 29.302 -2.897 3.457 1.00 91.19 546 LYS A N 1
ATOM 4247 C CA . LYS A 1 546 ? 30.561 -2.548 4.120 1.00 91.19 546 LYS A CA 1
ATOM 4248 C C . LYS A 1 546 ? 30.777 -1.046 4.072 1.00 91.19 546 LYS A C 1
ATOM 4250 O O . LYS A 1 546 ? 30.783 -0.468 2.986 1.00 91.19 546 LYS A O 1
ATOM 4255 N N . SER A 1 547 ? 30.997 -0.437 5.230 1.00 90.25 547 SER A N 1
ATOM 4256 C CA . SER A 1 547 ? 31.293 0.992 5.346 1.00 90.25 547 SER A CA 1
ATOM 4257 C C . SER A 1 547 ? 32.796 1.256 5.336 1.00 90.25 547 SER A C 1
ATOM 4259 O O . SER A 1 547 ? 33.572 0.571 6.003 1.00 90.25 547 SER A O 1
ATOM 4261 N N . TYR A 1 548 ? 33.206 2.296 4.619 1.00 85.19 548 TYR A N 1
ATOM 4262 C CA . TYR A 1 548 ? 34.597 2.710 4.471 1.00 85.19 548 TYR A CA 1
ATOM 4263 C C . TYR A 1 548 ? 34.739 4.215 4.696 1.00 85.19 548 TYR A C 1
ATOM 4265 O O . TYR A 1 548 ? 33.831 4.987 4.390 1.00 85.19 548 TYR A O 1
ATOM 4273 N N . ARG A 1 549 ? 35.918 4.646 5.162 1.00 81.62 549 ARG A N 1
ATOM 4274 C CA . ARG A 1 549 ? 36.315 6.062 5.189 1.00 81.62 549 ARG A CA 1
ATOM 4275 C C . ARG A 1 549 ? 37.327 6.368 4.084 1.00 81.62 549 ARG A C 1
ATOM 4277 O O . ARG A 1 549 ? 38.230 5.584 3.805 1.00 81.62 549 ARG A O 1
ATOM 4284 N N . SER A 1 550 ? 37.149 7.507 3.432 1.00 68.81 550 SER A N 1
ATOM 4285 C CA . SER A 1 550 ? 38.018 8.070 2.405 1.00 68.81 550 SER A CA 1
ATOM 4286 C C . SER A 1 550 ? 39.204 8.781 3.049 1.00 68.81 550 SER A C 1
ATOM 4288 O O . SER A 1 550 ? 39.028 9.493 4.034 1.00 68.81 550 SER A O 1
ATOM 4290 N N . ALA A 1 551 ? 40.396 8.653 2.467 1.00 58.38 551 ALA A N 1
ATOM 4291 C CA . ALA A 1 551 ? 41.632 9.230 3.006 1.00 58.38 551 ALA A CA 1
ATOM 4292 C C . ALA A 1 551 ? 41.823 10.740 2.721 1.00 58.38 551 ALA A C 1
ATOM 4294 O O . ALA A 1 551 ? 42.931 11.251 2.852 1.00 58.38 551 ALA A O 1
ATOM 4295 N N . GLY A 1 552 ? 40.769 11.474 2.355 1.00 53.88 552 GLY A N 1
ATOM 4296 C CA . GLY A 1 552 ? 40.873 12.895 2.008 1.00 53.88 552 GLY A CA 1
ATOM 4297 C C . GLY A 1 552 ? 41.265 13.156 0.539 1.00 53.88 552 GLY A C 1
ATOM 4298 O O . GLY A 1 552 ? 41.113 12.259 -0.292 1.00 53.88 552 GLY A O 1
ATOM 4299 N N . PRO A 1 553 ? 41.700 14.386 0.199 1.00 48.44 553 PRO A N 1
ATOM 4300 C CA . PRO A 1 553 ? 41.643 14.937 -1.165 1.00 48.44 553 PRO A CA 1
ATOM 4301 C C . PRO A 1 553 ? 42.492 14.239 -2.243 1.00 48.44 553 PRO A C 1
ATOM 4303 O O . PRO A 1 553 ? 42.205 14.408 -3.423 1.00 48.44 553 PRO A O 1
ATOM 4306 N N . ASP A 1 554 ? 43.492 13.436 -1.868 1.00 42.81 554 ASP A N 1
ATOM 4307 C CA . ASP A 1 554 ? 44.539 12.953 -2.785 1.00 42.81 554 ASP A CA 1
ATOM 4308 C C . ASP A 1 554 ? 44.416 11.461 -3.149 1.00 42.81 554 ASP A C 1
ATOM 4310 O O . ASP A 1 554 ? 45.409 10.732 -3.204 1.00 42.81 554 ASP A O 1
ATOM 4314 N N . GLY A 1 555 ? 43.202 10.965 -3.412 1.00 49.22 555 GLY A N 1
ATOM 4315 C CA . GLY A 1 555 ? 43.087 9.619 -3.992 1.00 49.22 555 GLY A CA 1
ATOM 4316 C C . GLY A 1 555 ? 41.718 8.956 -4.063 1.00 49.22 555 GLY A C 1
ATOM 4317 O O . GLY A 1 555 ? 41.660 7.792 -4.451 1.00 49.22 555 GLY A O 1
ATOM 4318 N N . VAL A 1 556 ? 40.619 9.629 -3.703 1.00 48.22 556 VAL A N 1
ATOM 4319 C CA . VAL A 1 556 ? 39.258 9.124 -3.966 1.00 48.22 556 VAL A CA 1
ATOM 4320 C C . VAL A 1 556 ? 38.249 10.288 -4.072 1.00 48.22 556 VAL A C 1
ATOM 4322 O O . VAL A 1 556 ? 38.461 11.294 -3.396 1.00 48.22 556 VAL A O 1
ATOM 4325 N N . PRO A 1 557 ? 37.173 10.205 -4.892 1.00 49.72 557 PRO A N 1
ATOM 4326 C CA . PRO A 1 557 ? 36.435 11.382 -5.372 1.00 49.72 557 PRO A CA 1
ATOM 4327 C C . PRO A 1 557 ? 35.794 12.247 -4.279 1.00 49.72 557 PRO A C 1
ATOM 4329 O O . PRO A 1 557 ? 35.278 11.740 -3.282 1.00 49.72 557 PRO A O 1
ATOM 4332 N N . SER A 1 558 ? 35.748 13.558 -4.541 1.00 49.97 558 SER A N 1
ATOM 4333 C CA . SER A 1 558 ? 35.197 14.643 -3.707 1.00 49.97 558 SER A CA 1
ATOM 4334 C C . SER A 1 558 ? 33.694 14.551 -3.398 1.00 49.97 558 SER A C 1
ATOM 4336 O O . SER A 1 558 ? 33.160 15.371 -2.657 1.00 49.97 558 SER A O 1
ATOM 4338 N N . SER A 1 559 ? 32.997 13.553 -3.940 1.00 51.72 559 SER A N 1
ATOM 4339 C CA . SER A 1 559 ? 31.547 13.377 -3.856 1.00 51.72 559 SER A CA 1
ATOM 4340 C C . SER A 1 559 ? 31.088 12.559 -2.641 1.00 51.72 559 SER A C 1
ATOM 4342 O O . SER A 1 559 ? 29.993 12.010 -2.671 1.00 51.72 559 SER A O 1
ATOM 4344 N N . ARG A 1 560 ? 31.906 12.414 -1.591 1.00 68.00 560 ARG A N 1
ATOM 4345 C CA . ARG A 1 560 ? 31.607 11.567 -0.418 1.00 68.00 560 ARG A CA 1
ATOM 4346 C C . ARG A 1 560 ? 31.157 12.401 0.771 1.00 68.00 560 ARG A C 1
ATOM 4348 O O . ARG A 1 560 ? 31.906 13.265 1.223 1.00 68.00 560 ARG A O 1
ATOM 4355 N N . PHE A 1 561 ? 29.967 12.111 1.285 1.00 75.06 561 PHE A N 1
ATOM 4356 C CA . PHE A 1 561 ? 29.445 12.752 2.487 1.00 75.06 561 PHE A CA 1
ATOM 4357 C C . PHE A 1 561 ? 30.244 12.311 3.723 1.00 75.06 561 PHE A C 1
ATOM 4359 O O . PHE A 1 561 ? 30.482 11.121 3.900 1.00 75.06 561 PHE A O 1
ATOM 4366 N N . ASP A 1 562 ? 30.719 13.269 4.524 1.00 78.00 562 ASP A N 1
ATOM 4367 C CA . ASP A 1 562 ? 31.570 13.049 5.713 1.00 78.00 562 ASP A CA 1
ATOM 4368 C C . ASP A 1 562 ? 32.766 12.093 5.491 1.00 78.00 562 ASP A C 1
ATOM 4370 O O . ASP A 1 562 ? 33.202 11.347 6.371 1.00 78.00 562 ASP A O 1
ATOM 4374 N N . LEU A 1 563 ? 33.297 12.070 4.259 1.00 79.62 563 LEU A N 1
ATOM 4375 C CA . LEU A 1 563 ? 34.337 11.131 3.827 1.00 79.62 563 LEU A CA 1
ATOM 4376 C C . LEU A 1 563 ? 33.957 9.650 4.018 1.00 79.62 563 LEU A C 1
ATOM 4378 O O . LEU A 1 563 ? 34.835 8.798 3.919 1.00 79.62 563 LEU A O 1
ATOM 4382 N N . GLN A 1 564 ? 32.692 9.305 4.246 1.00 85.44 564 GLN A N 1
ATOM 4383 C CA . GLN A 1 564 ? 32.225 7.936 4.430 1.00 85.44 564 GLN A CA 1
ATOM 4384 C C . GLN A 1 564 ? 31.395 7.472 3.227 1.00 85.44 564 GLN A C 1
ATOM 4386 O O . GLN A 1 564 ? 30.739 8.255 2.540 1.00 85.44 564 GLN A O 1
ATOM 4391 N N . TYR A 1 565 ? 31.479 6.179 2.922 1.00 86.31 565 TYR A N 1
ATOM 4392 C CA . TYR A 1 565 ? 30.688 5.546 1.872 1.00 86.31 565 TYR A CA 1
ATOM 4393 C C . TYR A 1 565 ? 30.487 4.061 2.156 1.00 86.31 565 TYR A C 1
ATOM 4395 O O . TYR A 1 565 ? 31.337 3.412 2.771 1.00 86.31 565 TYR A O 1
ATOM 4403 N N . ASP A 1 566 ? 29.386 3.531 1.639 1.00 89.56 566 ASP A N 1
ATOM 4404 C CA . ASP A 1 566 ? 29.008 2.133 1.788 1.00 89.56 566 ASP A CA 1
ATOM 4405 C C . ASP A 1 566 ? 29.123 1.397 0.452 1.00 89.56 566 ASP A C 1
ATOM 4407 O O . ASP A 1 566 ? 28.790 1.933 -0.606 1.00 89.56 566 ASP A O 1
ATOM 4411 N N . ILE A 1 567 ? 29.594 0.154 0.500 1.00 86.25 567 ILE A N 1
ATOM 4412 C CA . ILE A 1 567 ? 29.674 -0.754 -0.643 1.00 86.25 567 ILE A CA 1
ATOM 4413 C C . ILE A 1 567 ? 28.716 -1.912 -0.422 1.00 86.25 567 ILE A C 1
ATOM 4415 O O . ILE A 1 567 ? 28.715 -2.538 0.637 1.00 86.25 567 ILE A O 1
ATOM 4419 N N . TYR A 1 568 ? 27.944 -2.206 -1.460 1.00 86.56 568 TYR A N 1
ATOM 4420 C CA . TYR A 1 568 ? 26.918 -3.235 -1.466 1.00 86.56 568 TYR A CA 1
ATOM 4421 C C . TYR A 1 568 ? 27.280 -4.327 -2.473 1.00 86.56 568 TYR A C 1
ATOM 4423 O O . TYR A 1 568 ? 28.087 -4.120 -3.386 1.00 86.56 568 TYR A O 1
ATOM 4431 N N . THR A 1 569 ? 26.644 -5.486 -2.346 1.00 82.06 569 THR A N 1
ATOM 4432 C CA . THR A 1 569 ? 26.837 -6.602 -3.280 1.00 82.06 569 THR A CA 1
ATOM 4433 C C . THR A 1 569 ? 26.295 -6.279 -4.672 1.00 82.06 569 THR A C 1
ATOM 4435 O O . THR A 1 569 ? 26.924 -6.612 -5.674 1.00 82.06 569 THR A O 1
ATOM 4438 N N . ASN A 1 570 ? 25.164 -5.573 -4.753 1.00 76.00 570 ASN A N 1
ATOM 4439 C CA . ASN A 1 570 ? 24.632 -5.038 -6.004 1.00 76.00 570 ASN A CA 1
ATOM 4440 C C . ASN A 1 570 ? 23.805 -3.749 -5.755 1.00 76.00 570 ASN A C 1
ATOM 4442 O O . ASN A 1 570 ? 23.412 -3.478 -4.614 1.00 76.00 570 ASN A O 1
ATOM 4446 N N . PRO A 1 571 ? 23.524 -2.941 -6.800 1.00 75.12 571 PRO A N 1
ATOM 4447 C CA . PRO A 1 571 ? 22.738 -1.698 -6.691 1.00 75.12 571 PRO A CA 1
ATOM 4448 C C . PRO A 1 571 ? 21.325 -1.868 -6.145 1.00 75.12 571 PRO A C 1
ATOM 4450 O O . PRO A 1 571 ? 20.729 -0.911 -5.657 1.00 75.12 571 PRO A O 1
ATOM 4453 N N . TRP A 1 572 ? 20.780 -3.071 -6.239 1.00 76.00 572 TRP A N 1
ATOM 4454 C CA . TRP A 1 572 ? 19.420 -3.354 -5.836 1.00 76.00 572 TRP A CA 1
ATOM 4455 C C . TRP A 1 572 ? 19.317 -3.630 -4.330 1.00 76.00 572 TRP A C 1
ATOM 4457 O O . TRP A 1 572 ? 18.463 -3.050 -3.666 1.00 76.00 572 TRP A O 1
ATOM 4467 N N . ILE A 1 573 ? 20.275 -4.352 -3.745 1.00 83.94 573 ILE A N 1
ATOM 4468 C CA . ILE A 1 573 ? 20.427 -4.455 -2.285 1.00 83.94 573 ILE A CA 1
ATOM 4469 C C . ILE A 1 573 ? 20.631 -3.060 -1.675 1.00 83.94 573 ILE A C 1
ATOM 4471 O O . ILE A 1 573 ? 20.018 -2.735 -0.661 1.00 83.94 573 ILE A O 1
ATOM 4475 N N . ALA A 1 574 ? 21.424 -2.198 -2.323 1.00 86.25 574 ALA A N 1
ATOM 4476 C CA . ALA A 1 574 ? 21.578 -0.803 -1.901 1.00 86.25 574 ALA A CA 1
ATOM 4477 C C . ALA A 1 574 ? 20.238 -0.040 -1.904 1.00 86.25 574 ALA A C 1
ATOM 4479 O O . ALA A 1 574 ? 19.924 0.680 -0.954 1.00 86.25 574 ALA A O 1
ATOM 4480 N N . CYS A 1 575 ? 19.409 -0.258 -2.931 1.00 84.88 575 CYS A N 1
ATOM 4481 C CA . CYS A 1 575 ? 18.064 0.308 -3.013 1.00 84.88 575 CYS A CA 1
ATOM 4482 C C . CYS A 1 575 ? 17.157 -0.177 -1.869 1.00 84.88 575 CYS A C 1
ATOM 4484 O O . CYS A 1 575 ? 16.449 0.638 -1.284 1.00 84.88 575 CYS A O 1
ATOM 4486 N N . LEU A 1 576 ? 17.186 -1.466 -1.517 1.00 86.44 576 LEU A N 1
ATOM 4487 C CA . LEU A 1 576 ? 16.372 -2.016 -0.423 1.00 86.44 576 LEU A CA 1
ATOM 4488 C C . LEU A 1 576 ? 16.791 -1.476 0.944 1.00 86.44 576 LEU A C 1
ATOM 4490 O O . LEU A 1 576 ? 15.932 -1.081 1.730 1.00 86.44 576 LEU A O 1
ATOM 4494 N N . TRP A 1 577 ? 18.096 -1.362 1.198 1.00 93.12 577 TRP A N 1
ATOM 4495 C CA . TRP A 1 577 ? 18.599 -0.682 2.392 1.00 93.12 577 TRP A CA 1
ATOM 4496 C C . TRP A 1 577 ? 18.128 0.774 2.463 1.00 93.12 577 TRP A C 1
ATOM 4498 O O . TRP A 1 577 ? 17.779 1.258 3.537 1.00 93.12 577 TRP A O 1
ATOM 4508 N N . ASN A 1 578 ? 18.060 1.472 1.328 1.00 92.06 578 ASN A N 1
ATOM 4509 C CA . ASN A 1 578 ? 17.508 2.824 1.275 1.00 92.06 578 ASN A CA 1
ATOM 4510 C C . ASN A 1 578 ? 15.980 2.861 1.458 1.00 92.06 578 ASN A C 1
ATOM 4512 O O . ASN A 1 578 ? 15.487 3.809 2.062 1.00 92.06 578 ASN A O 1
ATOM 4516 N N . CYS A 1 579 ? 15.236 1.840 1.019 1.00 88.00 579 CYS A N 1
ATOM 4517 C CA . CYS A 1 579 ? 13.801 1.711 1.311 1.00 88.00 579 CYS A CA 1
ATOM 4518 C C . CYS A 1 579 ? 13.564 1.528 2.816 1.00 88.00 579 CYS A C 1
ATOM 4520 O O . CYS A 1 579 ? 12.767 2.255 3.399 1.00 88.00 579 CYS A O 1
ATOM 4522 N N . TYR A 1 580 ? 14.325 0.637 3.457 1.00 93.88 580 TYR A N 1
ATOM 4523 C CA . TYR A 1 580 ? 14.341 0.469 4.913 1.00 93.88 580 TYR A CA 1
ATOM 4524 C C . TYR A 1 580 ? 14.636 1.791 5.643 1.00 93.88 580 TYR A C 1
ATOM 4526 O O . TYR A 1 580 ? 13.882 2.195 6.526 1.00 93.88 580 TYR A O 1
ATOM 4534 N N . ARG A 1 581 ? 15.683 2.522 5.233 1.00 95.12 581 ARG A N 1
ATOM 4535 C CA . ARG A 1 581 ? 16.038 3.819 5.842 1.00 95.12 581 ARG A CA 1
ATOM 4536 C C . ARG A 1 581 ? 14.937 4.856 5.668 1.00 95.12 581 ARG A C 1
ATOM 4538 O O . ARG A 1 581 ? 14.591 5.523 6.637 1.00 95.12 581 ARG A O 1
ATOM 4545 N N . ASN A 1 582 ? 14.376 4.979 4.465 1.00 90.12 582 ASN A N 1
ATOM 4546 C CA . ASN A 1 582 ? 13.265 5.890 4.202 1.00 90.12 582 ASN A CA 1
ATOM 4547 C C . ASN A 1 582 ? 12.073 5.581 5.099 1.00 90.12 582 ASN A C 1
ATOM 4549 O O . ASN A 1 582 ? 11.550 6.491 5.724 1.00 90.12 582 ASN A O 1
ATOM 4553 N N . ALA A 1 583 ? 11.672 4.319 5.208 1.00 88.50 583 ALA A N 1
ATOM 4554 C CA . ALA A 1 583 ? 10.517 3.929 6.001 1.00 88.50 583 ALA A CA 1
ATOM 4555 C C . ALA A 1 583 ? 10.691 4.275 7.494 1.00 88.50 583 ALA A C 1
ATOM 4557 O O . ALA A 1 583 ? 9.783 4.839 8.109 1.00 88.50 583 ALA A O 1
ATOM 4558 N N . ARG A 1 584 ? 11.901 4.084 8.040 1.00 94.06 584 ARG A N 1
ATOM 4559 C CA . ARG A 1 584 ? 12.269 4.562 9.385 1.00 94.06 584 ARG A CA 1
ATOM 4560 C C . ARG A 1 584 ? 12.280 6.092 9.494 1.00 94.06 584 ARG A C 1
ATOM 4562 O O . ARG A 1 584 ? 11.827 6.623 10.509 1.00 94.06 584 ARG A O 1
ATOM 4569 N N . LEU A 1 585 ? 12.731 6.817 8.457 1.00 90.94 585 LEU A N 1
ATOM 4570 C CA . LEU A 1 585 ? 12.566 8.278 8.398 1.00 90.94 585 LEU A CA 1
ATOM 4571 C C . LEU A 1 585 ? 11.083 8.653 8.526 1.00 90.94 585 LEU A C 1
ATOM 4573 O O . LEU A 1 585 ? 10.760 9.554 9.295 1.00 90.94 585 LEU A O 1
ATOM 4577 N N . LEU A 1 586 ? 10.178 7.936 7.843 1.00 86.19 586 LEU A N 1
ATOM 4578 C CA . LEU A 1 586 ? 8.746 8.238 7.895 1.00 86.19 586 LEU A CA 1
ATOM 4579 C C . LEU A 1 586 ? 8.163 8.077 9.304 1.00 86.19 586 LEU A C 1
ATOM 4581 O O . LEU A 1 586 ? 7.432 8.956 9.762 1.00 86.19 586 LEU A O 1
ATOM 4585 N N . VAL A 1 587 ? 8.487 6.972 9.981 1.00 90.75 587 VAL A N 1
ATOM 4586 C CA . VAL A 1 587 ? 8.017 6.677 11.346 1.00 90.75 587 VAL A CA 1
ATOM 4587 C C . VAL A 1 587 ? 8.436 7.784 12.309 1.00 90.75 587 VAL A C 1
ATOM 4589 O O . VAL A 1 587 ? 7.595 8.397 12.972 1.00 90.75 587 VAL A O 1
ATOM 4592 N N . HIS A 1 588 ? 9.734 8.080 12.364 1.00 93.06 588 HIS A N 1
ATOM 4593 C CA . HIS A 1 588 ? 10.264 9.012 13.355 1.00 93.06 588 HIS A CA 1
ATOM 4594 C C . HIS A 1 588 ? 9.928 10.466 13.044 1.00 93.06 588 HIS A C 1
ATOM 4596 O O . HIS A 1 588 ? 9.690 11.239 13.973 1.00 93.06 588 HIS A O 1
ATOM 4602 N N . GLU A 1 589 ? 9.834 10.841 11.768 1.00 88.62 589 GLU A N 1
ATOM 4603 C CA . GLU A 1 589 ? 9.382 12.176 11.389 1.00 88.62 589 GLU A CA 1
ATOM 4604 C C . GLU A 1 589 ? 7.921 12.389 11.806 1.00 88.62 589 GLU A C 1
ATOM 4606 O O . GLU A 1 589 ? 7.615 13.405 12.429 1.00 88.62 589 GLU A O 1
ATOM 4611 N N . SER A 1 590 ? 7.031 11.414 11.571 1.00 86.62 590 SER A N 1
ATOM 4612 C CA . SER A 1 590 ? 5.631 11.469 12.024 1.00 86.62 590 SER A CA 1
ATOM 4613 C C . SER A 1 590 ? 5.518 11.668 13.542 1.00 86.62 590 SER A C 1
ATOM 4615 O O . SER A 1 590 ? 4.774 12.543 13.992 1.00 86.62 590 SER A O 1
ATOM 4617 N N . ILE A 1 591 ? 6.301 10.925 14.329 1.00 90.44 591 ILE A N 1
ATOM 4618 C CA . ILE A 1 591 ? 6.337 11.046 15.796 1.00 90.44 591 ILE A CA 1
ATOM 4619 C C . ILE A 1 591 ? 6.815 12.436 16.228 1.00 90.44 591 ILE A C 1
ATOM 4621 O O . ILE A 1 591 ? 6.206 13.074 17.093 1.00 90.44 591 ILE A O 1
ATOM 4625 N N . ILE A 1 592 ? 7.893 12.940 15.621 1.00 90.69 592 ILE A N 1
ATOM 4626 C CA . ILE A 1 592 ? 8.438 14.253 15.969 1.00 90.69 592 ILE A CA 1
ATOM 4627 C C . ILE A 1 592 ? 7.437 15.359 15.621 1.00 90.69 592 ILE A C 1
ATOM 4629 O O . ILE A 1 592 ? 7.215 16.242 16.448 1.00 90.69 592 ILE A O 1
ATOM 4633 N N . VAL A 1 593 ? 6.818 15.331 14.436 1.00 87.12 593 VAL A N 1
ATOM 4634 C CA . VAL A 1 593 ? 5.817 16.335 14.025 1.00 87.12 593 VAL A CA 1
ATOM 4635 C C . VAL A 1 593 ? 4.685 16.410 15.033 1.00 87.12 593 VAL A C 1
ATOM 4637 O O . VAL A 1 593 ? 4.385 17.500 15.522 1.00 87.12 593 VAL A O 1
ATOM 4640 N N . ALA A 1 594 ? 4.083 15.262 15.346 1.00 88.19 594 ALA A N 1
ATOM 4641 C CA . ALA A 1 594 ? 2.982 15.177 16.289 1.00 88.19 594 ALA A CA 1
ATOM 4642 C C . ALA A 1 594 ? 3.386 15.755 17.645 1.00 88.19 594 ALA A C 1
ATOM 4644 O O . ALA A 1 594 ? 2.731 16.652 18.171 1.00 88.19 594 ALA A O 1
ATOM 4645 N N . THR A 1 595 ? 4.536 15.324 18.165 1.00 91.69 595 THR A N 1
ATOM 4646 C CA . THR A 1 595 ? 5.030 15.748 19.478 1.00 91.69 595 THR A CA 1
ATOM 4647 C C . THR A 1 595 ? 5.384 17.234 19.529 1.00 91.69 595 THR A C 1
ATOM 4649 O O . THR A 1 595 ? 5.150 17.894 20.541 1.00 91.69 595 THR A O 1
ATOM 4652 N N . LEU A 1 596 ? 5.934 17.805 18.454 1.00 89.25 596 LEU A N 1
ATOM 4653 C CA . LEU A 1 596 ? 6.228 19.238 18.410 1.00 89.25 596 LEU A CA 1
ATOM 4654 C C . LEU A 1 596 ? 4.961 20.090 18.308 1.00 89.25 596 LEU A C 1
ATOM 4656 O O . LEU A 1 596 ? 4.918 21.153 18.924 1.00 89.25 596 LEU A O 1
ATOM 4660 N N . LYS A 1 597 ? 3.954 19.644 17.547 1.00 88.31 597 LYS A N 1
ATOM 4661 C CA . LYS A 1 597 ? 2.701 20.389 17.353 1.00 88.31 597 LYS A CA 1
ATOM 4662 C C . LYS A 1 597 ? 1.744 20.260 18.541 1.00 88.31 597 LYS A C 1
ATOM 4664 O O . LYS A 1 597 ? 1.131 21.250 18.927 1.00 88.31 597 LYS A O 1
ATOM 4669 N N . HIS A 1 598 ? 1.630 19.065 19.116 1.00 89.19 598 HIS A N 1
ATOM 4670 C CA . HIS A 1 598 ? 0.566 18.713 20.064 1.00 89.19 598 HIS A CA 1
ATOM 4671 C C . HIS A 1 598 ? 1.078 18.166 21.405 1.00 89.19 598 HIS A C 1
ATOM 4673 O O . HIS A 1 598 ? 0.294 18.004 22.335 1.00 89.19 598 HIS A O 1
ATOM 4679 N N . GLY A 1 599 ? 2.379 17.895 21.538 1.00 89.75 599 GLY A N 1
ATOM 4680 C CA . GLY A 1 599 ? 2.946 17.279 22.738 1.00 89.75 599 GLY A CA 1
ATOM 4681 C C . GLY A 1 599 ? 3.246 18.234 23.890 1.00 89.75 599 GLY A C 1
ATOM 4682 O O . GLY A 1 599 ? 3.391 19.452 23.745 1.00 89.75 599 GLY A O 1
ATOM 4683 N N . THR A 1 600 ? 3.397 17.642 25.068 1.00 92.81 600 THR A N 1
ATOM 4684 C CA . THR A 1 600 ? 3.872 18.272 26.301 1.00 92.81 600 THR A CA 1
ATOM 4685 C C . THR A 1 600 ? 5.391 18.467 26.290 1.00 92.81 600 THR A C 1
ATOM 4687 O O . THR A 1 600 ? 6.123 17.862 25.505 1.00 92.81 600 THR A O 1
ATOM 4690 N N . GLU A 1 601 ? 5.898 19.295 27.206 1.00 90.12 601 GLU A N 1
ATOM 4691 C CA . GLU A 1 601 ? 7.345 19.497 27.359 1.00 90.12 601 GLU A CA 1
ATOM 4692 C C . GLU A 1 601 ? 8.080 18.210 27.754 1.00 90.12 601 GLU A C 1
ATOM 4694 O O . GLU A 1 601 ? 9.196 17.965 27.308 1.00 90.12 601 GLU A O 1
ATOM 4699 N N . GLN A 1 602 ? 7.428 17.353 28.540 1.00 88.00 602 GLN A N 1
ATOM 4700 C CA . GLN A 1 602 ? 7.978 16.061 28.932 1.00 88.00 602 GLN A CA 1
ATOM 4701 C C . GLN A 1 602 ? 8.095 15.113 27.729 1.00 88.00 602 GLN A C 1
ATOM 4703 O O . GLN A 1 602 ? 9.147 14.513 27.532 1.00 88.00 602 GLN A O 1
ATOM 4708 N N . GLN A 1 603 ? 7.069 15.031 26.874 1.00 86.88 603 GLN A N 1
ATOM 4709 C CA . GLN A 1 603 ? 7.128 14.241 25.635 1.00 86.88 603 GLN A CA 1
ATOM 4710 C C . GLN A 1 603 ? 8.223 14.748 24.687 1.00 86.88 603 GLN A C 1
ATOM 4712 O O . GLN A 1 603 ? 8.958 13.953 24.100 1.00 86.88 603 GLN A O 1
ATOM 4717 N N . ARG A 1 604 ? 8.422 16.071 24.598 1.00 90.19 604 ARG A N 1
ATOM 4718 C CA . ARG A 1 604 ? 9.512 16.658 23.801 1.00 90.19 604 ARG A CA 1
ATOM 4719 C C . ARG A 1 604 ? 10.905 16.222 24.263 1.00 90.19 604 ARG A C 1
ATOM 4721 O O . ARG A 1 604 ? 11.787 16.071 23.419 1.00 90.19 604 ARG A O 1
ATOM 4728 N N . GLN A 1 605 ? 11.109 15.967 25.557 1.00 85.19 605 GLN A N 1
ATOM 4729 C CA . GLN A 1 605 ? 12.390 15.468 26.079 1.00 85.19 605 GLN A CA 1
ATOM 4730 C C . GLN A 1 605 ? 12.708 14.044 25.597 1.00 85.19 605 GLN A C 1
ATOM 4732 O O . GLN A 1 605 ? 13.880 13.698 25.450 1.00 85.19 605 GLN A O 1
ATOM 4737 N N . PHE A 1 606 ? 11.691 13.239 25.272 1.00 85.19 606 PHE A N 1
ATOM 4738 C CA . PHE A 1 606 ? 11.873 11.881 24.751 1.00 85.19 606 PHE A CA 1
ATOM 4739 C C . PHE A 1 606 ? 12.166 11.826 23.242 1.00 85.19 606 PHE A C 1
ATOM 4741 O O . PHE A 1 606 ? 12.575 10.781 22.739 1.00 85.19 606 PHE A O 1
ATOM 4748 N N . LEU A 1 6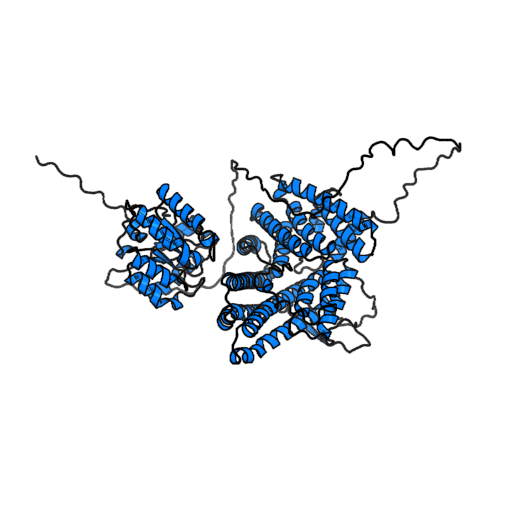07 ? 12.065 12.944 22.510 1.00 91.44 607 LEU A N 1
ATOM 4749 C CA . LEU A 1 607 ? 12.329 12.983 21.063 1.00 91.44 607 LEU A CA 1
ATOM 4750 C C . LEU A 1 607 ? 13.799 12.767 20.676 1.00 91.44 607 LEU A C 1
ATOM 4752 O O . LEU A 1 607 ? 14.097 12.579 19.496 1.00 91.44 607 LEU A O 1
ATOM 4756 N N . GLN A 1 608 ? 14.732 12.788 21.633 1.00 90.88 608 GLN A N 1
ATOM 4757 C CA . GLN A 1 608 ? 16.163 12.641 21.353 1.00 90.88 608 GLN A CA 1
ATOM 4758 C C . GLN A 1 608 ? 16.495 11.332 20.613 1.00 90.88 608 GLN A C 1
ATOM 4760 O O . GLN A 1 608 ? 17.381 11.329 19.755 1.00 90.88 608 GLN A O 1
ATOM 4765 N N . SER A 1 609 ? 15.781 10.239 20.904 1.00 90.06 609 SER A N 1
ATOM 4766 C CA . SER A 1 609 ? 15.929 8.960 20.194 1.00 90.06 609 SER A CA 1
ATOM 4767 C C . SER A 1 609 ? 15.499 9.076 18.730 1.00 90.06 609 SER A C 1
ATOM 4769 O O . SER A 1 609 ? 16.284 8.754 17.840 1.00 90.06 609 SER A O 1
ATOM 4771 N N . SER A 1 610 ? 14.312 9.629 18.474 1.00 93.88 610 SER A N 1
ATOM 4772 C CA . SER A 1 610 ? 13.784 9.843 17.122 1.00 93.88 610 SER A CA 1
ATOM 4773 C C . SER A 1 610 ? 14.684 10.760 16.295 1.00 93.88 610 SER A C 1
ATOM 4775 O O . SER A 1 610 ? 15.011 10.440 15.155 1.00 93.88 610 SER A O 1
ATOM 4777 N N . TYR A 1 611 ? 15.193 11.850 16.881 1.00 93.88 611 TYR A N 1
ATOM 4778 C CA . TYR A 1 611 ? 16.166 12.718 16.210 1.00 93.88 611 TYR A CA 1
ATOM 4779 C C . TYR A 1 611 ? 17.463 11.990 15.852 1.00 93.88 611 TYR A C 1
ATOM 4781 O O . TYR A 1 611 ? 18.033 12.227 14.786 1.00 93.88 611 TYR A O 1
ATOM 4789 N N . LYS A 1 612 ? 17.950 11.110 16.734 1.00 94.12 612 LYS A N 1
ATOM 4790 C CA . LYS A 1 612 ? 19.138 10.299 16.457 1.00 94.12 612 LYS A CA 1
ATOM 4791 C C . LYS A 1 612 ? 18.882 9.349 15.287 1.00 94.12 612 LYS A C 1
ATOM 4793 O O . LYS A 1 612 ? 19.737 9.262 14.411 1.00 94.12 612 LYS A O 1
ATOM 4798 N N . ILE A 1 613 ? 17.728 8.683 15.253 1.00 94.88 613 ILE A N 1
ATOM 4799 C CA . ILE A 1 613 ? 17.373 7.753 14.174 1.00 94.88 613 ILE A CA 1
ATOM 4800 C C . ILE A 1 613 ? 17.264 8.495 12.841 1.00 94.88 613 ILE A C 1
ATOM 4802 O O . ILE A 1 613 ? 17.899 8.063 11.882 1.00 94.88 613 ILE A O 1
ATOM 4806 N N . LEU A 1 614 ? 16.596 9.657 12.789 1.00 92.88 614 LEU A N 1
ATOM 4807 C CA . LEU A 1 614 ? 16.535 10.469 11.566 1.00 92.88 614 LEU A CA 1
ATOM 4808 C C . LEU A 1 614 ? 17.923 10.779 10.995 1.00 92.88 614 LEU A C 1
ATOM 4810 O O . LEU A 1 614 ? 18.158 10.583 9.804 1.00 92.88 614 LEU A O 1
ATOM 4814 N N . ARG A 1 615 ? 18.864 11.208 11.848 1.00 93.44 615 ARG A N 1
ATOM 4815 C CA . ARG A 1 615 ? 20.244 11.496 11.424 1.00 93.44 615 ARG A CA 1
ATOM 4816 C C . ARG A 1 615 ? 20.944 10.253 10.891 1.00 93.44 615 ARG A C 1
ATOM 4818 O O . ARG A 1 615 ? 21.468 10.286 9.788 1.00 93.44 615 ARG A O 1
ATOM 4825 N N . VAL A 1 616 ? 20.899 9.144 11.632 1.00 94.94 616 VAL A N 1
ATOM 4826 C CA . VAL A 1 616 ? 21.567 7.896 11.225 1.00 94.94 616 VAL A CA 1
ATOM 4827 C C . VAL A 1 616 ? 21.000 7.364 9.903 1.00 94.94 616 VAL A C 1
ATOM 4829 O O . VAL A 1 616 ? 21.764 6.916 9.049 1.00 94.94 616 VAL A O 1
ATOM 4832 N N . MET A 1 617 ? 19.680 7.429 9.704 1.00 96.56 617 MET A N 1
ATOM 4833 C CA . MET A 1 617 ? 19.042 6.982 8.463 1.00 96.56 617 MET A CA 1
ATOM 4834 C C . MET A 1 617 ? 19.390 7.899 7.282 1.00 96.56 617 MET A C 1
ATOM 4836 O O . MET A 1 617 ? 19.763 7.397 6.219 1.00 96.56 617 MET A O 1
ATOM 4840 N N . ALA A 1 618 ? 19.334 9.223 7.468 1.00 94.12 618 ALA A N 1
ATOM 4841 C CA . ALA A 1 618 ? 19.697 10.197 6.437 1.00 94.12 618 ALA A CA 1
ATOM 4842 C C . ALA A 1 618 ? 21.178 10.085 6.033 1.00 94.12 618 ALA A C 1
ATOM 4844 O O . ALA A 1 618 ? 21.496 10.042 4.841 1.00 94.12 618 ALA A O 1
ATOM 4845 N N . ASP A 1 619 ? 22.079 9.947 7.009 1.00 94.00 619 ASP A N 1
ATOM 4846 C CA . ASP A 1 619 ? 23.511 9.745 6.777 1.00 94.00 619 ASP A CA 1
ATOM 4847 C C . ASP A 1 619 ? 23.763 8.432 6.027 1.00 94.00 619 ASP A C 1
ATOM 4849 O O . ASP A 1 619 ? 24.502 8.413 5.046 1.00 94.00 619 ASP A O 1
ATOM 4853 N N . GLY A 1 620 ? 23.088 7.343 6.411 1.00 94.44 620 GLY A N 1
ATOM 4854 C CA . GLY A 1 620 ? 23.175 6.056 5.715 1.00 94.44 620 GLY A CA 1
ATOM 4855 C C . GLY A 1 620 ? 22.748 6.126 4.244 1.00 94.44 620 GLY A C 1
ATOM 4856 O O . GLY A 1 620 ? 23.401 5.537 3.380 1.00 94.44 620 GLY A O 1
ATOM 4857 N N . ILE A 1 621 ? 21.698 6.890 3.925 1.00 94.69 621 ILE A N 1
ATOM 4858 C CA . ILE A 1 621 ? 21.305 7.141 2.529 1.00 94.69 621 ILE A CA 1
ATOM 4859 C C . ILE A 1 621 ? 22.412 7.915 1.801 1.00 94.69 621 ILE A C 1
ATOM 4861 O O . ILE A 1 621 ? 22.793 7.538 0.689 1.00 94.69 621 ILE A O 1
ATOM 4865 N N . CYS A 1 622 ? 22.988 8.944 2.427 1.00 93.38 622 CYS A N 1
ATOM 4866 C CA . CYS A 1 622 ? 24.098 9.707 1.853 1.00 93.38 622 CYS A CA 1
ATOM 4867 C C . CYS A 1 622 ? 25.337 8.826 1.602 1.00 93.38 622 CYS A C 1
ATOM 4869 O O . CYS A 1 622 ? 25.947 8.907 0.534 1.00 93.38 622 CYS A O 1
ATOM 4871 N N . HIS A 1 623 ? 25.676 7.920 2.521 1.00 92.31 623 HIS A N 1
ATOM 4872 C CA . HIS A 1 623 ? 26.794 6.982 2.364 1.00 92.31 623 HIS A CA 1
ATOM 4873 C C . HIS A 1 623 ? 26.587 5.989 1.210 1.00 92.31 623 HIS A C 1
ATOM 4875 O O . HIS A 1 623 ? 27.561 5.550 0.593 1.00 92.31 623 HIS A O 1
ATOM 4881 N N . SER A 1 624 ? 25.337 5.672 0.854 1.00 91.44 624 SER A N 1
ATOM 4882 C CA . SER A 1 624 ? 25.027 4.819 -0.302 1.00 91.44 624 SER A CA 1
ATOM 4883 C C . SER A 1 624 ? 25.282 5.495 -1.658 1.00 91.44 624 SER A C 1
ATOM 4885 O O . SER A 1 624 ? 25.419 4.810 -2.678 1.00 91.44 624 SER A O 1
ATOM 4887 N N . ALA A 1 625 ? 25.374 6.831 -1.690 1.00 89.00 625 ALA A N 1
ATOM 4888 C CA . ALA A 1 625 ? 25.357 7.600 -2.929 1.00 89.00 625 ALA A CA 1
ATOM 4889 C C . ALA A 1 625 ? 26.505 7.235 -3.872 1.00 89.00 625 ALA A C 1
ATOM 4891 O O . ALA A 1 625 ? 26.283 7.000 -5.057 1.00 89.00 625 ALA A O 1
ATOM 4892 N N . ALA A 1 626 ? 27.726 7.116 -3.342 1.00 83.88 626 ALA A N 1
ATOM 4893 C CA . ALA A 1 626 ? 28.898 6.780 -4.146 1.00 83.88 626 ALA A CA 1
ATOM 4894 C C . ALA A 1 626 ? 28.704 5.456 -4.904 1.00 83.88 626 ALA A C 1
ATOM 4896 O O . ALA A 1 626 ? 28.999 5.371 -6.095 1.00 83.88 626 ALA A O 1
ATOM 4897 N N . TYR A 1 627 ? 28.157 4.439 -4.235 1.00 83.19 627 TYR A N 1
ATOM 4898 C CA . TYR A 1 627 ? 27.923 3.134 -4.841 1.00 83.19 627 TYR A CA 1
ATOM 4899 C C . TYR A 1 627 ? 26.846 3.179 -5.932 1.00 83.19 627 TYR A C 1
ATOM 4901 O O . TYR A 1 627 ? 27.037 2.624 -7.020 1.00 83.19 627 TYR A O 1
ATOM 4909 N N . HIS A 1 628 ? 25.740 3.885 -5.684 1.00 81.88 628 HIS A N 1
ATOM 4910 C CA . HIS A 1 628 ? 24.699 4.123 -6.688 1.00 81.88 628 HIS A CA 1
ATOM 4911 C C . HIS A 1 628 ? 25.228 4.883 -7.914 1.00 81.88 628 HIS A C 1
ATOM 4913 O O . HIS A 1 628 ? 24.796 4.604 -9.033 1.00 81.88 628 HIS A O 1
ATOM 4919 N N . LEU A 1 629 ? 26.208 5.769 -7.716 1.00 79.75 629 LEU A N 1
ATOM 4920 C CA . LEU A 1 629 ? 26.899 6.523 -8.765 1.00 79.75 629 LEU A CA 1
ATOM 4921 C C . LEU A 1 629 ? 28.033 5.745 -9.459 1.00 79.75 629 LEU A C 1
ATOM 4923 O O . LEU A 1 629 ? 28.802 6.324 -10.219 1.00 79.75 629 LEU A O 1
ATOM 4927 N N . GLY A 1 630 ? 28.140 4.436 -9.222 1.00 75.44 630 GLY A N 1
ATOM 4928 C CA . GLY A 1 630 ? 29.084 3.564 -9.925 1.00 75.44 630 GLY A CA 1
ATOM 4929 C C . GLY A 1 630 ? 30.431 3.378 -9.229 1.00 75.44 630 GLY A C 1
ATOM 4930 O O . GLY A 1 630 ? 31.235 2.575 -9.694 1.00 75.44 630 GLY A O 1
ATOM 4931 N N . TYR A 1 631 ? 30.678 4.021 -8.082 1.00 76.44 631 TYR A N 1
ATOM 4932 C CA . TYR A 1 631 ? 31.904 3.770 -7.328 1.00 76.44 631 TYR A CA 1
ATOM 4933 C C . TYR A 1 631 ? 31.936 2.325 -6.811 1.00 76.44 631 TYR A C 1
ATOM 4935 O O . TYR A 1 631 ? 30.968 1.820 -6.231 1.00 76.44 631 TYR A O 1
ATOM 4943 N N . ARG A 1 632 ? 33.072 1.654 -6.996 1.00 75.12 632 ARG A N 1
ATOM 4944 C CA . ARG A 1 632 ? 33.360 0.320 -6.460 1.00 75.12 632 ARG A CA 1
ATOM 4945 C C . ARG A 1 632 ? 34.655 0.402 -5.657 1.00 75.12 632 ARG A C 1
ATOM 4947 O O . ARG A 1 632 ? 35.581 1.107 -6.046 1.00 75.12 632 ARG A O 1
ATOM 4954 N N . HIS A 1 633 ? 34.705 -0.256 -4.500 1.00 71.94 633 HIS A N 1
ATOM 4955 C CA . HIS A 1 633 ? 35.925 -0.293 -3.695 1.00 71.94 633 HIS A CA 1
ATOM 4956 C C . HIS A 1 633 ? 36.883 -1.333 -4.273 1.00 71.94 633 HIS A C 1
ATOM 4958 O O . HIS A 1 633 ? 36.523 -2.501 -4.396 1.00 71.94 633 HIS A O 1
ATOM 4964 N N . ASN A 1 634 ? 38.088 -0.899 -4.634 1.00 65.75 634 ASN A N 1
ATOM 4965 C CA . ASN A 1 634 ? 39.135 -1.780 -5.129 1.00 65.75 634 ASN A CA 1
ATOM 4966 C C . ASN A 1 634 ? 39.949 -2.314 -3.943 1.00 65.75 634 ASN A C 1
ATOM 4968 O O . ASN A 1 634 ? 40.787 -1.590 -3.411 1.00 65.75 634 ASN A O 1
ATOM 4972 N N . ASP A 1 635 ? 39.778 -3.589 -3.584 1.00 47.72 635 ASP A N 1
ATOM 4973 C CA . ASP A 1 635 ? 40.700 -4.271 -2.656 1.00 47.72 635 ASP A CA 1
ATOM 4974 C C . ASP A 1 635 ? 42.102 -4.481 -3.284 1.00 47.72 635 ASP A C 1
ATOM 4976 O O . ASP A 1 635 ? 43.057 -4.839 -2.596 1.00 47.72 635 ASP A O 1
ATOM 4980 N N . VAL A 1 636 ? 42.267 -4.218 -4.590 1.00 38.03 636 VAL A N 1
ATOM 4981 C CA . VAL A 1 636 ? 43.544 -4.321 -5.311 1.00 38.03 636 VAL A CA 1
ATOM 4982 C C . VAL A 1 636 ? 43.749 -3.088 -6.190 1.00 38.03 636 VAL A C 1
ATOM 4984 O O . VAL A 1 636 ? 42.978 -2.826 -7.109 1.00 38.03 636 VAL A O 1
ATOM 4987 N N . LYS A 1 637 ? 44.826 -2.335 -5.930 1.00 40.28 637 LYS A N 1
ATOM 4988 C CA . LYS A 1 637 ? 45.333 -1.284 -6.824 1.00 40.28 637 LYS A CA 1
ATOM 4989 C C . LYS A 1 637 ? 45.749 -1.906 -8.162 1.00 40.28 637 LYS A C 1
ATOM 4991 O O . LYS A 1 637 ? 46.906 -2.283 -8.329 1.00 40.28 637 LYS A O 1
ATOM 4996 N N . THR A 1 638 ? 44.842 -1.997 -9.125 1.00 32.47 638 THR A N 1
ATOM 4997 C CA . THR A 1 638 ? 45.221 -2.139 -10.532 1.00 32.47 638 THR A CA 1
ATOM 4998 C C . THR A 1 638 ? 45.177 -0.770 -11.180 1.00 32.47 638 THR A C 1
ATOM 5000 O O . THR A 1 638 ? 44.147 -0.107 -11.224 1.00 32.47 638 THR A O 1
ATOM 5003 N N . THR A 1 639 ? 46.350 -0.349 -11.636 1.00 35.00 639 THR A N 1
ATOM 5004 C CA . THR A 1 639 ? 46.639 0.871 -12.380 1.00 35.00 639 THR A CA 1
ATOM 5005 C C . THR A 1 639 ? 45.880 0.887 -13.704 1.00 35.00 639 THR A C 1
ATOM 5007 O O . THR A 1 639 ? 46.415 0.508 -14.743 1.00 35.00 639 THR A O 1
ATOM 5010 N N . SER A 1 640 ? 44.627 1.306 -13.667 1.00 35.59 640 SER A N 1
ATOM 5011 C CA . SER A 1 640 ? 43.908 1.833 -14.819 1.00 35.59 640 SER A CA 1
ATOM 5012 C C . SER A 1 640 ? 42.735 2.640 -14.281 1.00 35.59 640 SER A C 1
ATOM 5014 O O . SER A 1 640 ? 41.594 2.184 -14.313 1.00 35.59 640 SER A O 1
ATOM 5016 N N . ASP A 1 641 ? 43.041 3.831 -13.762 1.00 37.22 641 ASP A N 1
ATOM 5017 C CA . ASP A 1 641 ? 42.066 4.895 -13.512 1.00 37.22 641 ASP A CA 1
ATOM 5018 C C . ASP A 1 641 ? 41.561 5.422 -14.860 1.00 37.22 641 ASP A C 1
ATOM 5020 O O . ASP A 1 641 ? 41.836 6.543 -15.286 1.00 37.22 641 ASP A O 1
ATOM 5024 N N . VAL A 1 642 ? 40.854 4.566 -15.587 1.00 34.66 642 VAL A N 1
ATOM 5025 C CA . VAL A 1 642 ? 39.840 5.050 -16.502 1.00 34.66 642 VAL A CA 1
ATOM 5026 C C . VAL A 1 642 ? 38.674 5.367 -15.582 1.00 34.66 642 VAL A C 1
ATOM 5028 O O . VAL A 1 642 ? 38.156 4.461 -14.932 1.00 34.66 642 VAL A O 1
ATOM 5031 N N . GLU A 1 643 ? 38.311 6.648 -15.474 1.00 41.78 643 GLU A N 1
ATOM 5032 C CA . GLU A 1 643 ? 36.964 7.044 -15.066 1.00 41.78 643 GLU A CA 1
ATOM 5033 C C . GLU A 1 643 ? 36.010 6.246 -15.945 1.00 41.78 643 GLU A C 1
ATOM 5035 O O . GLU A 1 643 ? 35.755 6.593 -17.103 1.00 41.78 643 GLU A O 1
ATOM 5040 N N . ASP A 1 644 ? 35.582 5.095 -15.442 1.00 40.38 644 ASP A N 1
ATOM 5041 C CA . ASP A 1 644 ? 34.679 4.247 -16.170 1.00 40.38 644 ASP A CA 1
ATOM 5042 C C . ASP A 1 644 ? 33.343 4.980 -16.142 1.00 40.38 644 ASP A C 1
ATOM 5044 O O . ASP A 1 644 ? 32.548 4.840 -15.217 1.00 40.38 644 ASP A O 1
ATOM 5048 N N . ASN A 1 645 ? 33.104 5.789 -17.180 1.00 42.69 645 ASN A N 1
ATOM 5049 C CA . ASN A 1 645 ? 31.813 6.357 -17.581 1.00 42.69 645 ASN A CA 1
ATOM 5050 C C . ASN A 1 645 ? 30.805 5.242 -17.956 1.00 42.69 645 ASN A C 1
ATOM 5052 O O . ASN A 1 645 ? 29.922 5.411 -18.813 1.00 42.69 645 ASN A O 1
ATOM 5056 N N . SER A 1 646 ? 30.958 4.067 -17.347 1.00 40.78 646 SER A N 1
ATOM 5057 C CA . SER A 1 646 ? 29.917 3.086 -17.166 1.00 40.78 646 SER A CA 1
ATOM 5058 C C . SER A 1 646 ? 28.691 3.809 -16.624 1.00 40.78 646 SER A C 1
ATOM 5060 O O . SER A 1 646 ? 28.811 4.690 -15.767 1.00 40.78 646 SER A O 1
ATOM 5062 N N . PRO A 1 647 ? 27.503 3.515 -17.172 1.00 45.97 647 PRO A N 1
ATOM 5063 C CA . PRO A 1 647 ? 26.292 4.121 -16.660 1.00 45.97 647 PRO A CA 1
ATOM 5064 C C . PRO A 1 647 ? 26.237 3.887 -15.147 1.00 45.97 647 PRO A C 1
ATOM 5066 O O . PRO A 1 647 ? 26.614 2.819 -14.653 1.00 45.97 647 PRO A O 1
ATOM 5069 N N . ALA A 1 648 ? 25.723 4.875 -14.422 1.00 53.34 648 ALA A N 1
ATOM 5070 C CA . ALA A 1 648 ? 25.354 4.738 -13.025 1.00 53.34 648 ALA A CA 1
ATOM 5071 C C . ALA A 1 648 ? 23.825 4.616 -12.912 1.00 53.34 648 ALA A C 1
ATOM 5073 O O . ALA A 1 648 ? 23.175 5.550 -12.434 1.00 53.34 648 ALA A O 1
ATOM 5074 N N . PRO A 1 649 ? 23.219 3.484 -13.340 1.00 56.88 649 PRO A N 1
ATOM 5075 C CA . PRO A 1 649 ? 21.779 3.265 -13.251 1.00 56.88 649 PRO A CA 1
ATOM 5076 C C . PRO A 1 649 ? 21.223 3.526 -11.842 1.00 56.88 649 PRO A C 1
ATOM 5078 O O . PRO A 1 649 ? 20.075 3.925 -11.661 1.00 56.88 649 PRO A O 1
ATOM 5081 N N . GLY A 1 650 ? 22.067 3.334 -10.820 1.00 72.38 650 GLY A N 1
ATOM 5082 C CA . GLY A 1 650 ? 21.736 3.593 -9.428 1.00 72.38 650 GLY A CA 1
ATOM 5083 C C . GLY A 1 650 ? 21.361 5.045 -9.128 1.00 72.38 650 GLY A C 1
ATOM 5084 O O . GLY A 1 650 ? 20.665 5.249 -8.142 1.00 72.38 650 GLY A O 1
ATOM 5085 N N . GLY A 1 651 ? 21.729 6.027 -9.961 1.00 80.25 651 GLY A N 1
ATOM 5086 C CA . GLY A 1 651 ? 21.311 7.424 -9.798 1.00 80.25 651 GLY A CA 1
ATOM 5087 C C . GLY A 1 651 ? 19.789 7.593 -9.819 1.00 80.25 651 GLY A C 1
ATOM 5088 O O . GLY A 1 651 ? 19.237 8.281 -8.964 1.00 80.25 651 GLY A O 1
ATOM 5089 N N . PHE A 1 652 ? 19.094 6.889 -10.718 1.00 80.81 652 PHE A N 1
ATOM 5090 C CA . PHE A 1 652 ? 17.627 6.885 -10.748 1.00 80.81 652 PHE A CA 1
ATOM 5091 C C . PHE A 1 652 ? 17.030 6.256 -9.479 1.00 80.81 652 PHE A C 1
ATOM 5093 O O . PHE A 1 652 ? 16.050 6.765 -8.947 1.00 80.81 652 PHE A O 1
ATOM 5100 N N . LEU A 1 653 ? 17.650 5.191 -8.955 1.00 81.25 653 LEU A N 1
ATOM 5101 C CA . LEU A 1 653 ? 17.213 4.517 -7.722 1.00 81.25 653 LEU A CA 1
ATOM 5102 C C . LEU A 1 653 ? 17.492 5.342 -6.454 1.00 81.25 653 LEU A C 1
ATOM 5104 O O . LEU A 1 653 ? 16.786 5.206 -5.459 1.00 81.25 653 LEU A O 1
ATOM 5108 N N . LEU A 1 654 ? 18.527 6.182 -6.483 1.00 86.56 654 LEU A N 1
ATOM 5109 C CA . LEU A 1 654 ? 18.959 7.011 -5.359 1.00 86.56 654 LEU A CA 1
ATOM 5110 C C . LEU A 1 654 ? 18.164 8.315 -5.240 1.00 86.56 654 LEU A C 1
ATOM 5112 O O . LEU A 1 654 ? 18.090 8.869 -4.146 1.00 86.56 654 LEU A O 1
ATOM 5116 N N . LEU A 1 655 ? 17.594 8.804 -6.345 1.00 86.12 655 LEU A N 1
ATOM 5117 C CA . LEU A 1 655 ? 16.998 10.136 -6.448 1.00 86.12 655 LEU A CA 1
ATOM 5118 C C . LEU A 1 655 ? 16.030 10.457 -5.296 1.00 86.12 655 LEU A C 1
ATOM 5120 O O . LEU A 1 655 ? 16.247 11.425 -4.568 1.00 86.12 655 LEU A O 1
ATOM 5124 N N . TRP A 1 656 ? 15.005 9.622 -5.114 1.00 84.62 656 TRP A N 1
ATOM 5125 C CA . TRP A 1 656 ? 13.981 9.795 -4.081 1.00 84.62 656 TRP A CA 1
ATOM 5126 C C . TRP A 1 656 ? 14.515 9.627 -2.655 1.00 84.62 656 TRP A C 1
ATOM 5128 O O . TRP A 1 656 ? 14.336 10.548 -1.858 1.00 84.62 656 TRP A O 1
ATOM 5138 N N . PRO A 1 657 ? 15.220 8.527 -2.313 1.00 89.62 657 PRO A N 1
ATOM 5139 C CA . PRO A 1 657 ? 15.842 8.399 -0.999 1.00 89.62 657 PRO A CA 1
ATOM 5140 C C . PRO A 1 657 ? 16.733 9.580 -0.626 1.00 89.62 657 PRO A C 1
ATOM 5142 O O . PRO A 1 657 ? 16.642 10.097 0.484 1.00 89.62 657 PRO A O 1
ATOM 5145 N N . LEU A 1 658 ? 17.581 10.038 -1.549 1.00 91.25 658 LEU A N 1
ATOM 5146 C CA . LEU A 1 658 ? 18.509 11.127 -1.274 1.00 91.25 658 LEU A CA 1
ATOM 5147 C C . LEU A 1 658 ? 17.787 12.464 -1.099 1.00 91.25 658 LEU A C 1
ATOM 5149 O O . LEU A 1 658 ? 18.161 13.249 -0.227 1.00 91.25 658 LEU A O 1
ATOM 5153 N N . PHE A 1 659 ? 16.737 12.707 -1.885 1.00 88.06 659 PHE A N 1
ATOM 5154 C CA . PHE A 1 659 ? 15.875 13.863 -1.684 1.00 88.06 659 PHE A CA 1
ATOM 5155 C C . PHE A 1 659 ? 15.217 13.817 -0.300 1.00 88.06 659 PHE A C 1
ATOM 5157 O O . PHE A 1 659 ? 15.336 14.788 0.445 1.00 88.06 659 PHE A O 1
ATOM 5164 N N . PHE A 1 660 ? 14.626 12.680 0.094 1.00 86.12 660 PHE A N 1
ATOM 5165 C CA . PHE A 1 660 ? 14.027 12.512 1.420 1.00 86.12 660 PHE A CA 1
ATOM 5166 C C . PHE A 1 660 ? 15.034 12.702 2.549 1.00 86.12 660 PHE A C 1
ATOM 5168 O O . PHE A 1 660 ? 14.733 13.429 3.489 1.00 86.12 660 PHE A O 1
ATOM 5175 N N . ALA A 1 661 ? 16.242 12.149 2.442 1.00 90.25 661 ALA A N 1
ATOM 5176 C CA . ALA A 1 661 ? 17.310 12.375 3.413 1.00 90.25 661 ALA A CA 1
ATOM 5177 C C . ALA A 1 661 ? 17.676 13.866 3.545 1.00 90.25 661 ALA A C 1
ATOM 5179 O O . ALA A 1 661 ? 17.935 14.347 4.647 1.00 90.25 661 ALA A O 1
ATOM 5180 N N . ALA A 1 662 ? 17.669 14.625 2.447 1.00 88.56 662 ALA A N 1
ATOM 5181 C CA . ALA A 1 662 ? 18.004 16.046 2.463 1.00 88.56 662 ALA A CA 1
ATOM 5182 C C . ALA A 1 662 ? 16.907 16.912 3.111 1.00 88.56 662 ALA A C 1
ATOM 5184 O O . ALA A 1 662 ? 17.214 17.842 3.854 1.00 88.56 662 ALA A O 1
ATOM 5185 N N . VAL A 1 663 ? 15.630 16.603 2.886 1.00 84.81 663 VAL A N 1
ATOM 5186 C CA . VAL A 1 663 ? 14.496 17.409 3.389 1.00 84.81 663 VAL A CA 1
ATOM 5187 C C . VAL A 1 663 ? 14.094 17.103 4.840 1.00 84.81 663 VAL A C 1
ATOM 5189 O O . VAL A 1 663 ? 13.057 17.584 5.304 1.00 84.81 663 VAL A O 1
ATOM 5192 N N . GLN A 1 664 ? 14.888 16.313 5.572 1.00 85.12 664 GLN A N 1
ATOM 5193 C CA . GLN A 1 664 ? 14.651 16.062 6.996 1.00 85.12 664 GLN A CA 1
ATOM 5194 C C . GLN A 1 664 ? 14.998 17.291 7.840 1.00 85.12 664 GLN A C 1
ATOM 5196 O O . GLN A 1 664 ? 16.001 17.974 7.610 1.00 85.12 664 GLN A O 1
ATOM 5201 N N . ARG A 1 665 ? 14.231 17.507 8.915 1.00 83.88 665 ARG A N 1
ATOM 5202 C CA . ARG A 1 665 ? 14.476 18.582 9.894 1.00 83.88 665 ARG A CA 1
ATOM 5203 C C . ARG A 1 665 ? 15.858 18.518 10.556 1.00 83.88 665 ARG A C 1
ATOM 5205 O O . ARG A 1 665 ? 16.364 19.531 11.026 1.00 83.88 665 ARG A O 1
ATOM 5212 N N . THR A 1 666 ? 16.453 17.327 10.634 1.00 87.50 666 THR A N 1
ATOM 5213 C CA . THR A 1 666 ? 17.752 17.091 11.282 1.00 87.50 666 THR A CA 1
ATOM 5214 C C . THR A 1 666 ? 18.944 17.224 10.346 1.00 87.50 666 THR A C 1
ATOM 5216 O O . THR A 1 666 ? 20.083 17.217 10.825 1.00 87.50 666 THR A O 1
ATOM 5219 N N . SER A 1 667 ? 18.708 17.316 9.038 1.00 88.50 667 SER A N 1
ATOM 5220 C CA . SER A 1 667 ? 19.778 17.395 8.048 1.00 88.50 667 SER A CA 1
ATOM 5221 C C . SER A 1 667 ? 20.414 18.786 8.106 1.00 88.50 667 SER A C 1
ATOM 5223 O O . SER A 1 667 ? 19.703 19.789 8.008 1.00 88.50 667 SER A O 1
ATOM 5225 N N . PRO A 1 668 ? 21.735 18.919 8.316 1.00 88.31 668 PRO A N 1
ATOM 5226 C CA . PRO A 1 668 ? 22.386 20.219 8.307 1.00 88.31 668 PRO A CA 1
ATOM 5227 C C . PRO A 1 668 ? 22.403 20.827 6.892 1.00 88.31 668 PRO A C 1
ATOM 5229 O O . PRO A 1 668 ? 22.349 20.094 5.899 1.00 88.31 668 PRO A O 1
ATOM 5232 N N . PRO A 1 669 ? 22.543 22.163 6.769 1.00 86.94 669 PRO A N 1
ATOM 5233 C CA . PRO A 1 669 ? 22.624 22.839 5.471 1.00 86.94 669 PRO A CA 1
ATOM 5234 C C . PRO A 1 669 ? 23.694 22.260 4.535 1.00 86.94 669 PRO A C 1
ATOM 5236 O O . PRO A 1 669 ? 23.471 22.160 3.334 1.00 86.94 669 PRO A O 1
ATOM 5239 N N . GLU A 1 670 ? 24.833 21.833 5.081 1.00 87.00 670 GLU A N 1
ATOM 5240 C CA . GLU A 1 670 ? 25.922 21.222 4.310 1.00 87.00 670 GLU A CA 1
ATOM 5241 C C . GLU A 1 670 ? 25.505 19.890 3.670 1.00 87.00 670 GLU A C 1
ATOM 5243 O O . GLU A 1 670 ? 25.766 19.672 2.489 1.00 87.00 670 GLU A O 1
ATOM 5248 N N . GLN A 1 671 ? 24.789 19.032 4.411 1.00 88.56 671 GLN A N 1
ATOM 5249 C CA . GLN A 1 671 ? 24.248 17.772 3.887 1.00 88.56 671 GLN A CA 1
ATOM 5250 C C . GLN A 1 671 ? 23.206 18.030 2.798 1.00 88.56 671 GLN A C 1
ATOM 5252 O O . GLN A 1 671 ? 23.230 17.367 1.763 1.00 88.56 671 GLN A O 1
ATOM 5257 N N . ARG A 1 672 ? 22.333 19.030 2.990 1.00 89.19 672 ARG A N 1
ATOM 5258 C CA . ARG A 1 672 ? 21.335 19.432 1.986 1.00 89.19 672 ARG A CA 1
ATOM 5259 C C . ARG A 1 672 ? 21.968 19.888 0.681 1.00 89.19 672 ARG A C 1
ATOM 5261 O O . ARG A 1 672 ? 21.597 19.393 -0.378 1.00 89.19 672 ARG A O 1
ATOM 5268 N N . LEU A 1 673 ? 22.936 20.801 0.756 1.00 88.69 673 LEU A N 1
ATOM 5269 C CA . LEU A 1 673 ? 23.630 21.321 -0.424 1.00 88.69 673 LEU A CA 1
ATOM 5270 C C . LEU A 1 673 ? 24.457 20.236 -1.118 1.00 88.69 673 LEU A C 1
ATOM 5272 O O . LEU A 1 673 ? 24.487 20.175 -2.347 1.00 88.69 673 LEU A O 1
ATOM 5276 N N . TRP A 1 674 ? 25.086 19.347 -0.347 1.00 91.00 674 TRP A N 1
ATOM 5277 C CA . TRP A 1 674 ? 25.782 18.190 -0.899 1.00 91.00 674 TRP A CA 1
ATOM 5278 C C . TRP A 1 674 ? 24.816 17.265 -1.654 1.00 91.00 674 TRP A C 1
ATOM 5280 O O . TRP A 1 674 ? 25.059 16.949 -2.821 1.00 91.00 674 TRP A O 1
ATOM 5290 N N . ALA A 1 675 ? 23.685 16.899 -1.041 1.00 91.19 675 ALA A N 1
ATOM 5291 C CA . ALA A 1 675 ? 22.662 16.064 -1.666 1.00 91.19 675 ALA A CA 1
ATOM 5292 C C . ALA A 1 675 ? 22.083 16.725 -2.928 1.00 91.19 675 ALA A C 1
ATOM 5294 O O . ALA A 1 675 ? 21.947 16.062 -3.955 1.00 91.19 675 ALA A O 1
ATOM 5295 N N . ALA A 1 676 ? 21.831 18.038 -2.894 1.00 90.56 676 ALA A N 1
ATOM 5296 C CA . ALA A 1 676 ? 21.398 18.813 -4.056 1.00 90.56 676 ALA A CA 1
ATOM 5297 C C . ALA A 1 676 ? 22.412 18.741 -5.209 1.00 90.56 676 ALA A C 1
ATOM 5299 O O . ALA A 1 676 ? 22.026 18.518 -6.357 1.00 90.56 676 ALA A O 1
ATOM 5300 N N . GLY A 1 677 ? 23.712 18.845 -4.911 1.00 90.56 677 GLY A N 1
ATOM 5301 C CA . GLY A 1 677 ? 24.783 18.686 -5.896 1.00 90.56 677 GLY A CA 1
ATOM 5302 C C . GLY A 1 677 ? 24.772 17.312 -6.573 1.00 90.56 677 GLY A C 1
ATOM 5303 O O . GLY A 1 677 ? 24.864 17.226 -7.801 1.00 90.56 677 GLY A O 1
ATOM 5304 N N . ILE A 1 678 ? 24.583 16.244 -5.793 1.00 90.12 678 ILE A N 1
ATOM 5305 C CA . ILE A 1 678 ? 24.469 14.872 -6.308 1.00 90.12 678 ILE A CA 1
ATOM 5306 C C . ILE A 1 678 ? 23.200 14.690 -7.152 1.00 90.12 678 ILE A C 1
ATOM 5308 O O . ILE A 1 678 ? 23.269 14.192 -8.276 1.00 90.12 678 ILE A O 1
ATOM 5312 N N . ILE A 1 679 ? 22.044 15.137 -6.660 1.00 90.06 679 ILE A N 1
ATOM 5313 C CA . ILE A 1 679 ? 20.765 15.079 -7.383 1.00 90.06 679 ILE A CA 1
ATOM 5314 C C . ILE A 1 679 ? 20.863 15.846 -8.712 1.00 90.06 679 ILE A C 1
ATOM 5316 O O . ILE A 1 679 ? 20.426 15.361 -9.757 1.00 90.06 679 ILE A O 1
ATOM 5320 N N . ARG A 1 680 ? 21.513 17.013 -8.715 1.00 90.12 680 ARG A N 1
ATOM 5321 C CA . ARG A 1 680 ? 21.765 17.808 -9.922 1.00 90.12 680 ARG A CA 1
ATOM 5322 C C . ARG A 1 680 ? 22.666 17.077 -10.913 1.00 90.12 680 ARG A C 1
ATOM 5324 O O . ARG A 1 680 ? 22.423 17.150 -12.119 1.00 90.12 680 ARG A O 1
ATOM 5331 N N . GLN A 1 681 ? 23.699 16.388 -10.431 1.00 88.31 681 GLN A N 1
ATOM 5332 C CA . GLN A 1 681 ? 24.564 15.558 -11.268 1.00 88.31 681 GLN A CA 1
ATOM 5333 C C . GLN A 1 681 ? 23.766 14.428 -11.928 1.00 88.31 681 GLN A C 1
ATOM 5335 O O . GLN A 1 681 ? 23.850 14.270 -13.147 1.00 88.31 681 GLN A O 1
ATOM 5340 N N . ILE A 1 682 ? 22.943 13.713 -11.154 1.00 87.25 682 ILE A N 1
ATOM 5341 C CA . ILE A 1 682 ? 22.028 12.676 -11.652 1.00 87.25 682 ILE A CA 1
ATOM 5342 C C . ILE A 1 682 ? 21.110 13.259 -12.737 1.00 87.25 682 ILE A C 1
ATOM 5344 O O . ILE A 1 682 ? 21.036 12.722 -13.842 1.00 87.25 682 ILE A O 1
ATOM 5348 N N . GLY A 1 683 ? 20.486 14.410 -12.465 1.00 87.56 683 GLY A N 1
ATOM 5349 C CA . GLY A 1 683 ? 19.618 15.114 -13.409 1.00 87.56 683 GLY A CA 1
ATOM 5350 C C . GLY A 1 683 ? 20.296 15.441 -14.737 1.00 87.56 683 GLY A C 1
ATOM 5351 O O . GLY A 1 683 ? 19.744 15.150 -15.795 1.00 87.56 683 GLY A O 1
ATOM 5352 N N . LYS A 1 684 ? 21.521 15.976 -14.700 1.00 86.75 684 LYS A N 1
ATOM 5353 C CA . LYS A 1 684 ? 22.292 16.319 -15.908 1.00 86.75 684 LYS A CA 1
ATOM 5354 C C . LYS A 1 684 ? 22.751 15.091 -16.694 1.00 86.75 684 LYS A C 1
ATOM 5356 O O . LYS A 1 684 ? 22.692 15.107 -17.917 1.00 86.75 684 LYS A O 1
ATOM 5361 N N . GLN A 1 685 ? 23.220 14.046 -16.015 1.00 84.44 685 GLN A N 1
ATOM 5362 C CA . GLN A 1 685 ? 23.774 12.860 -16.677 1.00 84.44 685 GLN A CA 1
ATOM 5363 C C . GLN A 1 685 ? 22.688 11.962 -17.277 1.00 84.44 685 GLN A C 1
ATOM 5365 O O . GLN A 1 685 ? 22.868 11.411 -18.365 1.00 84.44 685 GLN A O 1
ATOM 5370 N N . MET A 1 686 ? 21.564 11.816 -16.574 1.00 85.69 686 MET A N 1
ATOM 5371 C CA . MET A 1 686 ? 20.459 10.959 -17.002 1.00 85.69 686 MET A CA 1
ATOM 5372 C C . MET A 1 686 ? 19.420 11.725 -17.831 1.00 85.69 686 MET A C 1
ATOM 5374 O O . MET A 1 686 ? 18.702 11.118 -18.613 1.00 85.69 686 MET A O 1
ATOM 5378 N N . GLY A 1 687 ? 19.365 13.055 -17.717 1.00 86.75 687 GLY A N 1
ATOM 5379 C CA . GLY A 1 687 ? 18.359 13.881 -18.382 1.00 86.75 687 GLY A CA 1
ATOM 5380 C C . GLY A 1 687 ? 17.032 13.950 -17.621 1.00 86.75 687 GLY A C 1
ATOM 5381 O O . GLY A 1 687 ? 15.982 14.083 -18.245 1.00 86.75 687 GLY A O 1
ATOM 5382 N N . LEU A 1 688 ? 17.069 13.838 -16.289 1.00 86.50 688 LEU A N 1
ATOM 5383 C CA . LEU A 1 688 ? 15.892 13.863 -15.415 1.00 86.50 688 LEU A CA 1
ATOM 5384 C C . LEU A 1 688 ? 15.553 15.299 -15.013 1.00 86.50 688 LEU A C 1
ATOM 5386 O O . LEU A 1 688 ? 16.235 15.886 -14.171 1.00 86.50 688 LEU A O 1
ATOM 5390 N N . GLN A 1 689 ? 14.487 15.857 -15.586 1.00 84.38 689 GLN A N 1
ATOM 5391 C CA . GLN A 1 689 ? 14.049 17.215 -15.255 1.00 84.38 689 GLN A CA 1
ATOM 5392 C C . GLN A 1 689 ? 13.570 17.335 -13.805 1.00 84.38 689 GLN A C 1
ATOM 5394 O O . GLN A 1 689 ? 13.935 18.297 -13.131 1.00 84.38 689 GLN A O 1
ATOM 5399 N N . VAL A 1 690 ? 12.864 16.326 -13.279 1.00 81.44 690 VAL A N 1
ATOM 5400 C CA . VAL A 1 690 ? 12.449 16.304 -11.866 1.00 81.44 690 VAL A CA 1
ATOM 5401 C C . VAL A 1 690 ? 13.640 16.432 -10.905 1.00 81.44 690 VAL A C 1
ATOM 5403 O O . VAL A 1 690 ? 13.560 17.150 -9.914 1.00 81.44 690 VAL A O 1
ATOM 5406 N N . ALA A 1 691 ? 14.783 15.816 -11.227 1.00 86.12 691 ALA A N 1
ATOM 5407 C CA . ALA A 1 691 ? 15.979 15.884 -10.393 1.00 86.12 691 ALA A CA 1
ATOM 5408 C C . ALA A 1 691 ? 16.572 17.301 -10.388 1.00 86.12 691 ALA A C 1
ATOM 5410 O O . ALA A 1 691 ? 17.005 17.800 -9.353 1.00 86.12 691 ALA A O 1
ATOM 5411 N N . LEU A 1 692 ? 16.550 17.997 -11.528 1.00 86.94 692 LEU A N 1
ATOM 5412 C CA . LEU A 1 692 ? 17.001 19.389 -11.592 1.00 86.94 692 LEU A CA 1
ATOM 5413 C C . LEU A 1 692 ? 16.115 20.314 -10.748 1.00 86.94 692 LEU A C 1
ATOM 5415 O O . LEU A 1 692 ? 16.653 21.191 -10.069 1.00 86.94 692 LEU A O 1
ATOM 5419 N N . SER A 1 693 ? 14.799 20.084 -10.746 1.00 83.25 693 SER A N 1
ATOM 5420 C CA . SER A 1 693 ? 13.849 20.806 -9.892 1.00 83.25 693 SER A CA 1
ATOM 5421 C C . SER A 1 693 ? 14.056 20.507 -8.408 1.00 83.25 693 SER A C 1
ATOM 5423 O O . SER A 1 693 ? 14.144 21.435 -7.610 1.00 83.25 693 SER A O 1
ATOM 5425 N N . MET A 1 694 ? 14.210 19.232 -8.035 1.00 84.81 694 MET A N 1
ATOM 5426 C CA . MET A 1 694 ? 14.512 18.814 -6.659 1.00 84.81 694 MET A CA 1
ATOM 5427 C C . MET A 1 694 ? 15.787 19.469 -6.126 1.00 84.81 694 MET A C 1
ATOM 5429 O O . MET A 1 694 ? 15.799 19.979 -5.009 1.00 84.81 694 MET A O 1
ATOM 5433 N N . ALA A 1 695 ? 16.856 19.490 -6.928 1.00 88.44 695 ALA A N 1
ATOM 5434 C CA . ALA A 1 695 ? 18.099 20.154 -6.550 1.00 88.44 695 ALA A CA 1
ATOM 5435 C C . ALA A 1 695 ? 17.907 21.665 -6.349 1.00 88.44 695 ALA A C 1
ATOM 5437 O O . ALA A 1 695 ? 18.415 22.211 -5.375 1.00 88.44 695 ALA A O 1
ATOM 5438 N N . GLY A 1 696 ? 17.149 22.329 -7.231 1.00 86.62 696 GLY A N 1
ATOM 5439 C CA . GLY A 1 696 ? 16.800 23.745 -7.069 1.00 86.62 696 GLY A CA 1
ATOM 5440 C C . GLY A 1 696 ? 16.050 24.012 -5.762 1.00 86.62 696 GLY A C 1
ATOM 5441 O O . GLY A 1 696 ? 16.439 24.893 -5.002 1.00 86.62 696 GLY A O 1
ATOM 5442 N N . LEU A 1 697 ? 15.051 23.184 -5.440 1.00 83.31 697 LEU A N 1
ATOM 5443 C CA . LEU A 1 697 ? 14.274 23.310 -4.205 1.00 83.31 697 LEU A CA 1
ATOM 5444 C C . LEU A 1 697 ? 15.151 23.208 -2.945 1.00 83.31 697 LEU A C 1
ATOM 5446 O O . LEU A 1 697 ? 14.985 23.996 -2.011 1.00 83.31 697 LEU A O 1
ATOM 5450 N N . LEU A 1 698 ? 16.096 22.261 -2.933 1.00 84.31 698 LEU A N 1
ATOM 5451 C CA . LEU A 1 698 ? 17.040 22.060 -1.828 1.00 84.31 698 LEU A CA 1
ATOM 5452 C C . LEU A 1 698 ? 18.050 23.209 -1.675 1.00 84.31 698 LEU A C 1
ATOM 5454 O O . LEU A 1 698 ? 18.497 23.483 -0.563 1.00 84.31 698 LEU A O 1
ATOM 5458 N N . GLU A 1 699 ? 18.429 23.864 -2.774 1.00 86.75 699 GLU A N 1
ATOM 5459 C CA . GLU A 1 699 ? 19.362 24.997 -2.774 1.00 86.75 699 GLU A CA 1
ATOM 5460 C C . GLU A 1 699 ? 18.688 26.311 -2.344 1.00 86.75 699 GLU A C 1
ATOM 5462 O O . GLU A 1 699 ? 19.307 27.131 -1.662 1.00 86.75 699 GLU A O 1
ATOM 5467 N N . GLU A 1 700 ? 17.426 26.516 -2.726 1.00 79.88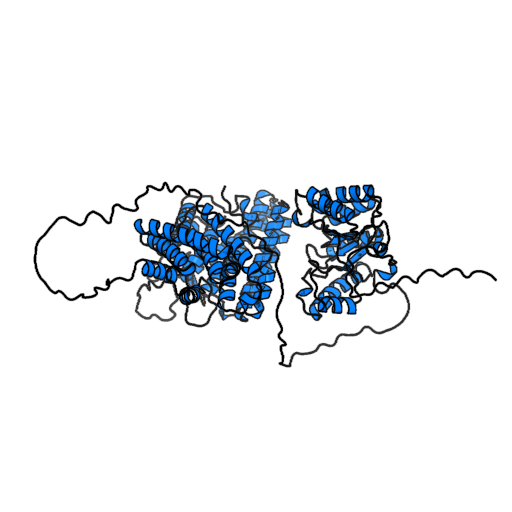 700 GLU A N 1
ATOM 5468 C CA . GLU A 1 700 ? 16.687 27.758 -2.474 1.00 79.88 700 GLU A CA 1
ATOM 5469 C C . GLU A 1 700 ? 16.067 27.815 -1.070 1.00 79.88 700 GLU A C 1
ATOM 5471 O O . GLU A 1 700 ? 15.999 28.888 -0.460 1.00 79.88 700 GLU A O 1
ATOM 5476 N N . THR A 1 701 ? 15.639 26.674 -0.522 1.00 65.81 701 THR A N 1
ATOM 5477 C CA . THR A 1 701 ? 14.795 26.660 0.680 1.00 65.81 701 THR A CA 1
ATOM 5478 C C . THR A 1 701 ? 15.596 26.363 1.948 1.00 65.81 701 THR A C 1
ATOM 5480 O O . THR A 1 701 ? 16.065 25.248 2.171 1.00 65.81 701 THR A O 1
ATOM 5483 N N . LYS A 1 702 ? 15.740 27.367 2.824 1.00 58.00 702 LYS A N 1
ATOM 5484 C CA . LYS A 1 702 ? 16.549 27.255 4.056 1.00 58.00 702 LYS A CA 1
ATOM 5485 C C . LYS A 1 702 ? 15.855 26.504 5.202 1.00 58.00 702 LYS A C 1
ATOM 5487 O O . LYS A 1 702 ? 16.554 25.827 5.954 1.00 58.00 702 LYS A O 1
ATOM 5492 N N . ASP A 1 703 ? 14.521 26.560 5.256 1.00 56.56 703 ASP A N 1
ATOM 5493 C CA . ASP A 1 703 ? 13.670 25.984 6.315 1.00 56.56 703 ASP A CA 1
ATOM 5494 C C . ASP A 1 703 ? 12.647 24.972 5.760 1.00 56.56 703 ASP A C 1
ATOM 5496 O O . ASP A 1 703 ? 11.484 24.932 6.163 1.00 56.56 703 ASP A O 1
ATOM 5500 N N . PHE A 1 704 ? 13.063 24.155 4.789 1.00 56.62 704 PHE A N 1
ATOM 5501 C CA . PHE A 1 704 ? 12.213 23.100 4.237 1.00 56.62 704 PHE A CA 1
ATOM 5502 C C . PHE A 1 704 ? 12.348 21.825 5.071 1.00 56.62 704 PHE A C 1
ATOM 5504 O O . PHE A 1 704 ? 13.267 21.035 4.860 1.00 56.62 704 PHE A O 1
ATOM 5511 N N . ALA A 1 705 ? 11.439 21.627 6.025 1.00 56.75 705 ALA A N 1
ATOM 5512 C CA . ALA A 1 705 ? 11.149 20.291 6.527 1.00 56.75 705 ALA A CA 1
ATOM 5513 C C . ALA A 1 705 ? 9.905 19.784 5.795 1.00 56.75 705 ALA A C 1
ATOM 5515 O O . ALA A 1 705 ? 8.839 20.396 5.878 1.00 56.75 705 ALA A O 1
ATOM 5516 N N . PHE A 1 706 ? 10.054 18.670 5.080 1.00 53.28 706 PHE A N 1
ATOM 5517 C CA . PHE A 1 706 ? 9.016 18.031 4.257 1.00 53.28 706 PHE A CA 1
ATOM 5518 C C . PHE A 1 706 ? 7.694 17.771 5.000 1.00 53.28 706 PHE A C 1
ATOM 5520 O O . PHE A 1 706 ? 6.634 17.672 4.398 1.00 53.28 706 PHE A O 1
ATOM 5527 N N . SER A 1 707 ? 7.750 17.701 6.325 1.00 52.16 707 SER A N 1
ATOM 5528 C CA . SER A 1 707 ? 6.633 17.429 7.222 1.00 52.16 707 SER A CA 1
ATOM 5529 C C . SER A 1 707 ? 5.883 18.665 7.746 1.00 52.16 707 SER A C 1
ATOM 5531 O O . SER A 1 707 ? 5.031 18.543 8.629 1.00 52.16 707 SER A O 1
ATOM 5533 N N . ASN A 1 708 ? 6.302 19.873 7.358 1.00 49.91 708 ASN A N 1
ATOM 5534 C CA . ASN A 1 708 ? 5.659 21.106 7.824 1.00 49.91 708 ASN A CA 1
ATOM 5535 C C . ASN A 1 708 ? 4.276 21.302 7.184 1.00 49.91 708 ASN A C 1
ATOM 5537 O O . ASN A 1 708 ? 3.431 21.974 7.774 1.00 49.91 708 ASN A O 1
ATOM 5541 N N . GLU A 1 709 ? 4.024 20.654 6.047 1.00 48.72 709 GLU A N 1
ATOM 5542 C CA . GLU A 1 709 ? 2.717 20.560 5.402 1.00 48.72 709 GLU A CA 1
ATOM 5543 C C . GLU A 1 709 ? 2.002 19.250 5.810 1.00 48.72 709 GLU A C 1
ATOM 5545 O O . GLU A 1 709 ? 2.629 18.207 5.994 1.00 48.72 709 GLU A O 1
ATOM 5550 N N . GLU A 1 710 ? 0.674 19.291 5.983 1.00 39.66 710 GLU A N 1
ATOM 5551 C CA . GLU A 1 710 ? -0.191 18.149 6.373 1.00 39.66 710 GLU A CA 1
ATOM 5552 C C . GLU A 1 710 ? -0.211 16.990 5.348 1.00 39.66 710 GLU A C 1
ATOM 5554 O O . GLU A 1 710 ? -0.822 15.939 5.562 1.00 39.66 710 GLU A O 1
ATOM 5559 N N . THR A 1 711 ? 0.487 17.169 4.229 1.00 40.97 711 THR A N 1
ATOM 5560 C CA . THR A 1 711 ? 0.628 16.266 3.080 1.00 40.97 711 THR A CA 1
ATOM 5561 C C . THR A 1 711 ? 1.252 14.920 3.437 1.00 40.97 711 THR A C 1
ATOM 5563 O O . THR A 1 711 ? 0.963 13.903 2.806 1.00 40.97 711 THR A O 1
ATOM 5566 N N . PHE A 1 712 ? 2.054 14.852 4.500 1.00 43.69 712 PHE A N 1
ATOM 5567 C CA . PHE A 1 712 ? 2.842 13.654 4.754 1.00 43.69 712 PHE A CA 1
ATOM 5568 C C . PHE A 1 712 ? 2.028 12.423 5.165 1.00 43.69 712 PHE A C 1
ATOM 5570 O O . PHE A 1 712 ? 2.407 11.301 4.824 1.00 43.69 712 PHE A O 1
ATOM 5577 N N . LEU A 1 713 ? 0.909 12.595 5.864 1.00 37.09 713 LEU A N 1
ATOM 5578 C CA . LEU A 1 713 ? 0.192 11.484 6.491 1.00 37.09 713 LEU A CA 1
ATOM 5579 C C . LEU A 1 713 ? -0.445 10.473 5.498 1.00 37.09 713 LEU A C 1
ATOM 5581 O O . LEU A 1 713 ? -0.929 9.442 5.940 1.00 37.09 713 LEU A O 1
ATOM 5585 N N . LEU A 1 714 ? -0.396 10.700 4.176 1.00 35.97 714 LEU A N 1
ATOM 5586 C CA . LEU A 1 714 ? -0.972 9.770 3.183 1.00 35.97 714 LEU A CA 1
ATOM 5587 C C . LEU A 1 714 ? -0.056 9.318 2.037 1.00 35.97 714 LEU A C 1
ATOM 5589 O O . LEU A 1 714 ? -0.510 8.598 1.156 1.00 35.97 714 LEU A O 1
ATOM 5593 N N . GLY A 1 715 ? 1.200 9.761 1.961 1.00 36.75 715 GLY A N 1
ATOM 5594 C CA . GLY A 1 715 ? 1.856 9.713 0.644 1.00 36.75 715 GLY A CA 1
ATOM 5595 C C . GLY A 1 715 ? 1.124 10.595 -0.386 1.00 36.75 715 GLY A C 1
ATOM 5596 O O . GLY A 1 715 ? 1.342 10.485 -1.584 1.00 36.75 715 GLY A O 1
ATOM 5597 N N . GLU A 1 716 ? 0.276 11.517 0.076 1.00 38.53 716 GLU A N 1
ATOM 5598 C CA . GLU A 1 716 ? -0.229 12.622 -0.726 1.00 38.53 716 GLU A CA 1
ATOM 5599 C C . GLU A 1 716 ? 0.848 13.703 -0.776 1.00 38.53 716 GLU A C 1
ATOM 5601 O O . GLU A 1 716 ? 0.740 14.752 -0.142 1.00 38.53 716 GLU A O 1
ATOM 5606 N N . TRP A 1 717 ? 1.911 13.474 -1.546 1.00 33.47 717 TRP A N 1
ATOM 5607 C CA . TRP A 1 717 ? 2.647 14.618 -2.062 1.00 33.47 717 TRP A CA 1
ATOM 5608 C C . TRP A 1 717 ? 1.787 15.278 -3.147 1.00 33.47 717 TRP A C 1
ATOM 5610 O O . TRP A 1 717 ? 1.775 14.898 -4.318 1.00 33.47 717 TRP A O 1
ATOM 5620 N N . HIS A 1 718 ? 1.008 16.265 -2.723 1.00 30.00 718 HIS A N 1
ATOM 5621 C CA . HIS A 1 718 ? 0.367 17.247 -3.584 1.00 30.00 718 HIS A CA 1
ATOM 5622 C C . HIS A 1 718 ? 0.734 18.632 -3.042 1.00 30.00 718 HIS A C 1
ATOM 5624 O O . HIS A 1 718 ? 0.044 19.126 -2.154 1.00 30.00 718 HIS A O 1
ATOM 5630 N N . PRO A 1 719 ? 1.813 19.280 -3.511 1.00 24.28 719 PRO A N 1
ATOM 5631 C CA . PRO A 1 719 ? 1.901 20.723 -3.378 1.00 24.28 719 PRO A CA 1
ATOM 5632 C C . PRO A 1 719 ? 0.814 21.324 -4.280 1.00 24.28 719 PRO A C 1
ATOM 5634 O O . PRO A 1 719 ? 0.683 20.934 -5.444 1.00 24.28 719 PRO A O 1
ATOM 5637 N N . ASN A 1 720 ? 0.020 22.197 -3.660 1.00 27.72 720 ASN A N 1
ATOM 5638 C CA . ASN A 1 720 ? -1.199 22.844 -4.159 1.00 27.72 720 ASN A CA 1
ATOM 5639 C C . ASN A 1 720 ? -1.235 23.192 -5.654 1.00 27.72 720 ASN A C 1
ATOM 5641 O O . ASN A 1 720 ? -0.243 23.766 -6.164 1.00 27.72 720 ASN A O 1
#

InterPro domains:
  IPR002509 NodB homology domain [PF01522] (23-146)
  IPR002509 NodB homology domain [PS51677] (27-211)
  IPR011330 Glycoside hydrolase/deacetylase, beta/alpha-barrel [SSF88713] (17-226)
  IPR021858 Fungal transcription factor [PF11951] (349-448)